Protein AF-A0A8H6NKM4-F1 (afdb_monomer_lite)

Structure (mmCIF, N/CA/C/O backbone):
data_AF-A0A8H6NKM4-F1
#
_entry.id   AF-A0A8H6NKM4-F1
#
loop_
_atom_site.group_PDB
_atom_site.id
_atom_site.type_symbol
_atom_site.label_atom_id
_atom_site.label_alt_id
_atom_site.label_comp_id
_atom_site.label_asym_id
_atom_site.label_entity_id
_atom_site.label_seq_id
_atom_site.pdbx_PDB_ins_code
_atom_site.Cartn_x
_atom_site.Cartn_y
_atom_site.Cartn_z
_atom_site.occupancy
_atom_site.B_iso_or_equiv
_atom_site.auth_seq_id
_atom_site.auth_comp_id
_atom_site.auth_asym_id
_atom_site.auth_atom_id
_atom_site.pdbx_PDB_model_num
ATOM 1 N N . MET A 1 1 ? 19.411 -7.171 18.072 1.00 84.25 1 MET A N 1
ATOM 2 C CA . MET A 1 1 ? 19.934 -8.378 18.753 1.00 84.25 1 MET A CA 1
ATOM 3 C C . MET A 1 1 ? 19.865 -9.616 17.871 1.00 84.25 1 MET A C 1
ATOM 5 O O . MET A 1 1 ? 20.897 -10.251 17.711 1.00 84.25 1 MET A O 1
ATOM 9 N N . VAL A 1 2 ? 18.726 -9.906 17.225 1.00 84.94 2 VAL A N 1
ATOM 10 C CA . VAL A 1 2 ? 18.586 -11.030 16.272 1.00 84.94 2 VAL A CA 1
ATOM 11 C C . VAL A 1 2 ? 19.648 -11.015 15.159 1.00 84.94 2 VAL A C 1
ATOM 13 O O . VAL A 1 2 ? 20.372 -11.993 14.992 1.00 84.94 2 VAL A O 1
ATOM 16 N N . GLU A 1 3 ? 19.823 -9.884 14.462 1.00 85.38 3 GLU A N 1
ATOM 17 C CA . GLU A 1 3 ? 20.868 -9.724 13.430 1.00 85.38 3 GLU A CA 1
ATOM 18 C C . GLU A 1 3 ? 22.280 -9.938 14.003 1.00 85.38 3 GLU A C 1
ATOM 20 O O . GLU A 1 3 ? 23.093 -10.656 13.425 1.00 85.38 3 GLU A O 1
ATOM 25 N N . SER A 1 4 ? 22.570 -9.366 15.176 1.00 88.81 4 SER A N 1
ATOM 26 C CA . SER A 1 4 ? 23.864 -9.509 15.854 1.00 88.81 4 SER A CA 1
ATOM 27 C C . SER A 1 4 ? 24.181 -10.974 16.178 1.00 88.81 4 SER A C 1
ATOM 29 O O . SER A 1 4 ? 25.308 -11.417 15.963 1.00 88.81 4 SER A O 1
ATOM 31 N N . THR A 1 5 ? 23.188 -11.737 16.650 1.00 89.38 5 THR A N 1
ATOM 32 C CA . THR A 1 5 ? 23.313 -13.180 16.902 1.00 89.38 5 THR A CA 1
ATOM 33 C C . THR A 1 5 ? 23.603 -13.939 15.613 1.00 89.38 5 THR A C 1
ATOM 35 O O . THR A 1 5 ? 24.528 -14.750 15.592 1.00 89.38 5 THR A O 1
ATOM 38 N N . ALA A 1 6 ? 22.877 -13.650 14.530 1.00 88.69 6 ALA A N 1
ATOM 39 C CA . ALA A 1 6 ? 23.090 -14.301 13.241 1.00 88.69 6 ALA A CA 1
ATOM 40 C C . ALA A 1 6 ? 24.501 -14.037 12.689 1.00 88.69 6 ALA A C 1
ATOM 42 O O . ALA A 1 6 ? 25.198 -14.976 12.314 1.00 88.69 6 ALA A O 1
ATOM 43 N N . LEU A 1 7 ? 24.964 -12.783 12.711 1.00 89.75 7 LEU A N 1
ATOM 44 C CA . LEU A 1 7 ? 26.282 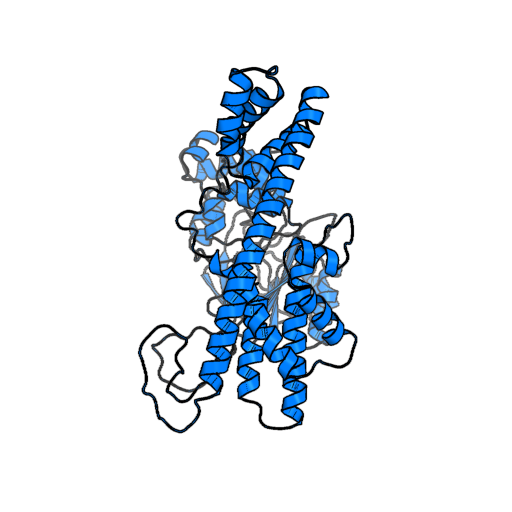-12.401 12.190 1.00 89.75 7 LEU A CA 1
ATOM 45 C C . LEU A 1 7 ? 27.440 -12.997 13.001 1.00 89.75 7 LEU A C 1
ATOM 47 O O . LEU A 1 7 ? 28.406 -13.494 12.421 1.00 89.75 7 LEU A O 1
ATOM 51 N N . LEU A 1 8 ? 27.353 -12.975 14.336 1.00 89.88 8 LEU A N 1
ATOM 52 C CA . LEU A 1 8 ? 28.370 -13.582 15.202 1.00 89.88 8 LEU A CA 1
ATOM 53 C C . LEU A 1 8 ? 28.409 -15.105 15.037 1.00 89.88 8 LEU A C 1
ATOM 55 O O . LEU A 1 8 ? 29.491 -15.690 15.010 1.00 89.88 8 LEU A O 1
ATOM 59 N N . THR A 1 9 ? 27.246 -15.739 14.878 1.00 87.88 9 THR A N 1
ATOM 60 C CA . THR A 1 9 ? 27.144 -17.185 14.640 1.00 87.88 9 THR A CA 1
ATOM 61 C C . THR A 1 9 ? 27.707 -17.554 13.270 1.00 87.88 9 THR A C 1
ATOM 63 O O . THR A 1 9 ? 28.505 -18.481 13.173 1.00 87.88 9 THR A O 1
ATOM 66 N N . ALA A 1 10 ? 27.385 -16.788 12.226 1.00 85.94 10 ALA A N 1
ATOM 67 C CA . ALA A 1 10 ? 27.934 -16.984 10.888 1.00 85.94 10 ALA A CA 1
ATOM 68 C C . ALA A 1 10 ? 29.467 -16.872 10.881 1.00 85.94 10 ALA A C 1
ATOM 70 O O . ALA A 1 10 ? 30.138 -17.727 10.310 1.00 85.94 10 ALA A O 1
ATOM 71 N N . ALA A 1 11 ? 30.036 -15.884 11.581 1.00 87.25 11 ALA A N 1
ATOM 72 C CA . ALA A 1 11 ? 31.487 -15.755 11.708 1.00 87.25 11 ALA A CA 1
ATOM 73 C C . ALA A 1 11 ? 32.133 -16.978 12.390 1.00 87.25 11 ALA A C 1
ATOM 75 O O . ALA A 1 11 ? 33.212 -17.396 11.979 1.00 87.25 11 ALA A O 1
ATOM 76 N N . ILE A 1 12 ? 31.467 -17.580 13.386 1.00 85.94 12 ILE A N 1
ATOM 77 C CA . ILE A 1 12 ? 31.930 -18.810 14.054 1.00 85.94 12 ILE A CA 1
ATOM 78 C C . ILE A 1 12 ? 31.852 -20.032 13.141 1.00 85.94 12 ILE A C 1
ATOM 80 O O . ILE A 1 12 ? 32.760 -20.859 13.167 1.00 85.94 12 ILE A O 1
ATOM 84 N N . LEU A 1 13 ? 30.801 -20.149 12.333 1.00 83.00 13 LEU A N 1
ATOM 85 C CA . LEU A 1 13 ? 30.645 -21.274 11.414 1.00 83.00 13 LEU A CA 1
ATOM 86 C C . LEU A 1 13 ? 31.680 -21.215 10.277 1.00 83.00 13 LEU A C 1
ATOM 88 O O . LEU A 1 13 ? 32.342 -22.213 10.006 1.00 83.00 13 LEU A O 1
ATOM 92 N N . CYS A 1 14 ? 31.912 -20.033 9.696 1.00 79.81 14 CYS A N 1
ATOM 93 C CA . CYS A 1 14 ? 32.888 -19.845 8.614 1.00 79.81 14 CYS A CA 1
ATOM 94 C C . CYS A 1 14 ? 34.356 -20.024 9.056 1.00 79.81 14 CYS A C 1
ATOM 96 O O . CYS A 1 14 ? 35.229 -20.322 8.237 1.00 79.81 14 CYS A O 1
ATOM 98 N N . ASP A 1 15 ? 34.646 -19.838 10.346 1.00 81.69 15 ASP A N 1
ATOM 99 C CA . ASP A 1 15 ? 35.977 -20.029 10.935 1.00 81.69 15 ASP A CA 1
ATOM 100 C C . ASP A 1 15 ? 36.453 -21.492 10.858 1.00 81.69 15 ASP A C 1
ATOM 102 O O . ASP A 1 15 ? 37.644 -21.749 10.694 1.00 81.69 15 ASP A O 1
ATOM 106 N N . GLY A 1 16 ? 35.527 -22.457 10.920 1.00 65.38 16 GLY A N 1
ATOM 107 C CA . GLY A 1 16 ? 35.835 -23.890 10.841 1.00 65.38 16 GLY A CA 1
ATOM 108 C C . GLY A 1 16 ? 36.128 -24.411 9.428 1.00 65.38 16 GLY A C 1
ATOM 109 O O . GLY A 1 16 ? 36.760 -25.455 9.287 1.00 65.38 16 GLY A O 1
ATOM 110 N N . GLU A 1 17 ? 35.701 -23.692 8.386 1.00 60.75 17 GLU A N 1
ATOM 111 C CA . GLU A 1 17 ? 35.773 -24.136 6.981 1.00 60.75 17 GLU A CA 1
ATOM 112 C C . GLU A 1 17 ? 37.002 -23.587 6.230 1.00 60.75 17 GLU A C 1
ATOM 114 O O . GLU A 1 17 ? 37.335 -24.034 5.132 1.00 60.75 17 GLU A O 1
ATOM 119 N N . SER A 1 18 ? 37.716 -22.628 6.824 1.00 58.75 18 SER A N 1
ATOM 120 C CA . SER A 1 18 ? 38.769 -21.863 6.149 1.00 58.75 18 SER A CA 1
ATOM 121 C C . SER A 1 18 ? 40.173 -22.407 6.449 1.00 58.75 18 SER A C 1
ATOM 123 O O . SER A 1 18 ? 40.767 -22.087 7.476 1.00 58.75 18 SER A O 1
ATOM 125 N N . SER A 1 19 ? 40.756 -23.181 5.525 1.00 52.06 19 SER A N 1
ATOM 126 C CA . SER A 1 19 ? 42.163 -23.625 5.601 1.00 52.06 19 SER A CA 1
ATOM 127 C C . SER A 1 19 ? 43.080 -22.761 4.717 1.00 52.06 19 SER A C 1
ATOM 129 O O . SER A 1 19 ? 43.000 -22.826 3.494 1.00 52.06 19 SER A O 1
ATOM 131 N N . GLY A 1 20 ? 43.971 -21.955 5.317 1.00 58.03 20 GLY A N 1
ATOM 132 C CA . GLY A 1 20 ? 45.020 -21.190 4.610 1.00 58.03 20 GLY A CA 1
ATOM 133 C C . GLY A 1 20 ? 45.279 -19.776 5.161 1.00 58.03 20 GLY A C 1
ATOM 134 O O . GLY A 1 20 ? 44.440 -19.209 5.856 1.00 58.03 20 GLY A O 1
ATOM 135 N N . SER A 1 21 ? 46.434 -19.168 4.840 1.00 54.78 21 SER A N 1
ATOM 136 C CA . SER A 1 21 ? 46.831 -17.850 5.392 1.00 54.78 21 SER A CA 1
ATOM 137 C C . SER A 1 21 ? 45.945 -16.685 4.922 1.00 54.78 21 SER A C 1
ATOM 139 O O . SER A 1 21 ? 45.682 -15.765 5.698 1.00 54.78 21 SER A O 1
ATOM 141 N N . ALA A 1 22 ? 45.427 -16.750 3.688 1.00 55.22 22 ALA A N 1
ATOM 142 C CA . ALA A 1 22 ? 44.431 -15.813 3.165 1.00 55.22 22 ALA A CA 1
ATOM 143 C C . ALA A 1 22 ? 43.069 -15.966 3.874 1.00 55.22 22 ALA A C 1
ATOM 145 O O . ALA A 1 22 ? 42.387 -14.972 4.129 1.00 55.22 22 ALA A O 1
ATOM 146 N N . GLY A 1 23 ? 42.728 -17.195 4.281 1.00 62.97 23 GLY A N 1
ATOM 147 C CA . GLY A 1 23 ? 41.558 -17.494 5.108 1.00 62.97 23 GLY A CA 1
ATOM 148 C C . GLY A 1 23 ? 41.648 -16.830 6.481 1.00 62.97 23 GLY A C 1
ATOM 149 O O . GLY A 1 23 ? 40.682 -16.233 6.939 1.00 62.97 23 GLY A O 1
ATOM 150 N N . THR A 1 24 ? 42.832 -16.802 7.100 1.00 72.19 24 THR A N 1
ATOM 151 C CA . THR A 1 24 ? 43.022 -16.192 8.426 1.00 72.19 24 THR A CA 1
ATOM 152 C C . THR A 1 24 ? 42.683 -14.698 8.461 1.00 72.19 24 THR A C 1
ATOM 154 O O . THR A 1 24 ? 42.114 -14.228 9.446 1.00 72.19 24 THR A O 1
ATOM 157 N N . TYR A 1 25 ? 43.013 -13.924 7.418 1.00 80.75 25 TYR A N 1
ATOM 158 C CA . TYR A 1 25 ? 42.632 -12.505 7.357 1.00 80.75 25 TYR A CA 1
ATOM 159 C C . TYR A 1 25 ? 41.130 -12.335 7.116 1.00 80.75 25 TYR A C 1
ATOM 161 O O . TYR A 1 25 ? 40.491 -11.570 7.835 1.00 80.75 25 TYR A O 1
ATOM 169 N N . ALA A 1 26 ? 40.563 -13.076 6.159 1.00 81.06 26 ALA A N 1
ATOM 170 C CA . ALA A 1 26 ? 39.137 -13.018 5.840 1.00 81.06 26 ALA A CA 1
ATOM 171 C C . ALA A 1 26 ? 38.265 -13.383 7.051 1.00 81.06 26 ALA A C 1
ATOM 173 O O . ALA A 1 26 ? 37.316 -12.671 7.374 1.00 81.06 26 ALA A O 1
ATOM 174 N N . VAL A 1 27 ? 38.651 -14.424 7.789 1.00 85.19 27 VAL A N 1
ATOM 175 C CA . VAL A 1 27 ? 37.986 -14.842 9.026 1.00 85.19 27 VAL A CA 1
ATOM 176 C C . VAL A 1 27 ? 38.107 -13.758 10.102 1.00 85.19 27 VAL A C 1
ATOM 178 O O . VAL A 1 27 ? 37.111 -13.386 10.720 1.00 85.19 27 VAL A O 1
ATOM 181 N N . ARG A 1 28 ? 39.297 -13.172 10.302 1.00 89.00 28 ARG A N 1
ATOM 182 C CA . ARG A 1 28 ? 39.477 -12.054 11.251 1.00 89.00 28 ARG A CA 1
ATOM 183 C C . ARG A 1 28 ? 38.632 -10.836 10.877 1.00 89.00 28 ARG A C 1
ATOM 185 O O . ARG A 1 28 ? 38.063 -10.213 11.768 1.00 89.00 28 ARG A O 1
ATOM 192 N N . ALA A 1 29 ? 38.526 -10.514 9.590 1.00 86.81 29 ALA A N 1
ATOM 193 C CA . ALA A 1 29 ? 37.696 -9.421 9.095 1.00 86.81 29 ALA A CA 1
ATOM 194 C C . ALA A 1 29 ? 36.199 -9.706 9.296 1.00 86.81 29 ALA A C 1
ATOM 196 O O . ALA A 1 29 ? 35.472 -8.823 9.744 1.00 86.81 29 ALA A O 1
ATOM 197 N N . ALA A 1 30 ? 35.748 -10.940 9.052 1.00 88.75 30 ALA A N 1
ATOM 198 C CA . ALA A 1 30 ? 34.366 -11.357 9.282 1.00 88.75 30 ALA A CA 1
ATOM 199 C C . ALA A 1 30 ? 33.977 -11.253 10.765 1.00 88.75 30 ALA A C 1
ATOM 201 O O . ALA A 1 30 ? 32.963 -10.638 11.097 1.00 88.75 30 ALA A O 1
ATOM 202 N N . TYR A 1 31 ? 34.820 -11.766 11.668 1.00 92.31 31 TYR A N 1
ATOM 203 C CA . TYR A 1 31 ? 34.616 -11.606 13.108 1.00 92.31 31 TYR A CA 1
ATOM 204 C C . TYR A 1 31 ? 34.607 -10.141 13.540 1.00 92.31 31 TYR A C 1
ATOM 206 O O . TYR A 1 31 ? 33.740 -9.736 14.309 1.00 92.31 31 TYR A O 1
ATOM 214 N N . ALA A 1 32 ? 35.564 -9.345 13.059 1.00 91.81 32 ALA A N 1
ATOM 215 C CA . ALA A 1 32 ? 35.654 -7.928 13.382 1.00 91.81 32 ALA A CA 1
ATOM 216 C C . ALA A 1 32 ? 34.412 -7.159 12.907 1.00 91.81 32 ALA A C 1
ATOM 218 O O . ALA A 1 32 ? 33.846 -6.388 13.675 1.00 91.81 32 ALA A O 1
ATOM 219 N N . ALA A 1 33 ? 33.937 -7.413 11.685 1.00 90.69 33 ALA A N 1
ATOM 220 C CA . ALA A 1 33 ? 32.739 -6.784 11.139 1.00 90.69 33 ALA A CA 1
ATOM 221 C C . ALA A 1 33 ? 31.472 -7.186 11.910 1.00 90.69 33 ALA A C 1
ATOM 223 O O . ALA A 1 33 ? 30.684 -6.317 12.288 1.00 90.69 33 ALA A O 1
ATOM 224 N N . ALA A 1 34 ? 31.295 -8.481 12.197 1.00 91.94 34 ALA A N 1
ATOM 225 C CA . ALA A 1 34 ? 30.166 -8.978 12.983 1.00 91.94 34 ALA A CA 1
ATOM 226 C C . ALA A 1 34 ? 30.153 -8.374 14.396 1.00 91.94 34 ALA A C 1
ATOM 228 O O . ALA A 1 34 ? 29.121 -7.892 14.867 1.00 91.94 34 ALA A O 1
ATOM 229 N N . PHE A 1 35 ? 31.315 -8.335 15.051 1.00 91.88 35 PHE A N 1
ATOM 230 C CA . PHE A 1 35 ? 31.459 -7.792 16.397 1.00 91.88 35 PHE A CA 1
ATOM 231 C C . PHE A 1 35 ? 31.263 -6.269 16.441 1.00 91.88 35 PHE A C 1
ATOM 233 O O . PHE A 1 35 ? 30.568 -5.762 17.321 1.00 91.88 35 PHE A O 1
ATOM 240 N N . SER A 1 36 ? 31.799 -5.528 15.467 1.00 92.56 36 SER A N 1
ATOM 241 C CA . SER A 1 36 ? 31.588 -4.080 15.365 1.00 92.56 36 SER A CA 1
ATOM 242 C C . SER A 1 36 ? 30.122 -3.730 15.109 1.00 92.56 36 SER A C 1
ATOM 244 O O . SER A 1 36 ? 29.615 -2.798 15.731 1.00 92.56 36 SER A O 1
ATOM 246 N N . ARG A 1 37 ? 29.411 -4.495 14.265 1.00 91.12 37 ARG A N 1
ATOM 247 C CA . ARG A 1 37 ? 27.962 -4.318 14.050 1.00 91.12 37 ARG A CA 1
ATOM 248 C C . ARG A 1 37 ? 27.154 -4.628 15.306 1.00 91.12 37 ARG A C 1
ATOM 250 O O . ARG A 1 37 ? 26.219 -3.893 15.602 1.00 91.12 37 ARG A O 1
ATOM 257 N N . PHE A 1 38 ? 27.532 -5.656 16.067 1.00 93.69 38 PHE A N 1
ATOM 258 C CA . PHE A 1 38 ? 26.925 -5.944 17.368 1.00 93.69 38 PHE A CA 1
ATOM 259 C C . PHE A 1 38 ? 27.064 -4.760 18.336 1.00 93.69 38 PHE A C 1
ATOM 261 O O . PHE A 1 38 ? 26.056 -4.250 18.817 1.00 93.69 38 PHE A O 1
ATOM 268 N N . VAL A 1 39 ? 28.290 -4.291 18.587 1.00 90.12 39 VAL A N 1
ATOM 269 C CA . VAL A 1 39 ? 28.541 -3.231 19.575 1.00 90.12 39 VAL A CA 1
ATOM 270 C C . VAL A 1 39 ? 27.948 -1.892 19.131 1.00 90.12 39 VAL A C 1
ATOM 272 O O . VAL A 1 39 ? 27.302 -1.222 19.930 1.00 90.12 39 VAL A O 1
ATOM 275 N N . THR A 1 40 ? 28.124 -1.493 17.867 1.00 88.12 40 THR A N 1
ATOM 276 C CA . THR A 1 40 ? 27.574 -0.223 17.366 1.00 88.12 40 THR A CA 1
ATOM 277 C C . THR A 1 40 ? 26.050 -0.264 17.279 1.00 88.12 40 THR A C 1
ATOM 279 O O . THR A 1 40 ? 25.409 0.636 17.805 1.00 88.12 40 THR A O 1
ATOM 282 N N . GLY A 1 41 ? 25.459 -1.326 16.721 1.00 86.00 41 GLY A N 1
ATOM 283 C CA . GLY A 1 41 ? 24.001 -1.438 16.625 1.00 86.00 41 GLY A CA 1
ATOM 284 C C . GLY A 1 41 ? 23.308 -1.456 17.991 1.00 86.00 41 GLY A C 1
ATOM 285 O O . GLY A 1 41 ? 22.238 -0.876 18.145 1.00 86.00 41 GLY A O 1
ATOM 286 N N . LEU A 1 42 ? 23.933 -2.072 19.000 1.00 86.94 42 LEU A N 1
ATOM 287 C CA . LEU A 1 42 ? 23.408 -2.083 20.365 1.00 86.94 42 LEU A CA 1
ATOM 288 C C . LEU A 1 42 ? 23.522 -0.712 21.046 1.00 86.94 42 LEU A C 1
ATOM 290 O O . LEU A 1 42 ? 22.564 -0.260 21.669 1.00 86.94 42 LEU A O 1
ATOM 294 N N . LEU A 1 43 ? 24.685 -0.061 20.954 1.00 85.56 43 LEU A N 1
ATOM 295 C CA . LEU A 1 43 ? 24.928 1.200 21.656 1.00 85.56 43 LEU A CA 1
ATOM 296 C C . LEU A 1 43 ? 24.221 2.386 20.999 1.00 85.56 43 LEU A C 1
ATOM 298 O O . LEU A 1 43 ? 23.731 3.248 21.721 1.00 85.56 43 LEU A O 1
ATOM 302 N N . ASP A 1 44 ? 24.107 2.416 19.670 1.00 82.75 44 ASP A N 1
ATOM 303 C CA . ASP A 1 44 ? 23.379 3.475 18.961 1.00 82.75 44 ASP A CA 1
ATOM 304 C C . ASP A 1 44 ? 21.883 3.453 19.297 1.00 82.75 44 ASP A C 1
ATOM 306 O O . ASP A 1 44 ? 21.271 4.510 19.436 1.00 82.75 44 ASP A O 1
ATOM 310 N N . GLY A 1 45 ? 21.307 2.265 19.522 1.00 77.62 45 GLY A N 1
ATOM 311 C CA . GLY A 1 45 ? 19.923 2.122 19.983 1.00 77.62 45 GLY A CA 1
ATOM 312 C C . GLY A 1 45 ? 19.659 2.708 21.376 1.00 77.62 45 GLY A C 1
ATOM 313 O O . GLY A 1 45 ? 18.511 2.984 21.706 1.00 77.62 45 GLY A O 1
ATOM 314 N N . HIS A 1 46 ? 20.709 2.931 22.173 1.00 73.81 46 HIS A N 1
ATOM 315 C CA . HIS A 1 46 ? 20.636 3.469 23.535 1.00 73.81 46 HIS A CA 1
ATOM 316 C C . HIS A 1 46 ? 21.195 4.901 23.656 1.00 73.81 46 HIS A C 1
ATOM 318 O O . HIS A 1 46 ? 21.349 5.413 24.765 1.00 73.81 46 HIS A O 1
ATOM 324 N N . GLN A 1 47 ? 21.531 5.559 22.541 1.00 75.25 47 GLN A N 1
ATOM 325 C CA . GLN A 1 47 ? 21.957 6.961 22.540 1.00 75.25 47 GLN A CA 1
ATOM 326 C C . GLN A 1 47 ? 20.749 7.900 22.650 1.00 75.25 47 GLN A C 1
ATOM 328 O O . GLN A 1 47 ? 19.776 7.774 21.907 1.00 75.25 47 GLN A O 1
ATOM 333 N N . ASP A 1 48 ? 20.840 8.894 23.534 1.00 66.56 48 ASP A N 1
ATOM 334 C CA . ASP A 1 48 ? 19.843 9.960 23.643 1.00 66.56 48 ASP A CA 1
ATOM 335 C C . ASP A 1 48 ? 20.015 10.981 22.499 1.00 66.56 48 ASP A C 1
ATOM 337 O O . ASP A 1 48 ? 21.125 11.424 22.181 1.00 66.56 48 ASP A O 1
ATOM 341 N N . LYS A 1 49 ? 18.898 11.386 21.883 1.00 62.22 49 LYS A N 1
ATOM 342 C CA . LYS A 1 49 ? 18.852 12.390 20.812 1.00 62.22 49 LYS A CA 1
ATOM 343 C C . LYS A 1 49 ? 19.221 13.795 21.300 1.00 62.22 49 LYS A C 1
ATOM 345 O O . LYS A 1 49 ? 19.656 14.603 20.481 1.00 62.22 49 LYS A O 1
ATOM 350 N N . GLN A 1 50 ? 19.070 14.098 22.592 1.00 47.16 50 GLN A N 1
ATOM 351 C CA . GLN A 1 50 ? 19.381 15.422 23.142 1.00 47.16 50 GLN A CA 1
ATOM 352 C C . GLN A 1 50 ? 20.824 15.563 23.647 1.00 47.16 50 GLN A C 1
ATOM 354 O O . GLN A 1 50 ? 21.376 16.665 23.610 1.00 47.16 50 GLN A O 1
ATOM 359 N N . ARG A 1 51 ? 21.481 14.472 24.070 1.00 58.47 51 ARG A N 1
ATOM 360 C CA . ARG A 1 51 ? 22.866 14.513 24.567 1.00 58.47 51 ARG A CA 1
ATOM 361 C C . ARG A 1 51 ? 23.651 13.274 24.139 1.00 58.47 51 ARG A C 1
ATOM 363 O O . ARG A 1 51 ? 23.427 12.180 24.642 1.00 58.47 51 ARG A O 1
ATOM 370 N N . LYS A 1 52 ? 24.635 13.464 23.253 1.00 65.94 52 LYS A N 1
ATOM 371 C CA . LYS A 1 52 ? 25.526 12.380 22.814 1.00 65.94 52 LYS A CA 1
ATOM 372 C C . LYS A 1 52 ? 26.445 11.959 23.957 1.00 65.94 52 LYS A C 1
ATOM 374 O O . LYS A 1 52 ? 27.320 12.723 24.368 1.00 65.94 52 LYS A O 1
ATOM 379 N N . LEU A 1 53 ? 26.249 10.746 24.461 1.00 74.50 53 LEU A N 1
ATOM 380 C CA . LEU A 1 53 ? 27.112 10.136 25.466 1.00 74.50 53 LEU A CA 1
ATOM 381 C C . LEU A 1 53 ? 28.218 9.333 24.779 1.00 74.50 53 LEU A C 1
ATOM 383 O O . LEU A 1 53 ? 28.065 8.856 23.654 1.00 74.50 53 LEU A O 1
ATOM 387 N N . SER A 1 54 ? 29.356 9.160 25.452 1.00 81.75 54 SER A N 1
ATOM 388 C CA . SER A 1 54 ? 30.412 8.299 24.912 1.00 81.75 54 SER A CA 1
ATOM 389 C C . SER A 1 54 ? 29.922 6.846 24.817 1.00 81.75 54 SER A C 1
ATOM 391 O O . SER A 1 54 ? 29.112 6.411 25.638 1.00 81.75 54 SER A O 1
ATOM 393 N N . MET A 1 55 ? 30.441 6.067 23.860 1.00 75.50 55 MET A N 1
ATOM 394 C CA . MET A 1 55 ? 30.114 4.634 23.743 1.00 75.50 55 MET A CA 1
ATOM 395 C C . MET A 1 55 ? 30.391 3.874 25.049 1.00 75.50 55 MET A C 1
ATOM 397 O O . MET A 1 55 ? 29.635 2.982 25.412 1.00 75.50 55 MET A O 1
ATOM 401 N N . TYR A 1 56 ? 31.427 4.277 25.788 1.00 79.88 56 TYR A N 1
ATOM 402 C CA . TYR A 1 56 ? 31.748 3.746 27.113 1.00 79.88 56 TYR A CA 1
ATOM 403 C C . TYR A 1 56 ? 30.681 4.065 28.160 1.00 79.88 56 TYR A C 1
ATOM 405 O O . TYR A 1 56 ? 30.313 3.201 28.954 1.00 79.88 56 TYR A O 1
ATOM 413 N N . SER A 1 57 ? 30.169 5.295 28.155 1.00 75.25 57 SER A N 1
ATOM 414 C CA . SER A 1 57 ? 29.110 5.725 29.068 1.00 75.25 57 SER A CA 1
ATOM 415 C C . SER A 1 57 ? 27.820 4.950 28.811 1.00 75.25 57 SER A C 1
ATOM 417 O O . SER A 1 57 ? 27.226 4.450 29.757 1.00 75.25 57 SER A O 1
ATOM 419 N N . VAL A 1 58 ? 27.435 4.786 27.541 1.00 79.56 58 VAL A N 1
ATOM 420 C CA . VAL A 1 58 ? 26.237 4.017 27.167 1.00 79.56 58 VAL A CA 1
ATOM 421 C C . VAL A 1 58 ? 26.411 2.531 27.475 1.00 79.56 58 VAL A C 1
ATOM 423 O O . VAL A 1 58 ? 25.513 1.919 28.044 1.00 79.56 58 VAL A O 1
ATOM 426 N N . ALA A 1 59 ? 27.586 1.961 27.190 1.00 80.19 59 ALA A N 1
ATOM 427 C CA . ALA A 1 59 ? 27.900 0.571 27.516 1.00 80.19 59 ALA A CA 1
ATOM 428 C C . ALA A 1 59 ? 27.779 0.290 29.018 1.00 80.19 59 ALA A C 1
ATOM 430 O O . ALA A 1 59 ? 27.207 -0.726 29.405 1.00 80.19 59 ALA A O 1
ATOM 431 N N . LYS A 1 60 ? 28.251 1.218 29.862 1.00 79.44 60 LYS A N 1
ATOM 432 C CA . LYS A 1 60 ? 28.116 1.114 31.318 1.00 79.44 60 LYS A CA 1
ATOM 433 C C . LYS A 1 60 ? 26.650 1.085 31.753 1.00 79.44 60 LYS A C 1
ATOM 435 O O . LYS A 1 60 ? 26.307 0.279 32.610 1.00 79.44 60 LYS A O 1
ATOM 440 N N . THR A 1 61 ? 25.799 1.918 31.155 1.00 78.94 61 THR A N 1
ATOM 441 C CA . THR A 1 61 ? 24.364 1.977 31.475 1.00 78.94 61 THR A CA 1
ATOM 442 C C . THR A 1 61 ? 23.650 0.656 31.196 1.00 78.94 61 THR A C 1
ATOM 444 O O . THR A 1 61 ? 22.802 0.247 31.979 1.00 78.94 61 THR A O 1
ATOM 447 N N . ILE A 1 62 ? 24.008 -0.032 30.110 1.00 81.25 62 ILE A N 1
ATOM 448 C CA . ILE A 1 62 ? 23.348 -1.282 29.697 1.00 81.25 62 ILE A CA 1
ATOM 449 C C . ILE A 1 62 ? 24.061 -2.551 30.188 1.00 81.25 62 ILE A C 1
ATOM 451 O O . ILE A 1 62 ? 23.694 -3.653 29.788 1.00 81.25 62 ILE A O 1
ATOM 455 N N . GLY A 1 63 ? 25.112 -2.417 31.004 1.00 83.56 63 GLY A N 1
ATOM 456 C CA . GLY A 1 63 ? 25.895 -3.556 31.491 1.00 83.56 63 GLY A CA 1
ATOM 457 C C . GLY A 1 63 ? 26.718 -4.271 30.408 1.00 83.56 63 GLY A C 1
ATOM 458 O O . GLY A 1 63 ? 27.048 -5.450 30.554 1.00 83.56 63 GLY A O 1
ATOM 459 N N . LEU A 1 64 ? 27.056 -3.587 29.310 1.00 85.00 64 LEU A N 1
ATOM 460 C CA . LEU A 1 64 ? 27.943 -4.123 28.280 1.00 85.00 64 LEU A CA 1
ATOM 461 C C . LEU A 1 64 ? 29.406 -4.000 28.750 1.00 85.00 64 LEU A C 1
ATOM 463 O O . LEU A 1 64 ? 29.835 -2.900 29.113 1.00 85.00 64 LEU A O 1
ATOM 467 N N . PRO A 1 65 ? 30.212 -5.079 28.715 1.00 86.38 65 PRO A N 1
ATOM 468 C CA . PRO A 1 65 ? 31.607 -5.015 29.132 1.00 86.38 65 PRO A CA 1
ATOM 469 C C . PRO A 1 65 ? 32.391 -3.937 28.374 1.00 86.38 65 PRO A C 1
ATOM 471 O O . PRO A 1 65 ? 32.405 -3.914 27.143 1.00 86.38 65 PRO A O 1
ATOM 474 N N . ALA A 1 66 ? 33.124 -3.084 29.097 1.00 79.25 66 ALA A N 1
ATOM 475 C CA . ALA A 1 66 ? 33.963 -2.039 28.495 1.00 79.25 66 ALA A CA 1
ATOM 476 C C . ALA A 1 66 ? 34.995 -2.611 27.501 1.00 79.25 66 ALA A C 1
ATOM 478 O O . ALA A 1 66 ? 35.338 -1.978 26.505 1.00 79.25 66 ALA A O 1
ATOM 479 N N . THR A 1 67 ? 35.425 -3.856 27.719 1.00 84.25 67 THR A N 1
ATOM 480 C CA . THR A 1 67 ? 36.319 -4.596 26.819 1.00 84.25 67 THR A CA 1
ATOM 481 C C . THR A 1 67 ? 35.719 -4.850 25.433 1.00 84.25 67 THR A C 1
ATOM 483 O O . THR A 1 67 ? 36.474 -5.027 24.478 1.00 84.25 67 THR A O 1
ATOM 486 N N . PHE A 1 68 ? 34.391 -4.847 25.282 1.00 89.94 68 PHE A N 1
ATOM 487 C CA . PHE A 1 68 ? 33.730 -4.965 23.978 1.00 89.94 68 PHE A CA 1
ATOM 488 C C . PHE A 1 68 ? 33.765 -3.641 23.212 1.00 89.94 68 PHE A C 1
ATOM 490 O O . PHE A 1 68 ? 33.999 -3.638 22.005 1.00 89.94 68 PHE A O 1
ATOM 497 N N . VAL A 1 69 ? 33.609 -2.513 23.907 1.00 88.25 69 VAL A N 1
ATOM 498 C CA . VAL A 1 69 ? 33.765 -1.180 23.305 1.00 88.25 69 VAL A CA 1
ATOM 499 C C . VAL A 1 69 ? 35.198 -0.987 22.812 1.00 88.25 69 VAL A C 1
ATOM 501 O O . VAL A 1 69 ? 35.402 -0.570 21.672 1.00 88.25 69 VAL A O 1
ATOM 504 N N . GLU A 1 70 ? 36.176 -1.395 23.621 1.00 85.88 70 GLU A N 1
ATOM 505 C CA . GLU A 1 70 ? 37.596 -1.346 23.267 1.00 85.88 70 GLU A CA 1
ATOM 506 C C . GLU A 1 70 ? 37.920 -2.245 22.069 1.00 85.88 70 GLU A C 1
ATOM 508 O O . GLU A 1 70 ? 38.570 -1.824 21.114 1.00 85.88 70 GLU A O 1
ATOM 513 N N . LEU A 1 71 ? 37.405 -3.480 22.056 1.00 87.12 71 LEU A N 1
ATOM 514 C CA . LEU A 1 71 ? 37.634 -4.392 20.937 1.00 87.12 71 LEU A CA 1
ATOM 515 C C . LEU A 1 71 ? 37.007 -3.881 19.635 1.00 87.12 71 LEU A C 1
ATOM 517 O O . LEU A 1 71 ? 37.611 -4.032 18.575 1.00 87.12 71 LEU A O 1
ATOM 521 N N . ARG A 1 72 ? 35.829 -3.248 19.701 1.00 92.06 72 ARG A N 1
ATOM 522 C CA . ARG A 1 72 ? 35.212 -2.578 18.547 1.00 92.06 72 ARG A CA 1
ATOM 523 C C . ARG A 1 72 ? 36.053 -1.394 18.077 1.00 92.06 72 ARG A C 1
ATOM 525 O O . ARG A 1 72 ? 36.191 -1.198 16.869 1.00 92.06 72 ARG A O 1
ATOM 532 N N . HIS A 1 73 ? 36.590 -0.593 18.999 1.00 86.25 73 HIS A N 1
ATOM 533 C CA . HIS A 1 73 ? 37.475 0.523 18.660 1.00 86.25 73 HIS A CA 1
ATOM 534 C C . HIS A 1 73 ? 38.706 0.016 17.901 1.00 86.25 73 HIS A C 1
ATOM 536 O O . HIS A 1 73 ? 38.932 0.432 16.765 1.00 86.25 73 HIS A O 1
ATOM 542 N N . GLN A 1 74 ? 39.388 -0.985 18.460 1.00 84.31 74 GLN A N 1
ATOM 543 C CA . GLN A 1 74 ? 40.533 -1.649 17.842 1.00 84.31 74 GLN A CA 1
ATOM 544 C C . GLN A 1 74 ? 40.197 -2.254 16.468 1.00 84.31 74 GLN A C 1
ATOM 546 O O . GLN A 1 74 ? 40.934 -2.072 15.506 1.00 84.31 74 GLN A O 1
ATOM 551 N N . ALA A 1 75 ? 39.056 -2.934 16.338 1.00 86.88 75 ALA A N 1
ATOM 552 C CA . ALA A 1 75 ? 38.619 -3.550 15.084 1.00 86.88 75 ALA A CA 1
ATOM 553 C C . ALA A 1 75 ? 38.299 -2.548 13.960 1.00 86.88 75 ALA A C 1
ATOM 555 O O . ALA A 1 75 ? 38.302 -2.935 12.793 1.00 86.88 75 ALA A O 1
ATOM 556 N N . THR A 1 76 ? 37.996 -1.291 14.299 1.00 84.12 76 THR A N 1
ATOM 557 C CA . THR A 1 76 ? 37.551 -0.269 13.335 1.00 84.12 76 THR A CA 1
ATOM 558 C C . THR A 1 76 ? 38.643 0.749 13.014 1.00 84.12 76 THR A C 1
ATOM 560 O O . THR A 1 76 ? 38.709 1.242 11.891 1.00 84.12 76 THR A O 1
ATOM 563 N N . HIS A 1 77 ? 39.476 1.090 13.998 1.00 80.50 77 HIS A N 1
ATOM 564 C CA . HIS A 1 77 ? 40.424 2.203 13.905 1.00 80.50 77 HIS A CA 1
ATOM 565 C C . HIS A 1 77 ? 41.891 1.780 14.031 1.00 80.50 77 HIS A C 1
ATOM 567 O O . HIS A 1 77 ? 42.771 2.584 13.734 1.00 80.50 77 HIS A O 1
ATOM 573 N N . GLU A 1 78 ? 42.166 0.535 14.421 1.00 84.75 78 GLU A N 1
ATOM 574 C CA . GLU A 1 78 ? 43.522 0.003 14.545 1.00 84.75 78 GLU A CA 1
ATOM 575 C C . GLU A 1 78 ? 43.723 -1.235 13.658 1.00 84.75 78 GLU A C 1
ATOM 577 O O . GLU A 1 78 ? 42.933 -1.555 12.767 1.00 84.75 78 GLU A O 1
ATOM 582 N N . GLN A 1 79 ? 44.819 -1.957 13.895 1.00 82.25 79 GLN A N 1
ATOM 583 C CA . GLN A 1 79 ? 45.036 -3.254 13.283 1.00 82.25 79 GLN A CA 1
ATOM 584 C C . GLN A 1 79 ? 44.034 -4.278 13.830 1.00 82.25 79 GLN A C 1
ATOM 586 O O . GLN A 1 79 ? 43.802 -4.366 15.037 1.00 82.25 79 GLN A O 1
ATOM 591 N N . LEU A 1 80 ? 43.496 -5.110 12.930 1.00 85.62 80 LEU A N 1
ATOM 592 C CA . LEU A 1 80 ? 42.553 -6.164 13.294 1.00 85.62 80 LEU A CA 1
ATOM 593 C C . LEU A 1 80 ? 43.083 -7.004 14.470 1.00 85.62 80 LEU A C 1
ATOM 595 O O . LEU A 1 80 ? 44.228 -7.468 14.413 1.00 85.62 80 LEU A O 1
ATOM 599 N N . PRO A 1 81 ? 42.265 -7.284 15.497 1.00 87.81 81 PRO A N 1
ATOM 600 C CA . PRO A 1 81 ? 42.697 -8.099 16.622 1.00 87.81 81 PRO A CA 1
ATOM 601 C C . PRO A 1 81 ? 43.101 -9.523 16.207 1.00 87.81 81 PRO A C 1
ATOM 603 O O . PRO A 1 81 ? 42.801 -9.998 15.103 1.00 87.81 81 PRO A O 1
ATOM 606 N N . SER A 1 82 ? 43.806 -10.227 17.097 1.00 88.19 82 SER A N 1
ATOM 607 C CA . SER A 1 82 ? 44.165 -11.626 16.857 1.00 88.19 82 SER A CA 1
ATOM 608 C C . SER A 1 82 ? 42.912 -12.497 16.769 1.00 88.19 82 SER A C 1
ATOM 610 O O . SER A 1 82 ? 41.906 -12.250 17.440 1.00 88.19 82 SER A O 1
ATOM 612 N N . LEU A 1 83 ? 42.981 -13.554 15.959 1.00 85.38 83 LEU A N 1
ATOM 613 C CA . LEU A 1 83 ? 41.854 -14.464 15.771 1.00 85.38 83 LEU A CA 1
ATOM 614 C C . LEU A 1 83 ? 41.409 -15.110 17.095 1.00 85.38 83 LEU A C 1
ATOM 616 O O . LEU A 1 83 ? 40.218 -15.226 17.353 1.00 85.38 83 LEU A O 1
ATOM 620 N N . ALA A 1 84 ? 42.350 -15.438 17.987 1.00 83.06 84 ALA A N 1
ATOM 621 C CA . ALA A 1 84 ? 42.042 -15.945 19.325 1.00 83.06 84 ALA A CA 1
ATOM 622 C C . ALA A 1 84 ? 41.227 -14.943 20.170 1.00 83.06 84 ALA A C 1
ATOM 624 O O . ALA A 1 84 ? 40.253 -15.333 20.819 1.00 83.06 84 ALA A O 1
ATOM 625 N N . LYS A 1 85 ? 41.578 -13.647 20.122 1.00 86.00 85 LYS A N 1
ATOM 626 C CA . LYS A 1 85 ? 40.848 -12.580 20.828 1.00 86.00 85 LYS A CA 1
ATOM 627 C C . LYS A 1 85 ? 39.436 -12.413 20.259 1.00 86.00 85 LYS A C 1
ATOM 629 O O . LYS A 1 85 ? 38.485 -12.315 21.028 1.00 86.00 85 LYS A O 1
ATOM 634 N N . LEU A 1 86 ? 39.294 -12.456 18.932 1.00 89.88 86 LEU A N 1
ATOM 635 C CA . LEU A 1 86 ? 38.010 -12.348 18.231 1.00 89.88 86 LEU A CA 1
ATOM 636 C C . LEU A 1 86 ? 37.084 -13.545 18.492 1.00 89.88 86 LEU A C 1
ATOM 638 O O . LEU A 1 86 ? 35.921 -13.343 18.828 1.00 89.88 86 LEU A O 1
ATOM 642 N N . ARG A 1 87 ? 37.603 -14.779 18.434 1.00 89.19 87 ARG A N 1
ATOM 643 C CA . ARG A 1 87 ? 36.859 -16.005 18.781 1.00 89.19 87 ARG A CA 1
ATOM 644 C C . ARG A 1 87 ? 36.334 -15.957 20.212 1.00 89.19 87 ARG A C 1
ATOM 646 O O . ARG A 1 87 ? 35.161 -16.231 20.458 1.00 89.19 87 ARG A O 1
ATOM 653 N N . SER A 1 88 ? 37.203 -15.590 21.158 1.00 86.25 88 SER A N 1
ATOM 654 C CA . SER A 1 88 ? 36.827 -15.468 22.569 1.00 86.25 88 SER A CA 1
ATOM 655 C C . SER A 1 88 ? 35.754 -14.396 22.768 1.00 86.25 88 SER A C 1
ATOM 657 O O . SER A 1 88 ? 34.762 -14.639 23.452 1.00 86.25 88 SER A O 1
ATOM 659 N N . ALA A 1 89 ? 35.914 -13.235 22.131 1.00 88.94 89 ALA A N 1
ATOM 660 C CA . ALA A 1 89 ? 34.961 -12.140 22.236 1.00 88.94 89 ALA A CA 1
ATOM 661 C C . ALA A 1 89 ? 33.605 -12.467 21.601 1.00 88.94 89 ALA A C 1
ATOM 663 O O . ALA A 1 89 ? 32.583 -12.150 22.196 1.00 88.94 89 ALA A O 1
ATOM 664 N N . ALA A 1 90 ? 33.574 -13.146 20.450 1.00 89.62 90 ALA A N 1
ATOM 665 C CA . ALA A 1 90 ? 32.331 -13.552 19.797 1.00 89.62 90 ALA A CA 1
ATOM 666 C C . ALA A 1 90 ? 31.515 -14.528 20.659 1.00 89.62 90 ALA A C 1
ATOM 668 O O . ALA A 1 90 ? 30.308 -14.354 20.800 1.00 89.62 90 ALA A O 1
ATOM 669 N N . ARG A 1 91 ? 32.173 -15.504 21.303 1.00 88.62 91 ARG A N 1
ATOM 670 C CA . ARG A 1 91 ? 31.510 -16.428 22.242 1.00 88.62 91 ARG A CA 1
ATOM 671 C C . ARG A 1 91 ? 30.940 -15.691 23.453 1.00 88.62 91 ARG A C 1
ATOM 673 O O . ARG A 1 91 ? 29.766 -15.855 23.762 1.00 88.62 91 ARG A O 1
ATOM 680 N N . LYS A 1 92 ? 31.741 -14.820 24.078 1.00 85.81 92 LYS A N 1
ATOM 681 C CA . LYS A 1 92 ? 31.291 -13.992 25.209 1.00 85.81 92 LYS A CA 1
ATOM 682 C C . LYS A 1 92 ? 30.163 -13.036 24.815 1.00 85.81 92 LYS A C 1
ATOM 684 O O . LYS A 1 92 ? 29.276 -12.782 25.616 1.00 85.81 92 LYS A O 1
ATOM 689 N N . ALA A 1 93 ? 30.183 -12.506 23.593 1.00 90.06 93 ALA A N 1
ATOM 690 C CA . ALA A 1 93 ? 29.114 -11.659 23.079 1.00 90.06 93 ALA A CA 1
ATOM 691 C C . ALA A 1 93 ? 27.816 -12.444 22.882 1.00 90.06 93 ALA A C 1
ATOM 693 O O . ALA A 1 93 ? 26.768 -11.946 23.265 1.00 90.06 93 ALA A O 1
ATOM 694 N N . LEU A 1 94 ? 27.869 -13.669 22.349 1.00 87.88 94 LEU A N 1
ATOM 695 C CA . LEU A 1 94 ? 26.687 -14.529 22.226 1.00 87.88 94 LEU A CA 1
ATOM 696 C C . LEU A 1 94 ? 26.106 -14.921 23.589 1.00 87.88 94 LEU A C 1
ATOM 698 O O . LEU A 1 94 ? 24.894 -14.873 23.758 1.00 87.88 94 LEU A O 1
ATOM 702 N N . GLU A 1 95 ? 26.952 -15.241 24.566 1.00 81.81 95 GLU A N 1
ATOM 703 C CA . GLU A 1 95 ? 26.532 -15.518 25.946 1.00 81.81 95 GLU A CA 1
ATOM 704 C C . GLU A 1 95 ? 25.900 -14.285 26.612 1.00 81.81 95 GLU A C 1
ATOM 706 O O . GLU A 1 95 ? 24.851 -14.374 27.257 1.00 81.81 95 GLU A O 1
ATOM 711 N N . TRP A 1 96 ? 26.493 -13.109 26.391 1.00 89.44 96 TRP A N 1
ATOM 712 C CA . TRP A 1 96 ? 25.930 -11.843 26.848 1.00 89.44 96 TRP A CA 1
ATOM 713 C C . TRP A 1 96 ? 24.587 -11.552 26.168 1.00 89.44 96 TRP A C 1
ATOM 715 O O . TRP A 1 96 ? 23.621 -11.247 26.855 1.00 89.44 96 TRP A O 1
ATOM 725 N N . ILE A 1 97 ? 24.482 -11.717 24.843 1.00 86.44 97 ILE A N 1
ATOM 726 C CA . ILE A 1 97 ? 23.232 -11.555 24.081 1.00 86.44 97 ILE A CA 1
ATOM 727 C C . ILE A 1 97 ? 22.168 -12.542 24.575 1.00 86.44 97 ILE A C 1
ATOM 729 O O . ILE A 1 97 ? 21.005 -12.170 24.702 1.00 86.44 97 ILE A O 1
ATOM 733 N N . TRP A 1 98 ? 22.541 -13.786 24.870 1.00 81.81 98 TRP A N 1
ATOM 734 C CA . TRP A 1 98 ? 21.624 -14.767 25.439 1.00 81.81 98 TRP A CA 1
ATOM 735 C C . TRP A 1 98 ? 21.069 -14.289 26.777 1.00 81.81 98 TRP A C 1
ATOM 737 O O . TRP A 1 98 ? 19.858 -14.218 26.951 1.00 81.81 98 TRP A O 1
ATOM 747 N N . THR A 1 99 ? 21.953 -13.892 27.688 1.00 79.94 99 THR A N 1
ATOM 748 C CA . THR A 1 99 ? 21.573 -13.442 29.031 1.00 79.94 99 THR A CA 1
ATOM 749 C C . THR A 1 99 ? 20.766 -12.148 28.996 1.00 79.94 99 THR A C 1
ATOM 751 O O . THR A 1 99 ? 19.826 -12.005 29.763 1.00 79.94 99 THR A O 1
ATOM 754 N N . TYR A 1 100 ? 21.111 -11.221 28.105 1.00 83.50 100 TYR A N 1
ATOM 755 C CA . TYR A 1 100 ? 20.485 -9.907 28.001 1.00 83.50 100 TYR A CA 1
ATOM 756 C C . TYR A 1 100 ? 19.155 -9.938 27.232 1.00 83.50 100 TYR A C 1
ATOM 758 O O . TYR A 1 100 ? 18.209 -9.256 27.608 1.00 83.50 100 TYR A O 1
ATOM 766 N N . TYR A 1 101 ? 19.058 -10.729 26.160 1.00 84.62 101 TYR A N 1
ATOM 767 C CA . TYR A 1 101 ? 17.934 -10.689 25.220 1.00 84.62 101 TYR A CA 1
ATOM 768 C C . TYR A 1 101 ? 17.181 -12.022 25.132 1.00 84.62 101 TYR A C 1
ATOM 770 O O . TYR A 1 101 ? 16.000 -12.074 25.455 1.00 84.62 101 TYR A O 1
ATOM 778 N N . TRP A 1 102 ? 17.842 -13.111 24.725 1.00 79.50 102 TRP A N 1
ATOM 779 C CA . TRP A 1 102 ? 17.135 -14.360 24.388 1.00 79.50 102 TRP A CA 1
ATOM 780 C C . TRP A 1 102 ? 16.544 -15.102 25.582 1.00 79.50 102 TRP A C 1
ATOM 782 O O . TRP A 1 102 ? 15.471 -15.674 25.453 1.00 79.50 102 TRP A O 1
ATOM 792 N N . ARG A 1 103 ? 17.194 -15.077 26.749 1.00 79.25 103 ARG A N 1
ATOM 793 C CA . ARG A 1 103 ? 16.695 -15.743 27.962 1.00 79.25 103 ARG A CA 1
ATOM 794 C C . ARG A 1 103 ? 15.346 -15.184 28.427 1.00 79.25 103 ARG A C 1
ATOM 796 O O . ARG A 1 103 ? 14.609 -15.883 29.111 1.00 79.25 103 ARG A O 1
ATOM 803 N N . HIS A 1 104 ? 15.039 -13.946 28.055 1.00 73.31 104 HIS A N 1
ATOM 804 C CA . HIS A 1 104 ? 13.779 -13.284 28.379 1.00 73.31 104 HIS A CA 1
ATOM 805 C C . HIS A 1 104 ? 12.695 -13.537 27.316 1.00 73.31 104 HIS A C 1
ATOM 807 O O . HIS A 1 104 ? 11.526 -13.302 27.577 1.00 73.31 104 HIS A O 1
ATOM 813 N N . LEU A 1 105 ? 13.051 -14.072 26.140 1.00 61.09 105 LEU A N 1
ATOM 814 C CA . LEU A 1 105 ? 12.100 -14.442 25.088 1.00 61.09 105 LEU A CA 1
ATOM 815 C C . LEU A 1 105 ? 11.500 -15.819 25.402 1.00 61.09 105 LEU A C 1
ATOM 817 O O . LEU A 1 105 ? 12.020 -16.847 24.974 1.00 61.09 105 LEU A O 1
ATOM 821 N N . GLY A 1 106 ? 10.431 -15.834 26.198 1.00 49.28 106 GLY A N 1
ATOM 822 C CA . GLY A 1 106 ? 9.750 -17.063 26.631 1.00 49.28 106 GLY A CA 1
ATOM 823 C C . GLY A 1 106 ? 9.360 -17.094 28.110 1.00 49.28 106 GLY A C 1
ATOM 824 O O . GLY A 1 106 ? 8.733 -18.053 28.547 1.00 49.28 106 GLY A O 1
ATOM 825 N N . ALA A 1 107 ? 9.674 -16.045 28.873 1.00 43.28 107 ALA A N 1
ATOM 826 C CA . ALA A 1 107 ? 8.962 -15.758 30.120 1.00 43.28 107 ALA A CA 1
ATOM 827 C C . ALA A 1 107 ? 7.550 -15.167 29.855 1.00 43.28 107 ALA A C 1
ATOM 829 O O . ALA A 1 107 ? 6.760 -14.988 30.781 1.00 43.28 107 ALA A O 1
ATOM 830 N N . ASP A 1 108 ? 7.188 -14.991 28.578 1.00 41.47 108 ASP A N 1
ATOM 831 C CA . ASP A 1 108 ? 5.978 -14.313 28.094 1.00 41.47 108 ASP A CA 1
ATOM 832 C C . ASP A 1 108 ? 4.821 -15.275 27.757 1.00 41.47 108 ASP A C 1
ATOM 834 O O . ASP A 1 108 ? 4.040 -15.019 26.849 1.00 41.47 108 ASP A O 1
ATOM 838 N N . GLU A 1 109 ? 4.657 -16.362 28.517 1.00 39.31 109 GLU A N 1
ATOM 839 C CA . GLU A 1 109 ? 3.299 -16.847 28.848 1.00 39.31 109 GLU A CA 1
ATOM 840 C C . GLU A 1 109 ? 2.863 -16.394 30.260 1.00 39.31 109 GLU A C 1
ATOM 842 O O . GLU A 1 109 ? 1.758 -16.697 30.707 1.00 39.31 109 GLU A O 1
ATOM 847 N N . GLN A 1 110 ? 3.691 -15.590 30.945 1.00 37.38 110 GLN A N 1
ATOM 848 C CA . GLN A 1 110 ? 3.323 -14.809 32.137 1.00 37.38 110 GLN A CA 1
ATOM 849 C C . GLN A 1 110 ? 3.887 -13.378 32.118 1.00 37.38 110 GLN A C 1
ATOM 851 O O . GLN A 1 110 ? 4.004 -12.738 33.159 1.00 37.38 110 GLN A O 1
ATOM 856 N N . GLN A 1 111 ? 4.206 -12.842 30.941 1.00 32.59 111 GLN A N 1
ATOM 857 C CA . GLN A 1 111 ? 4.677 -11.462 30.793 1.00 32.59 111 GLN A CA 1
ATOM 858 C C . GLN A 1 111 ? 3.680 -10.633 29.979 1.00 32.59 111 GLN A C 1
ATOM 860 O O . GLN A 1 111 ? 4.023 -9.895 29.067 1.00 32.59 111 GLN A O 1
ATOM 865 N N . ASP A 1 112 ? 2.420 -10.731 30.398 1.00 30.06 112 ASP A N 1
ATOM 866 C CA . ASP A 1 112 ? 1.335 -9.816 30.041 1.00 30.06 112 ASP A CA 1
ATOM 867 C C . ASP A 1 112 ? 0.990 -8.913 31.247 1.00 30.06 112 ASP A C 1
ATOM 869 O O . ASP A 1 112 ? -0.168 -8.659 31.565 1.00 30.06 112 ASP A O 1
ATOM 873 N N . ASP A 1 113 ? 2.023 -8.443 31.963 1.00 29.23 113 ASP A N 1
ATOM 874 C CA . ASP A 1 113 ? 1.894 -7.488 33.082 1.00 29.23 113 ASP A CA 1
ATOM 875 C C . ASP A 1 113 ? 2.748 -6.211 32.905 1.00 29.23 113 ASP A C 1
ATOM 877 O O . ASP A 1 113 ? 2.642 -5.274 33.695 1.00 29.23 113 ASP A O 1
ATOM 881 N N . PHE A 1 114 ? 3.525 -6.078 31.820 1.00 31.77 114 PHE A N 1
ATOM 882 C CA . PHE A 1 114 ? 4.290 -4.845 31.541 1.00 31.77 114 PHE A CA 1
ATOM 883 C C . PHE A 1 114 ? 3.444 -3.690 30.962 1.00 31.77 114 PHE A C 1
ATOM 885 O O . PHE A 1 114 ? 3.949 -2.579 30.804 1.00 31.77 114 PHE A O 1
ATOM 892 N N . ALA A 1 115 ? 2.149 -3.921 30.713 1.00 30.72 115 ALA A N 1
ATOM 893 C CA . ALA A 1 115 ? 1.155 -2.905 30.343 1.00 30.72 115 ALA A CA 1
ATOM 894 C C . ALA A 1 115 ? 0.081 -2.679 31.433 1.00 30.72 115 ALA A C 1
ATOM 896 O O . ALA A 1 115 ? -0.996 -2.159 31.151 1.00 30.72 115 ALA A O 1
ATOM 897 N N . ARG A 1 116 ? 0.373 -3.039 32.694 1.00 31.19 116 ARG A N 1
ATOM 898 C CA . ARG A 1 116 ? -0.448 -2.715 33.883 1.00 31.19 116 ARG A CA 1
ATOM 899 C C . ARG A 1 116 ? 0.222 -1.741 34.864 1.00 31.19 116 ARG A C 1
ATOM 901 O O . ARG A 1 116 ? -0.208 -1.608 36.009 1.00 31.19 116 ARG A O 1
ATOM 908 N N . GLY A 1 117 ? 1.225 -0.996 34.399 1.00 31.83 117 GLY A N 1
ATOM 909 C CA . GLY A 1 117 ? 1.928 0.016 35.196 1.00 31.83 117 GLY A CA 1
ATOM 910 C C . GLY A 1 117 ? 1.061 1.196 35.653 1.00 31.83 117 GLY A C 1
ATOM 911 O O . GLY A 1 117 ? 1.297 1.715 36.735 1.00 31.83 117 GLY A O 1
ATOM 912 N N . ASP A 1 118 ? 0.001 1.563 34.927 1.00 31.59 118 ASP A N 1
ATOM 913 C CA . ASP A 1 118 ? -0.879 2.671 35.349 1.00 31.59 118 ASP A CA 1
ATOM 914 C C . ASP A 1 118 ? -1.913 2.274 36.419 1.00 31.59 118 ASP A C 1
ATOM 916 O O . ASP A 1 118 ? -2.572 3.136 36.998 1.00 31.59 118 ASP A O 1
ATOM 920 N N . ALA A 1 119 ? -2.041 0.980 36.743 1.00 35.50 119 ALA A N 1
ATOM 921 C CA . ALA A 1 119 ? -2.951 0.506 37.790 1.00 35.50 119 ALA A CA 1
ATOM 922 C C . ALA A 1 119 ? -2.240 0.173 39.118 1.00 35.50 119 ALA A C 1
ATOM 924 O O . ALA A 1 119 ? -2.862 0.260 40.177 1.00 35.50 119 ALA A O 1
ATOM 925 N N . ALA A 1 120 ? -0.945 -0.176 39.096 1.00 38.94 120 ALA A N 1
ATOM 926 C CA . ALA A 1 120 ? -0.178 -0.517 40.304 1.00 38.94 120 ALA A CA 1
ATOM 927 C C . ALA A 1 120 ? 0.479 0.698 40.986 1.00 38.94 120 ALA A C 1
ATOM 929 O O . ALA A 1 120 ? 0.651 0.694 42.210 1.00 38.94 120 ALA A O 1
ATOM 930 N N . VAL A 1 121 ? 0.772 1.769 40.234 1.00 42.12 121 VAL A N 1
ATOM 931 C CA . VAL A 1 121 ? 1.296 3.028 40.798 1.00 42.12 121 VAL A CA 1
ATOM 932 C C . VAL A 1 121 ? 0.326 3.603 41.835 1.00 42.12 121 VAL A C 1
ATOM 934 O O . VAL A 1 121 ? 0.774 4.121 42.850 1.00 42.12 121 VAL A O 1
ATOM 937 N N . GLY A 1 122 ? -0.988 3.396 41.691 1.00 45.53 122 GLY A N 1
ATOM 938 C CA . GLY A 1 122 ? -1.982 3.851 42.671 1.00 45.53 122 GLY A CA 1
ATOM 939 C C . GLY A 1 122 ? -1.821 3.259 44.082 1.00 45.53 122 GLY A C 1
ATOM 940 O O . GLY A 1 122 ? -2.026 3.971 45.062 1.00 45.53 122 GLY A O 1
ATOM 941 N N . GLY A 1 123 ? -1.407 1.991 44.211 1.00 56.34 123 GLY A N 1
ATOM 942 C CA . GLY A 1 123 ? -1.304 1.312 45.512 1.00 56.34 123 GLY A CA 1
ATOM 943 C C . GLY A 1 123 ? -0.016 1.632 46.276 1.00 56.34 123 GLY A C 1
ATOM 944 O O . GLY A 1 123 ? -0.037 1.857 47.490 1.00 56.34 123 GLY A O 1
ATOM 945 N N . TYR A 1 124 ? 1.118 1.690 45.571 1.00 67.25 124 TYR A N 1
ATOM 946 C CA . TYR A 1 124 ? 2.409 2.016 46.185 1.00 67.25 124 TYR A CA 1
ATOM 947 C C . TYR A 1 124 ? 2.584 3.513 46.403 1.00 67.25 124 TYR A C 1
ATOM 949 O O . TYR A 1 124 ? 3.161 3.906 47.418 1.00 67.25 124 TYR A O 1
ATOM 957 N N . HIS A 1 125 ? 2.030 4.349 45.520 1.00 74.62 125 HIS A N 1
ATOM 958 C CA . HIS A 1 125 ? 2.029 5.797 45.695 1.00 74.62 125 HIS A CA 1
ATOM 959 C C . HIS A 1 125 ? 1.370 6.186 47.021 1.00 74.62 125 HIS A C 1
ATOM 961 O O . HIS A 1 125 ? 1.964 6.925 47.797 1.00 74.62 125 HIS A O 1
ATOM 967 N N . GLU A 1 126 ? 0.205 5.621 47.357 1.00 75.25 126 GLU A N 1
ATOM 968 C CA . GLU A 1 126 ? -0.489 5.922 48.616 1.00 75.25 126 GLU A CA 1
ATOM 969 C C . GLU A 1 126 ? 0.291 5.439 49.856 1.00 75.25 126 GLU A C 1
ATOM 971 O O . GLU A 1 126 ? 0.349 6.126 50.882 1.00 75.25 126 GLU A O 1
ATOM 976 N N . LEU A 1 127 ? 0.968 4.290 49.761 1.00 78.00 127 LEU A N 1
ATOM 977 C CA . LEU A 1 127 ? 1.800 3.753 50.841 1.00 78.00 127 LEU A CA 1
ATOM 978 C C . LEU A 1 127 ? 3.069 4.590 51.074 1.00 78.00 127 LEU A C 1
ATOM 980 O O . LEU A 1 127 ? 3.393 4.897 52.227 1.00 78.00 127 LEU A O 1
ATOM 984 N N . VAL A 1 128 ? 3.765 4.975 49.998 1.00 81.00 128 VAL A N 1
ATOM 985 C CA . VAL A 1 128 ? 4.979 5.806 50.037 1.00 81.00 128 VAL A CA 1
ATOM 986 C C . VAL A 1 128 ? 4.630 7.221 50.493 1.00 81.00 128 VAL A C 1
ATOM 988 O O . VAL A 1 128 ? 5.256 7.731 51.419 1.00 81.00 128 VAL A O 1
ATOM 991 N N . MET A 1 129 ? 3.575 7.824 49.947 1.00 76.81 129 MET A N 1
ATOM 992 C CA . MET A 1 129 ? 3.074 9.134 50.371 1.00 76.81 129 MET A CA 1
ATOM 993 C C . MET A 1 129 ? 2.624 9.135 51.833 1.00 76.81 129 MET A C 1
ATOM 995 O O . MET A 1 129 ? 2.950 10.057 52.582 1.00 76.81 129 MET A O 1
ATOM 999 N N . GLY A 1 130 ? 1.956 8.067 52.276 1.00 78.06 130 GLY A N 1
ATOM 1000 C CA . GLY A 1 130 ? 1.589 7.871 53.675 1.00 78.06 130 GLY A CA 1
ATOM 1001 C C . GLY A 1 130 ? 2.795 7.724 54.605 1.00 78.06 130 GLY A C 1
ATOM 1002 O O . GLY A 1 130 ? 2.717 8.128 55.756 1.00 78.06 130 GLY A O 1
ATOM 1003 N N . TYR A 1 131 ? 3.924 7.181 54.141 1.00 84.88 131 TYR A N 1
ATOM 1004 C CA . TYR A 1 131 ? 5.167 7.143 54.921 1.00 84.88 131 TYR A CA 1
ATOM 1005 C C . TYR A 1 131 ? 5.888 8.500 54.943 1.00 84.88 131 TYR A C 1
ATOM 1007 O O . TYR A 1 131 ? 6.389 8.913 55.991 1.00 84.88 131 TYR A O 1
ATOM 1015 N N . LEU A 1 132 ? 5.935 9.196 53.803 1.00 81.44 132 LEU A N 1
ATOM 1016 C CA . LEU A 1 132 ? 6.595 10.496 53.665 1.00 81.44 132 LEU A CA 1
ATOM 1017 C C . LEU A 1 132 ? 5.861 11.609 54.430 1.00 81.44 132 LEU A C 1
ATOM 1019 O O . LEU A 1 132 ? 6.512 12.522 54.936 1.00 81.44 132 LEU A O 1
ATOM 1023 N N . GLY A 1 133 ? 4.533 11.515 54.546 1.00 75.38 133 GLY A N 1
ATOM 1024 C CA . GLY A 1 133 ? 3.690 12.470 55.271 1.00 75.38 133 GLY A CA 1
ATOM 1025 C C . GLY A 1 133 ? 3.466 12.170 56.760 1.00 75.38 133 GLY A C 1
ATOM 1026 O O . GLY A 1 133 ? 2.923 13.023 57.461 1.00 75.38 133 GLY A O 1
ATOM 1027 N N . GLU A 1 134 ? 3.856 10.995 57.271 1.00 78.12 134 GLU A N 1
ATOM 1028 C CA . GLU A 1 134 ? 3.615 10.616 58.674 1.00 78.12 134 GLU A CA 1
ATOM 1029 C C . GLU A 1 134 ? 4.729 11.151 59.607 1.00 78.12 134 GLU A C 1
ATOM 1031 O O . GLU A 1 134 ? 5.926 10.991 59.320 1.00 78.12 134 GLU A O 1
ATOM 1036 N N . PRO A 1 135 ? 4.375 11.766 60.753 1.00 75.44 135 PRO A N 1
ATOM 1037 C CA . PRO A 1 135 ? 5.347 12.172 61.766 1.00 75.44 135 PRO A CA 1
ATOM 1038 C C . PRO A 1 135 ? 6.058 10.965 62.405 1.00 75.44 135 PRO A C 1
ATOM 1040 O O . PRO A 1 135 ? 5.546 9.845 62.416 1.00 75.44 135 PRO A O 1
ATOM 1043 N N . GLU A 1 136 ? 7.258 11.191 62.950 1.00 73.44 136 GLU A N 1
ATOM 1044 C CA . GLU A 1 136 ? 8.048 10.145 63.618 1.00 73.44 136 GLU A CA 1
ATOM 1045 C C . GLU A 1 136 ? 7.256 9.482 64.756 1.00 73.44 136 GLU A C 1
ATOM 1047 O O . GLU A 1 136 ? 6.772 10.148 65.672 1.00 73.44 136 GLU A O 1
ATOM 1052 N N . GLY A 1 137 ? 7.110 8.157 64.695 1.00 75.69 137 GLY A N 1
ATOM 1053 C CA . GLY A 1 137 ? 6.300 7.402 65.647 1.00 75.69 137 GLY A CA 1
ATOM 1054 C C . GLY A 1 137 ? 6.023 5.964 65.209 1.00 75.69 137 GLY A C 1
ATOM 1055 O O . GLY A 1 137 ? 6.467 5.509 64.155 1.00 75.69 137 GLY A O 1
ATOM 1056 N N . ALA A 1 138 ? 5.256 5.233 66.023 1.00 63.38 138 ALA A N 1
ATOM 1057 C CA . ALA A 1 138 ? 4.982 3.806 65.814 1.00 63.38 138 ALA A CA 1
ATOM 1058 C C . ALA A 1 138 ? 4.364 3.497 64.435 1.00 63.38 138 ALA A C 1
ATOM 1060 O O . ALA A 1 138 ? 4.780 2.546 63.777 1.00 63.38 138 ALA A O 1
ATOM 1061 N N . ARG A 1 139 ? 3.452 4.355 63.955 1.00 65.38 139 ARG A N 1
ATOM 1062 C CA . ARG A 1 139 ? 2.798 4.212 62.642 1.00 65.38 139 ARG A CA 1
ATOM 1063 C C . ARG A 1 139 ? 3.764 4.366 61.466 1.00 65.38 139 ARG A C 1
ATOM 1065 O O . ARG A 1 139 ? 3.665 3.629 60.488 1.00 65.38 139 ARG A O 1
ATOM 1072 N N . LYS A 1 140 ? 4.745 5.267 61.574 1.00 76.69 140 LYS A N 1
ATOM 1073 C CA . LYS A 1 140 ? 5.781 5.443 60.548 1.00 76.69 140 LYS A CA 1
ATOM 1074 C C . LYS A 1 140 ? 6.703 4.224 60.469 1.00 76.69 140 LYS A C 1
ATOM 1076 O O . LYS A 1 140 ? 7.037 3.777 59.374 1.00 76.69 140 LYS A O 1
ATOM 1081 N N . ASN A 1 141 ? 7.034 3.632 61.617 1.00 73.94 141 ASN A N 1
ATOM 1082 C CA . ASN A 1 141 ? 7.827 2.402 61.692 1.00 73.94 141 ASN A CA 1
ATOM 1083 C C . ASN A 1 141 ? 7.083 1.183 61.124 1.00 73.94 141 ASN A C 1
ATOM 1085 O O . ASN A 1 141 ? 7.698 0.340 60.475 1.00 73.94 141 ASN A O 1
ATOM 1089 N N . GLU A 1 142 ? 5.768 1.084 61.327 1.00 73.06 142 GLU A N 1
ATOM 1090 C CA . GLU A 1 142 ? 4.945 0.047 60.692 1.00 73.06 142 GLU A CA 1
ATOM 1091 C C . GLU A 1 142 ? 4.912 0.200 59.170 1.00 73.06 142 GLU A C 1
ATOM 1093 O O . GLU A 1 142 ? 5.155 -0.771 58.453 1.00 73.06 142 GLU A O 1
ATOM 1098 N N . ARG A 1 143 ? 4.717 1.426 58.666 1.00 75.88 143 ARG A N 1
ATOM 1099 C CA . ARG A 1 143 ? 4.789 1.708 57.225 1.00 75.88 143 ARG A CA 1
ATOM 1100 C C . ARG A 1 143 ? 6.180 1.431 56.653 1.00 75.88 143 ARG A C 1
ATOM 1102 O O . ARG A 1 143 ? 6.272 0.872 55.567 1.00 75.88 143 ARG A O 1
ATOM 1109 N N . ARG A 1 144 ? 7.259 1.719 57.393 1.00 79.69 144 ARG A N 1
ATOM 1110 C CA . ARG A 1 144 ? 8.630 1.385 56.966 1.00 79.69 144 ARG A CA 1
ATOM 1111 C C . ARG A 1 144 ? 8.827 -0.119 56.778 1.00 79.69 144 ARG A C 1
ATOM 1113 O O . ARG A 1 144 ? 9.364 -0.525 55.757 1.00 79.69 144 ARG A O 1
ATOM 1120 N N . LYS A 1 145 ? 8.321 -0.943 57.700 1.00 77.50 145 LYS A N 1
ATOM 1121 C CA . LYS A 1 145 ? 8.378 -2.412 57.577 1.00 77.50 145 LYS A CA 1
ATOM 1122 C C . LYS A 1 145 ? 7.609 -2.942 56.367 1.00 77.50 145 LYS A C 1
ATOM 1124 O O . LYS A 1 145 ? 7.966 -3.993 55.846 1.00 77.50 145 LYS A O 1
ATOM 1129 N N . LEU A 1 146 ? 6.539 -2.259 55.960 1.00 74.94 146 LEU A N 1
ATOM 1130 C CA . LEU A 1 146 ? 5.802 -2.593 54.741 1.00 74.94 146 LEU A CA 1
ATOM 1131 C C . LEU A 1 146 ? 6.586 -2.179 53.492 1.00 74.94 146 LEU A C 1
ATOM 1133 O O . LEU A 1 146 ? 6.655 -2.963 52.552 1.00 74.94 146 LEU A O 1
ATOM 1137 N N . LEU A 1 147 ? 7.220 -1.002 53.510 1.00 77.62 147 LEU A N 1
ATOM 1138 C CA . LEU A 1 147 ? 8.082 -0.535 52.421 1.00 77.62 147 LEU A CA 1
ATOM 1139 C C . LEU A 1 147 ? 9.287 -1.452 52.205 1.00 77.62 147 LEU A C 1
ATOM 1141 O O . LEU A 1 147 ? 9.592 -1.779 51.070 1.00 77.62 147 LEU A O 1
ATOM 1145 N N . ASP A 1 148 ? 9.930 -1.930 53.270 1.00 76.19 148 ASP A N 1
ATOM 1146 C CA . ASP A 1 148 ? 11.101 -2.813 53.166 1.00 76.19 148 ASP A CA 1
ATOM 1147 C C . ASP A 1 148 ? 10.782 -4.198 52.549 1.00 76.19 148 ASP A C 1
ATOM 1149 O O . ASP A 1 148 ? 11.694 -4.981 52.305 1.00 76.19 148 ASP A O 1
ATOM 1153 N N . ARG A 1 149 ? 9.502 -4.518 52.298 1.00 73.81 149 ARG A N 1
ATOM 1154 C CA . ARG A 1 149 ? 9.058 -5.738 51.594 1.00 73.81 149 ARG A CA 1
ATOM 1155 C C . ARG A 1 149 ? 8.773 -5.515 50.108 1.00 73.81 149 ARG A C 1
ATOM 1157 O O . ARG A 1 149 ? 8.404 -6.469 49.428 1.00 73.81 149 ARG A O 1
ATOM 1164 N N . LEU A 1 150 ? 8.853 -4.274 49.634 1.00 71.31 150 LEU A N 1
ATOM 1165 C CA . LEU A 1 150 ? 8.578 -3.931 48.244 1.00 71.31 150 LEU A CA 1
ATOM 1166 C C . LEU A 1 150 ? 9.804 -4.160 47.370 1.00 71.31 150 LEU A C 1
ATOM 1168 O O . LEU A 1 150 ? 10.939 -4.029 47.825 1.00 71.31 150 LEU A O 1
ATOM 1172 N N . ASP A 1 151 ? 9.542 -4.452 46.100 1.00 78.69 151 ASP A N 1
ATOM 1173 C CA . ASP A 1 151 ? 10.571 -4.532 45.075 1.00 78.69 151 ASP A CA 1
ATOM 1174 C C . ASP A 1 151 ? 11.299 -3.181 44.917 1.00 78.69 151 ASP A C 1
ATOM 1176 O O . ASP A 1 151 ? 10.672 -2.117 44.855 1.00 78.69 151 ASP A O 1
ATOM 1180 N N . GLU A 1 152 ? 12.635 -3.217 44.878 1.00 73.88 152 GLU A N 1
ATOM 1181 C CA . GLU A 1 152 ? 13.473 -2.011 44.853 1.00 73.88 152 GLU A CA 1
ATOM 1182 C C . GLU A 1 152 ? 13.240 -1.173 43.592 1.00 73.88 152 GLU A C 1
ATOM 1184 O O . GLU A 1 152 ? 13.244 0.060 43.657 1.00 73.88 152 GLU A O 1
ATOM 1189 N N . ARG A 1 153 ? 13.002 -1.822 42.446 1.00 69.19 153 ARG A N 1
ATOM 1190 C CA . ARG A 1 153 ? 12.771 -1.140 41.171 1.00 69.19 153 ARG A CA 1
ATOM 1191 C C . ARG A 1 153 ? 11.429 -0.418 41.192 1.00 69.19 153 ARG A C 1
ATOM 1193 O O . ARG A 1 153 ? 11.382 0.761 40.844 1.00 69.19 153 ARG A O 1
ATOM 1200 N N . GLU A 1 154 ? 10.372 -1.074 41.656 1.00 71.31 154 GLU A N 1
ATOM 1201 C CA . GLU A 1 154 ? 9.043 -0.457 41.786 1.00 71.31 154 GLU A CA 1
ATOM 1202 C C . GLU A 1 154 ? 9.030 0.690 42.814 1.00 71.31 154 GLU A C 1
ATOM 1204 O O . GLU A 1 154 ? 8.395 1.731 42.604 1.00 71.31 154 GLU A O 1
ATOM 1209 N N . MET A 1 155 ? 9.805 0.565 43.897 1.00 76.88 155 MET A N 1
ATOM 1210 C CA . MET A 1 155 ? 9.970 1.635 44.884 1.00 76.88 155 MET A CA 1
ATOM 1211 C C . MET A 1 155 ? 10.685 2.857 44.294 1.00 76.88 155 MET A C 1
ATOM 1213 O O . MET A 1 155 ? 10.259 3.989 44.527 1.00 76.88 155 MET A O 1
ATOM 1217 N N . LEU A 1 156 ? 11.745 2.649 43.507 1.00 76.81 156 LEU A N 1
ATOM 1218 C CA . LEU A 1 156 ? 12.478 3.735 42.853 1.00 76.81 156 LEU A CA 1
ATOM 1219 C C . LEU A 1 156 ? 11.643 4.431 41.772 1.00 76.81 156 LEU A C 1
ATOM 1221 O O . LEU A 1 156 ? 11.687 5.657 41.687 1.00 76.81 156 LEU A O 1
ATOM 1225 N N . LEU A 1 157 ? 10.847 3.684 41.000 1.00 68.94 157 LEU A N 1
ATOM 1226 C CA . LEU A 1 157 ? 9.914 4.252 40.019 1.00 68.94 157 LEU A CA 1
ATOM 1227 C C . LEU A 1 157 ? 8.840 5.114 40.698 1.00 68.94 157 LEU A C 1
ATOM 1229 O O . LEU A 1 157 ? 8.595 6.244 40.275 1.00 68.94 157 LEU A O 1
ATOM 1233 N N . THR A 1 158 ? 8.266 4.631 41.802 1.00 76.06 158 THR A N 1
ATOM 1234 C CA . THR A 1 158 ? 7.270 5.387 42.581 1.00 76.06 158 THR A CA 1
ATOM 1235 C C . THR A 1 158 ? 7.874 6.660 43.186 1.00 76.06 158 THR A C 1
ATOM 1237 O O . THR A 1 158 ? 7.256 7.723 43.154 1.00 76.06 158 THR A O 1
ATOM 1240 N N . LEU A 1 159 ? 9.098 6.584 43.718 1.00 77.94 159 LEU A N 1
ATOM 1241 C CA . LEU A 1 159 ? 9.796 7.739 44.293 1.00 77.94 159 LEU A CA 1
ATOM 1242 C C . LEU A 1 159 ? 10.199 8.776 43.239 1.00 77.94 159 LEU A C 1
ATOM 1244 O O . LEU A 1 159 ? 10.154 9.968 43.537 1.00 77.94 159 LEU A O 1
ATOM 1248 N N . ALA A 1 160 ? 10.565 8.342 42.030 1.00 71.12 160 ALA A N 1
ATOM 1249 C CA . ALA A 1 160 ? 10.827 9.237 40.907 1.00 71.12 160 ALA A CA 1
ATOM 1250 C C . ALA A 1 160 ? 9.556 9.996 40.501 1.00 71.12 160 ALA A C 1
ATOM 1252 O O . ALA A 1 160 ? 9.591 11.215 40.381 1.00 71.12 160 ALA A O 1
ATOM 1253 N N . HIS A 1 161 ? 8.419 9.299 40.418 1.00 71.62 161 HIS A N 1
ATOM 1254 C CA . HIS A 1 161 ? 7.134 9.923 40.103 1.00 71.62 161 HIS A CA 1
ATOM 1255 C C . HIS A 1 161 ? 6.708 10.974 41.148 1.00 71.62 161 HIS A C 1
ATOM 1257 O O . HIS A 1 161 ? 6.301 12.075 40.791 1.00 71.62 161 HIS A O 1
ATOM 1263 N N . ILE A 1 162 ? 6.885 10.688 42.446 1.00 74.06 162 ILE A N 1
ATOM 1264 C CA . ILE A 1 162 ? 6.612 11.654 43.532 1.00 74.06 162 ILE A CA 1
ATOM 1265 C C . ILE A 1 162 ? 7.566 12.860 43.479 1.00 74.06 162 ILE A C 1
ATOM 1267 O O . ILE A 1 162 ? 7.204 13.957 43.903 1.00 74.06 162 ILE A O 1
ATOM 1271 N N . ALA A 1 163 ? 8.798 12.670 43.000 1.00 68.81 163 ALA A N 1
ATOM 1272 C CA . ALA A 1 163 ? 9.781 13.743 42.887 1.00 68.81 163 ALA A CA 1
ATOM 1273 C C . ALA A 1 163 ? 9.533 14.671 41.684 1.00 68.81 163 ALA A C 1
ATOM 1275 O O . ALA A 1 163 ? 9.926 15.836 41.758 1.00 68.81 163 ALA A O 1
ATOM 1276 N N . ASP A 1 164 ? 8.882 14.180 40.624 1.00 64.38 164 ASP A N 1
ATOM 1277 C CA . ASP A 1 164 ? 8.508 14.977 39.448 1.00 64.38 164 ASP A CA 1
ATOM 1278 C C . ASP A 1 164 ? 7.365 15.962 39.760 1.00 64.38 164 ASP A C 1
ATOM 1280 O O . ASP A 1 164 ? 7.401 17.108 39.309 1.00 64.38 164 ASP A O 1
ATOM 1284 N N . GLU A 1 165 ? 6.395 15.561 40.594 1.00 69.12 165 GLU A N 1
ATOM 1285 C CA . GLU A 1 165 ? 5.281 16.414 41.045 1.00 69.12 165 GLU A CA 1
ATOM 1286 C C . GLU A 1 165 ? 5.088 16.365 42.579 1.00 69.12 165 GLU A C 1
ATOM 1288 O O . GLU A 1 165 ? 4.114 15.798 43.087 1.00 69.12 165 GLU A O 1
ATOM 1293 N N . PRO A 1 166 ? 6.001 16.961 43.372 1.00 72.06 166 PRO A N 1
ATOM 1294 C CA . PRO A 1 166 ? 5.941 16.857 44.821 1.00 72.06 166 PRO A CA 1
ATOM 1295 C C . PRO A 1 166 ? 4.831 17.750 45.406 1.00 72.06 166 PRO A C 1
ATOM 1297 O O . PRO A 1 166 ? 4.763 18.941 45.098 1.00 72.06 166 PRO A O 1
ATOM 1300 N N . PRO A 1 167 ? 4.015 17.247 46.350 1.00 70.75 167 PRO A N 1
ATOM 1301 C CA . PRO A 1 167 ? 2.985 18.056 47.008 1.00 70.75 167 PRO A CA 1
ATOM 1302 C C . PRO A 1 167 ? 3.550 19.187 47.877 1.00 70.75 167 PRO A C 1
ATOM 1304 O O . PRO A 1 167 ? 2.860 20.170 48.138 1.00 70.75 167 PRO A O 1
ATOM 1307 N N . ASN A 1 168 ? 4.769 19.015 48.404 1.00 75.44 168 ASN A N 1
ATOM 1308 C CA . ASN A 1 168 ? 5.522 20.021 49.153 1.00 75.44 168 ASN A CA 1
ATOM 1309 C C . ASN A 1 168 ? 7.008 19.627 49.288 1.00 75.44 168 ASN A C 1
ATOM 1311 O O . ASN A 1 168 ? 7.389 18.469 49.091 1.00 75.44 168 ASN A O 1
ATOM 1315 N N . ASP A 1 169 ? 7.836 20.584 49.712 1.00 65.94 169 ASP A N 1
ATOM 1316 C CA . ASP A 1 169 ? 9.292 20.423 49.847 1.00 65.94 169 ASP A CA 1
ATOM 1317 C C . ASP A 1 169 ? 9.713 19.359 50.878 1.00 65.94 169 ASP A C 1
ATOM 1319 O O . ASP A 1 169 ? 10.786 18.755 50.766 1.00 65.94 169 ASP A O 1
ATOM 1323 N N . VAL A 1 170 ? 8.869 19.097 51.883 1.00 73.06 170 VAL A N 1
ATOM 1324 C CA . VAL A 1 170 ? 9.122 18.074 52.910 1.00 73.06 170 VAL A CA 1
ATOM 1325 C C . VAL A 1 170 ? 9.002 16.677 52.300 1.00 73.06 170 VAL A C 1
ATOM 1327 O O . VAL A 1 170 ? 9.860 15.825 52.545 1.00 73.06 170 VAL A O 1
ATOM 1330 N N . VAL A 1 171 ? 7.991 16.461 51.455 1.00 73.62 171 VAL A N 1
ATOM 1331 C CA . VAL A 1 171 ? 7.777 15.205 50.726 1.00 73.62 171 VAL A CA 1
ATOM 1332 C C . VAL A 1 171 ? 8.878 14.988 49.689 1.00 73.62 171 VAL A C 1
ATOM 1334 O O . VAL A 1 171 ? 9.436 13.894 49.647 1.00 73.62 171 VAL A O 1
ATOM 1337 N N . LEU A 1 172 ? 9.280 16.024 48.945 1.00 68.06 172 LEU A N 1
ATOM 1338 C CA . LEU A 1 172 ? 10.398 15.939 47.995 1.00 68.06 172 LEU A CA 1
ATOM 1339 C C . LEU A 1 172 ? 11.707 15.528 48.688 1.00 68.06 172 LEU A C 1
ATOM 1341 O O . LEU A 1 172 ? 12.387 14.588 48.276 1.00 68.06 172 LEU A O 1
ATOM 1345 N N . THR A 1 173 ? 12.046 16.199 49.790 1.00 67.56 173 THR A N 1
ATOM 1346 C CA . THR A 1 173 ? 13.272 15.910 50.549 1.00 67.56 173 THR A CA 1
ATOM 1347 C C . THR A 1 173 ? 13.240 14.504 51.157 1.00 67.56 173 THR A C 1
ATOM 1349 O O . THR A 1 173 ? 14.260 13.809 51.194 1.00 67.56 173 THR A O 1
ATOM 1352 N N . GLY A 1 174 ? 12.068 14.064 51.623 1.00 72.62 174 GLY A N 1
ATOM 1353 C CA . GLY A 1 174 ? 11.853 12.712 52.129 1.00 72.62 174 GLY A CA 1
ATOM 1354 C C . GLY A 1 174 ? 11.984 11.643 51.040 1.00 72.62 174 GLY A C 1
ATOM 1355 O O . GLY A 1 174 ? 12.657 10.636 51.269 1.00 72.62 174 GLY A O 1
ATOM 1356 N N . ALA A 1 175 ? 11.411 11.882 49.857 1.00 76.81 175 ALA A N 1
ATOM 1357 C CA . ALA A 1 175 ? 11.477 10.976 48.712 1.00 76.81 175 ALA A CA 1
ATOM 1358 C C . ALA A 1 175 ? 12.923 10.784 48.232 1.00 76.81 175 ALA A C 1
ATOM 1360 O O . ALA A 1 175 ? 13.386 9.653 48.089 1.00 76.81 175 ALA A O 1
ATOM 1361 N N . LEU A 1 176 ? 13.681 11.878 48.097 1.00 67.38 176 LEU A N 1
ATOM 1362 C CA . LEU A 1 176 ? 15.092 11.836 47.700 1.00 67.38 176 LEU A CA 1
ATOM 1363 C C . LEU A 1 176 ? 15.974 11.110 48.727 1.00 67.38 176 LEU A C 1
ATOM 1365 O O . LEU A 1 176 ? 16.884 10.366 48.355 1.00 67.38 176 LEU A O 1
ATOM 1369 N N . ARG A 1 177 ? 15.711 11.292 50.029 1.00 77.94 177 ARG A N 1
ATOM 1370 C CA . ARG A 1 177 ? 16.442 10.581 51.091 1.00 77.94 177 ARG A CA 1
ATOM 1371 C C . ARG A 1 177 ? 16.145 9.082 51.064 1.00 77.94 177 ARG A C 1
ATOM 1373 O O . ARG A 1 177 ? 17.073 8.287 51.161 1.00 77.94 177 ARG A O 1
ATOM 1380 N N . LEU A 1 178 ? 14.878 8.705 50.891 1.00 78.25 178 LEU A N 1
ATOM 1381 C CA . LEU A 1 178 ? 14.480 7.302 50.818 1.00 78.25 178 LEU A CA 1
ATOM 1382 C C . LEU A 1 178 ? 15.042 6.620 49.562 1.00 78.25 178 LEU A C 1
ATOM 1384 O O . LEU A 1 178 ? 15.575 5.521 49.669 1.00 78.25 178 LEU A O 1
ATOM 1388 N N . ALA A 1 179 ? 15.023 7.294 48.408 1.00 78.75 179 ALA A N 1
ATOM 1389 C CA . ALA A 1 179 ? 15.628 6.790 47.174 1.00 78.75 179 ALA A CA 1
ATOM 1390 C C . ALA A 1 179 ? 17.133 6.532 47.347 1.00 78.75 179 ALA A C 1
ATOM 1392 O O . ALA A 1 179 ? 17.647 5.496 46.931 1.00 78.75 179 ALA A O 1
ATOM 1393 N N . LYS A 1 180 ? 17.839 7.434 48.039 1.00 73.50 180 LYS A N 1
ATOM 1394 C CA . LYS A 1 180 ? 19.259 7.258 48.367 1.00 73.50 180 LYS A CA 1
ATOM 1395 C C . LYS A 1 180 ? 19.509 6.052 49.281 1.00 73.50 180 LYS A C 1
ATOM 1397 O O . LYS A 1 180 ? 20.477 5.327 49.064 1.00 73.50 180 LYS A O 1
ATOM 1402 N N . ASP A 1 181 ? 18.649 5.820 50.272 1.00 77.62 181 ASP A N 1
ATOM 1403 C CA . ASP A 1 181 ? 18.754 4.667 51.178 1.00 77.62 181 ASP A CA 1
ATOM 1404 C C . ASP A 1 181 ? 18.480 3.329 50.469 1.00 77.62 181 ASP A C 1
ATOM 1406 O O . ASP A 1 181 ? 19.068 2.313 50.837 1.00 77.62 181 ASP A O 1
ATOM 1410 N N . VAL A 1 182 ? 17.581 3.311 49.480 1.00 78.75 182 VAL A N 1
ATOM 1411 C CA . VAL A 1 182 ? 17.299 2.127 48.645 1.00 78.75 182 VAL A CA 1
ATOM 1412 C C . VAL A 1 182 ? 18.495 1.823 47.747 1.00 78.75 182 VAL A C 1
ATOM 1414 O O . VAL A 1 182 ? 19.007 0.711 47.759 1.00 78.75 182 VAL A O 1
ATOM 1417 N N . LEU A 1 183 ? 19.028 2.840 47.063 1.00 72.81 183 LEU A N 1
ATOM 1418 C CA . LEU A 1 183 ? 20.204 2.686 46.202 1.00 72.81 183 LEU A CA 1
ATOM 1419 C C . LEU A 1 183 ? 21.453 2.236 46.974 1.00 72.81 183 LEU A C 1
ATOM 1421 O O . LEU A 1 183 ? 22.242 1.454 46.450 1.00 72.81 183 LEU A O 1
ATOM 1425 N N . ARG A 1 184 ? 21.636 2.697 48.220 1.00 74.31 184 ARG A N 1
ATOM 1426 C CA . ARG A 1 184 ? 22.760 2.265 49.065 1.00 74.31 184 ARG A CA 1
ATOM 1427 C C . ARG A 1 184 ? 22.628 0.803 49.503 1.00 74.31 184 ARG A C 1
ATOM 1429 O O . ARG A 1 184 ? 23.621 0.089 49.478 1.00 74.31 184 ARG A O 1
ATOM 1436 N N . ARG A 1 185 ? 21.419 0.351 49.858 1.00 69.62 185 ARG A N 1
ATOM 1437 C CA . ARG A 1 185 ? 21.163 -1.061 50.201 1.00 69.62 185 ARG A CA 1
ATOM 1438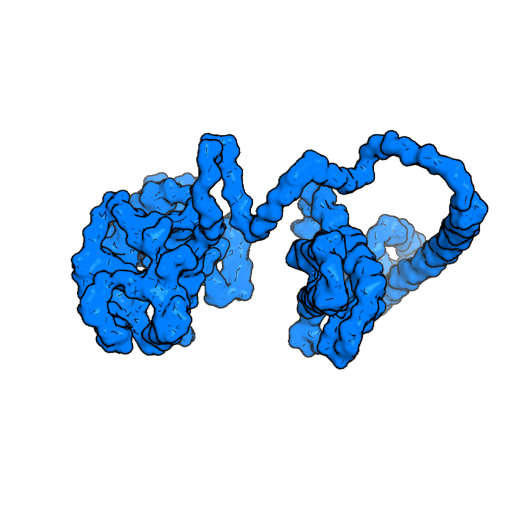 C C . ARG A 1 185 ? 21.441 -1.994 49.022 1.00 69.62 185 ARG A C 1
ATOM 1440 O O . ARG A 1 185 ? 22.093 -3.016 49.209 1.00 69.62 185 ARG A O 1
ATOM 1447 N N . GLY A 1 186 ? 21.058 -1.585 47.812 1.00 58.88 186 GLY A N 1
ATOM 1448 C CA . GLY A 1 186 ? 21.406 -2.308 46.588 1.00 58.88 186 GLY A CA 1
ATOM 1449 C C . GLY A 1 186 ? 22.920 -2.414 46.353 1.00 58.88 186 GLY A C 1
ATOM 1450 O O . GLY A 1 186 ? 23.385 -3.441 45.872 1.00 58.88 186 GLY A O 1
ATOM 1451 N N . GLN A 1 187 ? 23.709 -1.400 46.736 1.00 55.78 187 GLN A N 1
ATOM 1452 C CA . GLN A 1 187 ? 25.177 -1.438 46.637 1.00 55.78 187 GLN A CA 1
ATOM 1453 C C . GLN A 1 187 ? 25.831 -2.352 47.687 1.00 55.78 187 GLN A C 1
ATOM 1455 O O . GLN A 1 187 ? 26.735 -3.104 47.338 1.00 55.78 187 GLN A O 1
ATOM 1460 N N . GLU A 1 188 ? 25.360 -2.332 48.938 1.00 54.22 188 GLU A N 1
ATOM 1461 C CA . GLU A 1 188 ? 25.875 -3.187 50.026 1.00 54.22 188 GLU A CA 1
ATOM 1462 C C . GLU A 1 188 ? 25.622 -4.686 49.743 1.00 54.22 188 GLU A C 1
ATOM 1464 O O . GLU A 1 188 ? 26.518 -5.511 49.908 1.00 54.22 188 GLU A O 1
ATOM 1469 N N . LEU A 1 189 ? 24.445 -5.037 49.205 1.00 52.19 189 LEU A N 1
ATOM 1470 C CA . LEU A 1 189 ? 24.116 -6.410 48.781 1.00 52.19 189 LEU A CA 1
ATOM 1471 C C . LEU A 1 189 ? 24.946 -6.881 47.574 1.00 52.19 189 LEU A C 1
ATOM 1473 O O . LEU A 1 189 ? 25.201 -8.075 47.404 1.00 52.19 189 LEU A O 1
ATOM 1477 N N . GLN A 1 190 ? 25.370 -5.946 46.723 1.00 46.88 190 GLN A N 1
ATOM 1478 C CA . GLN A 1 190 ? 26.196 -6.233 45.554 1.00 46.88 190 GLN A CA 1
ATOM 1479 C C . GLN A 1 190 ? 27.669 -6.451 45.936 1.00 46.88 190 GLN A C 1
ATOM 1481 O O . GLN A 1 190 ? 28.334 -7.257 45.287 1.00 46.88 190 GLN A O 1
ATOM 1486 N N . GLU A 1 191 ? 28.150 -5.808 47.009 1.00 46.38 191 GLU A N 1
ATOM 1487 C CA . GLU A 1 191 ? 29.474 -6.049 47.601 1.00 46.38 191 GLU A CA 1
ATOM 1488 C C . GLU A 1 191 ? 29.550 -7.416 48.319 1.00 46.38 191 GLU A C 1
ATOM 1490 O O . GLU A 1 191 ? 30.484 -8.180 48.060 1.00 46.38 191 GLU A O 1
ATOM 1495 N N . GLU A 1 192 ? 28.532 -7.803 49.103 1.00 40.66 192 GLU A N 1
ATOM 1496 C CA . GLU A 1 192 ? 28.443 -9.152 49.709 1.00 40.66 192 GLU A CA 1
ATOM 1497 C C . GLU A 1 192 ? 28.384 -10.267 48.646 1.00 40.66 192 GLU A C 1
ATOM 1499 O O . GLU A 1 192 ? 29.065 -11.290 48.758 1.00 40.66 192 GLU A O 1
ATOM 1504 N N . ALA A 1 193 ? 27.626 -10.062 47.563 1.00 40.53 193 ALA A N 1
ATOM 1505 C CA . ALA A 1 193 ? 27.540 -11.025 46.466 1.00 40.53 193 ALA A CA 1
ATOM 1506 C C . ALA A 1 193 ? 28.867 -11.179 45.698 1.00 40.53 193 ALA A C 1
ATOM 1508 O O . ALA A 1 193 ? 29.144 -12.258 45.167 1.00 40.53 193 ALA A O 1
ATOM 1509 N N . THR A 1 194 ? 29.700 -10.131 45.634 1.00 42.62 194 THR A N 1
ATOM 1510 C CA . THR A 1 194 ? 31.033 -10.205 45.011 1.00 42.62 194 THR A CA 1
ATOM 1511 C C . THR A 1 194 ? 32.055 -10.966 45.853 1.00 42.62 194 THR A C 1
ATOM 1513 O O . THR A 1 194 ? 32.853 -11.704 45.275 1.00 42.62 194 THR A O 1
ATOM 1516 N N . GLU A 1 195 ? 31.999 -10.881 47.186 1.00 46.97 195 GLU A N 1
ATOM 1517 C CA . GLU A 1 195 ? 32.871 -11.680 48.064 1.00 46.97 195 GLU A CA 1
ATOM 1518 C C . GLU A 1 195 ? 32.563 -13.185 47.964 1.00 46.97 195 GLU A C 1
ATOM 1520 O O . GLU A 1 195 ? 33.480 -14.012 47.897 1.00 46.97 195 GLU A O 1
ATOM 1525 N N . ASP A 1 196 ? 31.283 -13.556 47.863 1.00 42.41 196 ASP A N 1
ATOM 1526 C CA . ASP A 1 196 ? 30.862 -14.954 47.693 1.00 42.41 196 ASP A CA 1
ATOM 1527 C C . ASP A 1 196 ? 31.232 -15.496 46.293 1.00 42.41 196 ASP A C 1
ATOM 1529 O O . ASP A 1 196 ? 31.645 -16.652 46.146 1.00 42.41 196 ASP A O 1
ATOM 1533 N N . LEU A 1 197 ? 31.180 -14.646 45.259 1.00 38.97 197 LEU A N 1
ATOM 1534 C CA . LEU A 1 197 ? 31.618 -14.971 43.895 1.00 38.97 197 LEU A CA 1
ATOM 1535 C C . LEU A 1 197 ? 33.132 -15.187 43.795 1.00 38.97 197 LEU A C 1
ATOM 1537 O O . LEU A 1 197 ? 33.563 -16.112 43.103 1.00 38.97 197 LEU A O 1
ATOM 1541 N N . ASP A 1 198 ? 33.942 -14.387 44.489 1.00 44.72 198 ASP A N 1
ATOM 1542 C CA . ASP A 1 198 ? 35.397 -14.562 44.510 1.00 44.72 198 ASP A CA 1
ATOM 1543 C C . ASP A 1 198 ? 35.817 -15.812 45.301 1.00 44.72 198 ASP A C 1
ATOM 1545 O O . ASP A 1 198 ? 36.750 -16.509 44.884 1.00 44.72 198 ASP A O 1
ATOM 1549 N N . ARG A 1 199 ? 35.069 -16.193 46.351 1.00 49.00 199 ARG A N 1
ATOM 1550 C CA . ARG A 1 199 ? 35.251 -17.484 47.043 1.00 49.00 199 ARG A CA 1
ATOM 1551 C C . ARG A 1 199 ? 34.971 -18.668 46.112 1.00 49.00 199 ARG A C 1
ATOM 1553 O O . ARG A 1 199 ? 35.819 -19.548 45.959 1.00 49.00 199 ARG A O 1
ATOM 1560 N N . VAL A 1 200 ? 33.826 -18.657 45.423 1.00 42.75 200 VAL A N 1
ATOM 1561 C CA . VAL A 1 200 ? 33.425 -19.716 44.474 1.00 42.75 200 VAL A CA 1
ATOM 1562 C C . VAL A 1 200 ? 34.392 -19.806 43.287 1.00 42.75 200 VAL A C 1
ATOM 1564 O O . VAL A 1 200 ? 34.727 -20.894 42.814 1.00 42.75 200 VAL A O 1
ATOM 1567 N N . LYS A 1 201 ? 34.907 -18.667 42.818 1.00 41.22 201 LYS A N 1
ATOM 1568 C CA . LYS A 1 201 ? 35.902 -18.600 41.742 1.00 41.22 201 LYS A CA 1
ATOM 1569 C C . LYS A 1 201 ? 37.266 -19.146 42.176 1.00 41.22 201 LYS A C 1
ATOM 1571 O O . LYS A 1 201 ? 37.925 -19.805 41.371 1.00 41.22 201 LYS A O 1
ATOM 1576 N N . GLY A 1 202 ? 37.666 -18.938 43.432 1.00 45.75 202 GLY A N 1
ATOM 1577 C CA . GLY A 1 202 ? 38.860 -19.549 44.025 1.00 45.75 202 GLY A CA 1
ATOM 1578 C C . GLY A 1 202 ? 38.776 -21.079 44.091 1.00 45.75 202 GLY A C 1
ATOM 1579 O O . GLY A 1 202 ? 39.708 -21.768 43.673 1.00 45.75 202 GLY A O 1
ATOM 1580 N N . GLU A 1 203 ? 37.630 -21.615 44.517 1.00 44.31 203 GLU A N 1
ATOM 1581 C CA . GLU A 1 203 ? 37.376 -23.065 44.564 1.00 44.31 203 GLU A CA 1
ATOM 1582 C C . GLU A 1 203 ? 37.348 -23.701 43.160 1.00 44.31 203 GLU A C 1
ATOM 1584 O O . GLU A 1 203 ? 37.879 -24.795 42.946 1.00 44.31 203 GLU A O 1
ATOM 1589 N N . LEU A 1 204 ? 36.783 -22.998 42.171 1.00 39.56 204 LEU A N 1
ATOM 1590 C CA . LEU A 1 204 ? 36.755 -23.436 40.771 1.00 39.56 204 LEU A CA 1
ATOM 1591 C C . LEU A 1 204 ? 38.144 -23.446 40.121 1.00 39.56 204 LEU A C 1
ATOM 1593 O O . LEU A 1 204 ? 38.440 -24.346 39.333 1.00 39.56 204 LEU A O 1
ATOM 1597 N N . LEU A 1 205 ? 39.008 -22.483 40.453 1.00 45.91 205 LEU A N 1
ATOM 1598 C CA . LEU A 1 205 ? 40.380 -22.429 39.942 1.00 45.91 205 LEU A CA 1
ATOM 1599 C C . LEU A 1 205 ? 41.243 -23.564 40.511 1.00 45.91 205 LEU A C 1
ATOM 1601 O O . LEU A 1 205 ? 41.966 -24.199 39.747 1.00 45.91 205 LEU A O 1
ATOM 1605 N N . GLN A 1 206 ? 41.094 -23.903 41.796 1.00 46.28 206 GLN A N 1
ATOM 1606 C CA . GLN A 1 206 ? 41.761 -25.076 42.381 1.00 46.28 206 GLN A CA 1
ATOM 1607 C C . GLN A 1 206 ? 41.288 -26.394 41.757 1.00 46.28 206 GLN A C 1
ATOM 1609 O O . GLN A 1 206 ? 42.105 -27.268 41.468 1.00 46.28 206 GLN A O 1
ATOM 1614 N N . ARG A 1 207 ? 39.981 -26.539 41.493 1.00 43.03 207 ARG A N 1
ATOM 1615 C CA . ARG A 1 207 ? 39.435 -27.717 40.795 1.00 43.03 207 ARG A CA 1
ATOM 1616 C C . ARG A 1 207 ? 39.931 -27.831 39.358 1.00 43.03 207 ARG A C 1
ATOM 1618 O O . ARG A 1 207 ? 40.231 -28.934 38.912 1.00 43.03 207 ARG A O 1
ATOM 1625 N N . ARG A 1 208 ? 40.038 -26.708 38.645 1.00 38.69 208 ARG A N 1
ATOM 1626 C CA . ARG A 1 208 ? 40.589 -26.654 37.285 1.00 38.69 208 ARG A CA 1
ATOM 1627 C C . ARG A 1 208 ? 42.055 -27.083 37.261 1.00 38.69 208 ARG A C 1
ATOM 1629 O O . ARG A 1 208 ? 42.436 -27.860 36.394 1.00 38.69 208 ARG A O 1
ATOM 1636 N N . ASP A 1 209 ? 42.860 -26.611 38.206 1.00 41.66 209 ASP A N 1
ATOM 1637 C CA . ASP A 1 209 ? 44.291 -26.922 38.230 1.00 41.66 209 ASP A CA 1
ATOM 1638 C C . ASP A 1 209 ? 44.550 -28.390 38.642 1.00 41.66 209 ASP A C 1
ATOM 1640 O O . ASP A 1 209 ? 45.481 -29.004 38.130 1.00 41.66 209 ASP A O 1
ATOM 1644 N N . ALA A 1 210 ? 43.670 -28.995 39.455 1.00 41.28 210 ALA A N 1
ATOM 1645 C CA . ALA A 1 210 ? 43.674 -30.437 39.747 1.00 41.28 210 ALA A CA 1
ATOM 1646 C C . ALA A 1 210 ? 43.192 -31.317 38.571 1.00 41.28 210 ALA A C 1
ATOM 1648 O O . ALA A 1 210 ? 43.571 -32.482 38.470 1.00 41.28 210 ALA A O 1
ATOM 1649 N N . LEU A 1 211 ? 42.352 -30.776 37.682 1.00 40.81 211 LEU A N 1
ATOM 1650 C CA . LEU A 1 211 ? 41.890 -31.453 36.462 1.00 40.81 211 LEU A CA 1
ATOM 1651 C C . LEU A 1 211 ? 42.949 -31.434 35.352 1.00 40.81 211 LEU A C 1
ATOM 1653 O O . LEU A 1 211 ? 43.062 -32.397 34.606 1.00 40.81 211 LEU A O 1
ATOM 1657 N N . LEU A 1 212 ? 43.749 -30.369 35.270 1.00 38.28 212 LEU A N 1
ATOM 1658 C CA . LEU A 1 212 ? 44.806 -30.219 34.264 1.00 38.28 212 LEU A CA 1
ATOM 1659 C C . LEU A 1 212 ? 46.090 -31.004 34.590 1.00 38.28 212 LEU A C 1
ATOM 1661 O O . LEU A 1 212 ? 46.981 -31.075 33.748 1.00 38.28 212 LEU A O 1
ATOM 1665 N N . SER A 1 213 ? 46.209 -31.588 35.788 1.00 40.94 213 SER A N 1
ATOM 1666 C CA . SER A 1 213 ? 47.364 -32.412 36.173 1.00 40.94 213 SER A CA 1
ATOM 1667 C C . SER A 1 213 ? 47.205 -33.907 35.869 1.00 40.94 213 SER A C 1
ATOM 1669 O O . SER A 1 213 ? 48.161 -34.649 36.067 1.00 40.94 213 SER A O 1
ATOM 1671 N N . ASN A 1 214 ? 46.030 -34.351 35.406 1.00 38.84 214 ASN A N 1
ATOM 1672 C CA . ASN A 1 214 ? 45.692 -35.770 35.225 1.00 38.84 214 ASN A CA 1
ATOM 1673 C C . ASN A 1 214 ? 45.466 -36.194 33.759 1.00 38.84 214 ASN A C 1
ATOM 1675 O O . ASN A 1 214 ? 44.787 -37.188 33.507 1.00 38.84 214 ASN A O 1
ATOM 1679 N N . ASP A 1 215 ? 46.069 -35.499 32.793 1.00 35.50 215 ASP A N 1
ATOM 1680 C CA . ASP A 1 215 ? 46.104 -35.960 31.398 1.00 35.50 215 ASP A CA 1
ATOM 1681 C C . ASP A 1 215 ? 47.217 -37.008 31.189 1.00 35.50 215 ASP A C 1
ATOM 1683 O O . ASP A 1 215 ? 48.238 -36.754 30.552 1.00 35.50 215 ASP A O 1
ATOM 1687 N N . GLU A 1 216 ? 46.995 -38.225 31.691 1.00 34.84 216 GLU A N 1
ATOM 1688 C CA . GLU A 1 216 ? 47.485 -39.431 31.020 1.00 34.84 216 GLU A CA 1
ATOM 1689 C C . GLU A 1 216 ? 46.299 -40.339 30.679 1.00 34.84 216 GLU A C 1
ATOM 1691 O O . GLU A 1 216 ? 45.623 -40.871 31.552 1.00 34.84 216 GLU A O 1
ATOM 1696 N N . ALA A 1 217 ? 46.091 -40.483 29.366 1.00 42.06 217 ALA A N 1
ATOM 1697 C CA . ALA A 1 217 ? 45.433 -41.580 28.663 1.00 42.06 217 ALA A CA 1
ATOM 1698 C C . ALA A 1 217 ? 44.143 -42.161 29.277 1.00 42.06 217 ALA A C 1
ATOM 1700 O O . ALA A 1 217 ? 44.166 -43.032 30.143 1.00 42.06 217 ALA A O 1
ATOM 1701 N N . GLY A 1 218 ? 43.003 -41.817 28.678 1.00 29.05 218 GLY A N 1
ATOM 1702 C CA . GLY A 1 218 ? 41.776 -42.583 28.869 1.00 29.05 218 GLY A CA 1
ATOM 1703 C C . GLY A 1 218 ? 40.638 -42.076 28.000 1.00 29.05 218 GLY A C 1
ATOM 1704 O O . GLY A 1 218 ? 40.055 -41.036 28.284 1.00 29.05 218 GLY A O 1
ATOM 1705 N N . GLU A 1 219 ? 40.340 -42.818 26.936 1.00 41.69 219 GLU A N 1
ATOM 1706 C CA . GLU A 1 219 ? 39.132 -42.676 26.122 1.00 41.69 219 GLU A CA 1
ATOM 1707 C C . GLU A 1 219 ? 37.879 -42.626 27.013 1.00 41.69 219 GLU A C 1
ATOM 1709 O O . GLU A 1 219 ? 37.692 -43.486 27.874 1.00 41.69 219 GLU A O 1
ATOM 1714 N N . ALA A 1 220 ? 37.001 -41.643 26.790 1.00 29.23 220 ALA A N 1
ATOM 1715 C CA . ALA A 1 220 ? 35.713 -41.564 27.468 1.00 29.23 220 ALA A CA 1
ATOM 1716 C C . ALA A 1 220 ? 34.569 -41.346 26.471 1.00 29.23 220 ALA A C 1
ATOM 1718 O O . ALA A 1 220 ? 34.573 -40.428 25.652 1.00 29.23 220 ALA A O 1
ATOM 1719 N N . GLN A 1 221 ? 33.621 -42.270 26.590 1.00 31.09 221 GLN A N 1
ATOM 1720 C CA . GLN A 1 221 ? 32.381 -42.486 25.860 1.00 31.09 221 GLN A CA 1
ATOM 1721 C C . GLN A 1 221 ? 31.434 -41.280 25.787 1.00 31.09 221 GLN A C 1
ATOM 1723 O O . GLN A 1 221 ? 31.360 -40.454 26.696 1.00 31.09 221 GLN A O 1
ATOM 1728 N N . GLU A 1 222 ? 30.622 -41.286 24.727 1.00 38.00 222 GLU A N 1
ATOM 1729 C CA . GLU A 1 222 ? 29.397 -40.500 24.580 1.00 38.00 222 GLU A CA 1
ATOM 1730 C C . GLU A 1 222 ? 28.453 -40.675 25.780 1.00 38.00 222 GLU A C 1
ATOM 1732 O O . GLU A 1 222 ? 27.952 -41.765 26.061 1.00 38.00 222 GLU A O 1
ATOM 1737 N N . GLY A 1 223 ? 28.176 -39.556 26.451 1.00 32.19 223 GLY A N 1
ATOM 1738 C CA . GLY A 1 223 ? 27.087 -39.389 27.406 1.00 32.19 223 GLY A CA 1
ATOM 1739 C C . GLY A 1 223 ? 26.025 -38.458 26.824 1.00 32.19 223 GLY A C 1
ATOM 1740 O O . GLY A 1 223 ? 26.312 -37.340 26.402 1.00 32.19 223 GLY A O 1
ATOM 1741 N N . SER A 1 224 ? 24.796 -38.954 26.788 1.00 37.44 224 SER A N 1
ATOM 1742 C CA . SER A 1 224 ? 23.599 -38.356 26.205 1.00 37.44 224 SER A CA 1
ATOM 1743 C C . SER A 1 224 ? 23.172 -37.010 26.812 1.00 37.44 224 SER A C 1
ATOM 1745 O O . SER A 1 224 ? 22.990 -36.914 28.022 1.00 37.44 224 SER A O 1
ATOM 1747 N N . GLY A 1 225 ? 22.831 -36.054 25.938 1.00 43.09 225 GLY A N 1
ATOM 1748 C CA . GLY A 1 225 ? 21.684 -35.151 26.113 1.00 43.09 225 GLY A CA 1
ATOM 1749 C C . GLY A 1 225 ? 21.869 -33.882 26.956 1.00 43.09 225 GLY A C 1
ATOM 1750 O O . GLY A 1 225 ? 21.637 -33.893 28.156 1.00 43.09 225 GLY A O 1
ATOM 1751 N N . ILE A 1 226 ? 22.194 -32.778 26.273 1.00 39.62 226 ILE A N 1
ATOM 1752 C CA . ILE A 1 226 ? 21.569 -31.427 26.251 1.00 39.62 226 ILE A CA 1
ATOM 1753 C C . ILE A 1 226 ? 22.669 -30.492 25.725 1.00 39.62 226 ILE A C 1
ATOM 1755 O O . ILE A 1 226 ? 23.453 -29.904 26.464 1.00 39.62 226 ILE A O 1
ATOM 1759 N N . GLY A 1 227 ? 22.789 -30.429 24.405 1.00 41.03 227 GLY A N 1
ATOM 1760 C CA . GLY A 1 227 ? 23.817 -29.661 23.717 1.00 41.03 227 GLY A CA 1
ATOM 1761 C C . GLY A 1 227 ? 23.671 -29.834 22.214 1.00 41.03 227 GLY A C 1
ATOM 1762 O O . GLY A 1 227 ? 23.176 -30.862 21.753 1.00 41.03 227 GLY A O 1
ATOM 1763 N N . TRP A 1 228 ? 24.054 -28.804 21.463 1.00 42.94 228 TRP A N 1
ATOM 1764 C CA . TRP A 1 228 ? 24.047 -28.803 20.003 1.00 42.94 228 TRP A CA 1
ATOM 1765 C C . TRP A 1 228 ? 24.747 -30.054 19.462 1.00 42.94 228 TRP A C 1
ATOM 1767 O O . TRP A 1 228 ? 25.939 -30.249 19.695 1.00 42.94 228 TRP A O 1
ATOM 1777 N N . ALA A 1 229 ? 24.003 -30.900 18.752 1.00 45.34 229 ALA A N 1
ATOM 1778 C CA . ALA A 1 229 ? 24.546 -32.099 18.131 1.00 45.34 229 ALA A CA 1
ATOM 1779 C C . ALA A 1 229 ? 25.093 -31.777 16.736 1.00 45.34 229 ALA A C 1
ATOM 1781 O O . ALA A 1 229 ? 24.528 -30.973 15.989 1.00 45.34 229 ALA A O 1
ATOM 1782 N N . LYS A 1 230 ? 26.202 -32.427 16.378 1.00 45.50 230 LYS A N 1
ATOM 1783 C CA . LYS A 1 230 ? 26.771 -32.365 15.033 1.00 45.50 230 LYS A CA 1
ATOM 1784 C C . LYS A 1 230 ? 25.838 -33.107 14.072 1.00 45.50 230 LYS A C 1
ATOM 1786 O O . LYS A 1 230 ? 25.461 -34.243 14.330 1.00 45.50 230 LYS A O 1
ATOM 1791 N N . TYR A 1 231 ? 25.458 -32.460 12.974 1.00 49.75 231 TYR A N 1
ATOM 1792 C CA . TYR A 1 231 ? 24.643 -33.087 11.936 1.00 49.75 231 TYR A CA 1
ATOM 1793 C C . TYR A 1 231 ? 25.471 -34.143 11.190 1.00 49.75 231 TYR A C 1
ATOM 1795 O O . TYR A 1 231 ? 26.462 -33.810 10.538 1.00 49.75 231 TYR A O 1
ATOM 1803 N N . GLU A 1 232 ? 25.075 -35.409 11.299 1.00 45.16 232 GLU A N 1
ATOM 1804 C CA . GLU A 1 232 ? 25.684 -36.533 10.583 1.00 45.16 232 GLU A CA 1
ATOM 1805 C C . GLU A 1 232 ? 25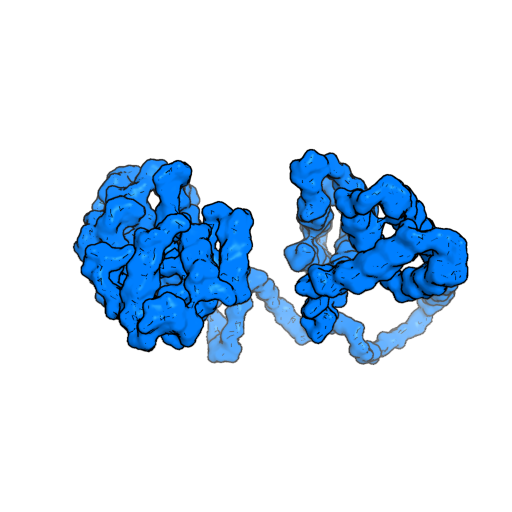.016 -36.675 9.205 1.00 45.16 232 GLU A C 1
ATOM 1807 O O . GLU A 1 232 ? 23.894 -37.160 9.072 1.00 45.16 232 GLU A O 1
ATOM 1812 N N . GLY A 1 233 ? 25.697 -36.186 8.167 1.00 60.94 233 GLY A N 1
ATOM 1813 C CA . GLY A 1 233 ? 25.258 -36.233 6.771 1.00 60.94 233 GLY A CA 1
ATOM 1814 C C . GLY A 1 233 ? 26.118 -35.327 5.890 1.00 60.94 233 GLY A C 1
ATOM 1815 O O . GLY A 1 233 ? 26.855 -34.478 6.392 1.00 60.94 233 GLY A O 1
ATOM 1816 N N . THR A 1 234 ? 26.054 -35.479 4.563 1.00 37.09 234 THR A N 1
ATOM 1817 C CA . THR A 1 234 ? 26.727 -34.537 3.655 1.00 37.09 234 THR A CA 1
ATOM 1818 C C . THR A 1 234 ? 26.066 -33.168 3.804 1.00 37.09 234 THR A C 1
ATOM 1820 O O . THR A 1 234 ? 24.921 -32.975 3.391 1.00 37.09 234 THR A O 1
ATOM 1823 N N . TRP A 1 235 ? 26.769 -32.231 4.439 1.00 36.91 235 TRP A N 1
ATOM 1824 C CA . TRP A 1 235 ? 26.275 -30.881 4.679 1.00 36.91 235 TRP A CA 1
ATOM 1825 C C . TRP A 1 235 ? 25.990 -30.187 3.342 1.00 36.91 235 TRP A C 1
ATOM 1827 O O . TRP A 1 235 ? 26.885 -30.017 2.513 1.00 36.91 235 TRP A O 1
ATOM 1837 N N . LYS A 1 236 ? 24.723 -29.827 3.111 1.00 41.69 236 LYS A N 1
ATOM 1838 C CA . LYS A 1 236 ? 24.297 -29.035 1.953 1.00 41.69 236 LYS A CA 1
ATOM 1839 C C . LYS A 1 236 ? 24.114 -27.586 2.422 1.00 41.69 236 LYS A C 1
ATOM 1841 O O . LYS A 1 236 ? 23.229 -27.364 3.254 1.00 41.69 236 LYS A O 1
ATOM 1846 N N . PRO A 1 237 ? 24.913 -26.615 1.941 1.00 36.81 237 PRO A N 1
ATOM 1847 C CA . PRO A 1 237 ? 24.761 -25.219 2.338 1.00 36.81 237 PRO A CA 1
ATOM 1848 C C . PRO A 1 237 ? 23.344 -24.735 2.021 1.00 36.81 237 PRO A C 1
ATOM 1850 O O . PRO A 1 237 ? 22.864 -24.905 0.900 1.00 36.81 237 PRO A O 1
ATOM 1853 N N . ARG A 1 238 ? 22.677 -24.122 3.005 1.00 33.06 238 ARG A N 1
ATOM 1854 C CA . ARG A 1 238 ? 21.417 -23.401 2.788 1.00 33.06 238 ARG A CA 1
ATOM 1855 C C . ARG A 1 238 ? 21.723 -21.906 2.683 1.00 33.06 238 ARG A C 1
ATOM 1857 O O . ARG A 1 238 ? 22.291 -21.358 3.628 1.00 33.06 238 ARG A O 1
ATOM 1864 N N . PRO A 1 239 ? 21.348 -21.226 1.591 1.00 34.47 239 PRO A N 1
ATOM 1865 C CA . PRO A 1 239 ? 21.287 -19.773 1.589 1.00 34.47 239 PRO A CA 1
ATOM 1866 C C . PRO A 1 239 ? 20.236 -19.316 2.606 1.00 34.47 239 PRO A C 1
ATOM 1868 O O . PRO A 1 239 ? 19.168 -19.920 2.725 1.00 34.47 239 PRO A O 1
ATOM 1871 N N . ILE A 1 240 ? 20.532 -18.246 3.338 1.00 33.38 240 ILE A N 1
ATOM 1872 C CA . ILE A 1 240 ? 19.539 -17.548 4.158 1.00 33.38 240 ILE A CA 1
ATOM 1873 C C . ILE A 1 240 ? 18.416 -17.073 3.217 1.00 33.38 240 ILE A C 1
ATOM 1875 O O . ILE A 1 240 ? 18.694 -16.298 2.306 1.00 33.38 240 ILE A O 1
ATOM 1879 N N . GLY A 1 241 ? 17.177 -17.542 3.430 1.00 34.47 241 GLY A N 1
ATOM 1880 C CA . GLY A 1 241 ? 15.974 -16.996 2.779 1.00 34.47 241 GLY A CA 1
ATOM 1881 C C . GLY A 1 241 ? 15.083 -17.930 1.943 1.00 34.47 241 GLY A C 1
ATOM 1882 O O . GLY A 1 241 ? 14.141 -17.417 1.355 1.00 34.47 241 GLY A O 1
ATOM 1883 N N . VAL A 1 242 ? 15.303 -19.252 1.867 1.00 30.12 242 VAL A N 1
ATOM 1884 C CA . VAL A 1 242 ? 14.481 -20.150 1.008 1.00 30.12 242 VAL A CA 1
ATOM 1885 C C . VAL A 1 242 ? 13.641 -21.146 1.820 1.00 30.12 242 VAL A C 1
ATOM 1887 O O . VAL A 1 242 ? 14.199 -21.918 2.602 1.00 30.12 242 VAL A O 1
ATOM 1890 N N . ALA A 1 243 ? 12.323 -21.179 1.599 1.00 31.28 243 ALA A N 1
ATOM 1891 C CA . ALA A 1 243 ? 11.444 -22.276 2.019 1.00 31.28 243 ALA A CA 1
ATOM 1892 C C . ALA A 1 243 ? 11.426 -23.377 0.942 1.00 31.28 243 ALA A C 1
ATOM 1894 O O . ALA A 1 243 ? 11.469 -23.073 -0.249 1.00 31.28 243 ALA A O 1
ATOM 1895 N N . TYR A 1 244 ? 11.365 -24.652 1.340 1.00 31.86 244 TYR A N 1
ATOM 1896 C CA . TYR A 1 244 ? 11.193 -25.774 0.408 1.00 31.86 244 TYR A CA 1
ATOM 1897 C C . TYR A 1 244 ? 9.928 -26.561 0.759 1.00 31.86 244 TYR A C 1
ATOM 1899 O O . TYR A 1 244 ? 9.664 -26.816 1.932 1.00 31.86 244 TYR A O 1
ATOM 1907 N N . CYS A 1 245 ? 9.162 -26.929 -0.270 1.00 32.06 245 CYS A N 1
ATOM 1908 C CA . CYS A 1 245 ? 8.011 -27.825 -0.198 1.00 32.06 245 CYS A CA 1
ATOM 1909 C C . CYS A 1 245 ? 8.490 -29.270 -0.407 1.00 32.06 245 CYS A C 1
ATOM 1911 O O . CYS A 1 245 ? 9.124 -29.573 -1.417 1.00 32.06 245 CYS A O 1
ATOM 1913 N N . ASP A 1 246 ? 8.164 -30.165 0.525 1.00 32.44 246 ASP A N 1
ATOM 1914 C CA . ASP A 1 246 ? 8.684 -31.542 0.611 1.00 32.44 246 ASP A CA 1
ATOM 1915 C C . ASP A 1 246 ? 8.154 -32.528 -0.459 1.00 32.44 246 ASP A C 1
ATOM 1917 O O . ASP A 1 246 ? 8.283 -33.739 -0.295 1.00 32.44 246 ASP A O 1
ATOM 1921 N N . SER A 1 247 ? 7.559 -32.069 -1.570 1.00 32.44 247 SER A N 1
ATOM 1922 C CA . SER A 1 247 ? 6.856 -32.965 -2.516 1.00 32.44 247 SER A CA 1
ATOM 1923 C C . SER A 1 247 ? 7.377 -33.033 -3.957 1.00 32.44 247 SER A C 1
ATOM 1925 O O . SER A 1 247 ? 6.825 -33.799 -4.744 1.00 32.44 247 SER A O 1
ATOM 1927 N N . CYS A 1 248 ? 8.466 -32.350 -4.322 1.00 28.75 248 CYS A N 1
ATOM 1928 C CA . CYS A 1 248 ? 9.016 -32.437 -5.683 1.00 28.75 248 CYS A CA 1
ATOM 1929 C C . CYS A 1 248 ? 10.442 -32.997 -5.692 1.00 28.75 248 CYS A C 1
ATOM 1931 O O . CYS A 1 248 ? 11.417 -32.289 -5.449 1.00 28.75 248 CYS A O 1
ATOM 1933 N N . SER A 1 249 ? 10.571 -34.284 -6.008 1.00 32.56 249 SER A N 1
ATOM 1934 C CA . SER A 1 249 ? 11.842 -34.925 -6.333 1.00 32.56 249 SER A CA 1
ATOM 1935 C C . SER A 1 249 ? 12.186 -34.691 -7.806 1.00 32.56 249 SER A C 1
ATOM 1937 O O . SER A 1 249 ? 11.991 -35.582 -8.628 1.00 32.56 249 SER A O 1
ATOM 1939 N N . ASP A 1 250 ? 12.694 -33.508 -8.149 1.00 29.17 250 ASP A N 1
ATOM 1940 C CA . ASP A 1 250 ? 13.529 -33.391 -9.345 1.00 29.17 250 ASP A CA 1
ATOM 1941 C C . ASP A 1 250 ? 14.575 -32.282 -9.194 1.00 29.17 250 ASP A C 1
ATOM 1943 O O . ASP A 1 250 ? 14.277 -31.120 -8.914 1.00 29.17 250 ASP A O 1
ATOM 1947 N N . ALA A 1 251 ? 15.838 -32.674 -9.328 1.00 34.19 251 ALA A N 1
ATOM 1948 C CA . ALA A 1 251 ? 16.995 -31.817 -9.140 1.00 34.19 251 ALA A CA 1
ATOM 1949 C C . ALA A 1 251 ? 17.284 -31.056 -10.437 1.00 34.19 251 ALA A C 1
ATOM 1951 O O . ALA A 1 251 ? 18.206 -31.390 -11.178 1.00 34.19 251 ALA A O 1
ATOM 1952 N N . SER A 1 252 ? 16.519 -29.999 -10.704 1.00 30.55 252 SER A N 1
ATOM 1953 C CA . SER A 1 252 ? 16.922 -28.988 -11.679 1.00 30.55 252 SER A CA 1
ATOM 1954 C C . SER A 1 252 ? 16.381 -27.613 -11.293 1.00 30.55 252 SER A C 1
ATOM 1956 O O . SER A 1 252 ? 15.185 -27.450 -11.095 1.00 30.55 252 SER A O 1
ATOM 1958 N N . GLN A 1 253 ? 17.297 -26.639 -11.247 1.00 28.00 253 GLN A N 1
ATOM 1959 C CA . GLN A 1 253 ? 17.125 -25.205 -10.968 1.00 28.00 253 GLN A CA 1
ATOM 1960 C C . GLN A 1 253 ? 17.261 -24.778 -9.495 1.00 28.00 253 GLN A C 1
ATOM 1962 O O . GLN A 1 253 ? 16.366 -24.916 -8.669 1.00 28.00 253 GLN A O 1
ATOM 1967 N N . LEU A 1 254 ? 18.414 -24.163 -9.200 1.00 30.75 254 LEU A N 1
ATOM 1968 C CA . LEU A 1 254 ? 18.560 -23.158 -8.149 1.00 30.75 254 LEU A CA 1
ATOM 1969 C C . LEU A 1 254 ? 17.531 -22.049 -8.413 1.00 30.75 254 LEU A C 1
ATOM 1971 O O . LEU A 1 254 ? 17.763 -21.168 -9.240 1.00 30.75 254 LEU A O 1
ATOM 1975 N N . THR A 1 255 ? 16.383 -22.088 -7.746 1.00 31.97 255 THR A N 1
ATOM 1976 C CA . THR A 1 255 ? 15.477 -20.942 -7.714 1.00 31.97 255 THR A CA 1
ATOM 1977 C C . THR A 1 255 ? 16.079 -19.919 -6.760 1.00 31.97 255 THR A C 1
ATOM 1979 O O . THR A 1 255 ? 16.037 -20.101 -5.543 1.00 31.97 255 THR A O 1
ATOM 1982 N N . PHE A 1 256 ? 16.678 -18.857 -7.310 1.00 36.84 256 PHE A N 1
ATOM 1983 C CA . PHE A 1 256 ? 16.858 -17.596 -6.587 1.00 36.84 256 PHE A CA 1
ATOM 1984 C C . PHE A 1 256 ? 15.568 -17.316 -5.825 1.00 36.84 256 PHE A C 1
ATOM 1986 O O . PHE A 1 256 ? 14.505 -17.422 -6.432 1.00 36.84 256 PHE A O 1
ATOM 1993 N N . THR A 1 257 ? 15.642 -17.014 -4.528 1.00 44.16 257 THR A N 1
ATOM 1994 C CA . THR A 1 257 ? 14.472 -16.566 -3.768 1.00 44.16 257 THR A CA 1
ATOM 1995 C C . THR A 1 257 ? 13.883 -15.392 -4.507 1.00 44.16 257 THR A C 1
ATOM 1997 O O . THR A 1 257 ? 14.490 -14.322 -4.573 1.00 44.16 257 THR A O 1
ATOM 2000 N N . ASN A 1 258 ? 12.756 -15.652 -5.150 1.00 52.50 258 ASN A N 1
ATOM 2001 C CA . ASN A 1 258 ? 12.042 -14.663 -5.903 1.00 52.50 258 ASN A CA 1
ATOM 2002 C C . ASN A 1 258 ? 11.635 -13.572 -4.916 1.00 52.50 258 ASN A C 1
ATOM 2004 O O . ASN A 1 258 ? 10.964 -13.848 -3.917 1.00 52.50 258 ASN A O 1
ATOM 2008 N N . ALA A 1 259 ? 12.114 -12.362 -5.147 1.00 72.00 259 ALA A N 1
ATOM 2009 C CA . ALA A 1 259 ? 11.618 -11.223 -4.421 1.00 72.00 259 ALA A CA 1
ATOM 2010 C C . ALA A 1 259 ? 11.229 -10.175 -5.444 1.00 72.00 259 ALA A C 1
ATOM 2012 O O . ALA A 1 259 ? 12.078 -9.552 -6.072 1.00 72.00 259 ALA A O 1
ATOM 2013 N N . MET A 1 260 ? 9.931 -9.961 -5.583 1.00 93.69 260 MET A N 1
ATOM 2014 C CA . MET A 1 260 ? 9.407 -8.696 -6.049 1.00 93.69 260 MET A CA 1
ATOM 2015 C C . MET A 1 260 ? 9.966 -7.587 -5.149 1.00 93.69 260 MET A C 1
ATOM 2017 O O . MET A 1 260 ? 9.776 -7.595 -3.932 1.00 93.69 260 MET A O 1
ATOM 2021 N N . HIS A 1 261 ? 10.664 -6.626 -5.743 1.00 95.44 261 HIS A N 1
ATOM 2022 C CA . HIS A 1 261 ? 11.138 -5.438 -5.049 1.00 95.44 261 HIS A CA 1
ATOM 2023 C C . HIS A 1 261 ? 10.212 -4.260 -5.345 1.00 95.44 261 HIS A C 1
ATOM 2025 O O . HIS A 1 261 ? 9.889 -3.995 -6.503 1.00 95.44 261 HIS A O 1
ATOM 2031 N N . ILE A 1 262 ? 9.791 -3.542 -4.302 1.00 97.62 262 ILE A N 1
ATOM 2032 C CA . ILE A 1 262 ? 8.873 -2.405 -4.418 1.00 97.62 262 ILE A CA 1
ATOM 2033 C C . ILE A 1 262 ? 9.542 -1.170 -3.826 1.00 97.62 262 ILE A C 1
ATOM 2035 O O . ILE A 1 262 ? 9.809 -1.107 -2.625 1.00 97.62 262 ILE A O 1
ATOM 2039 N N . GLN A 1 263 ? 9.755 -0.161 -4.665 1.00 97.56 263 GLN A N 1
ATOM 2040 C CA . GLN A 1 263 ? 10.197 1.161 -4.248 1.00 97.56 263 GLN A CA 1
ATOM 2041 C C . GLN A 1 263 ? 9.020 2.136 -4.323 1.00 97.56 263 GLN A C 1
ATOM 2043 O O . GLN A 1 263 ? 8.486 2.408 -5.398 1.00 97.56 263 GLN A O 1
ATOM 2048 N N . SER A 1 264 ? 8.635 2.696 -3.174 1.00 97.00 264 SER A N 1
ATOM 2049 C CA . SER A 1 264 ? 7.702 3.827 -3.125 1.00 97.00 264 SER A CA 1
ATOM 2050 C C . SER A 1 264 ? 8.410 5.112 -3.551 1.00 97.00 264 SER A C 1
ATOM 2052 O O . SER A 1 264 ? 9.532 5.382 -3.121 1.00 97.00 264 SER A O 1
ATOM 2054 N N . ILE A 1 265 ? 7.745 5.912 -4.376 1.00 97.19 265 ILE A N 1
ATOM 2055 C CA . ILE A 1 265 ? 8.189 7.236 -4.806 1.00 97.19 265 ILE A CA 1
ATOM 2056 C C . ILE A 1 265 ? 7.103 8.225 -4.362 1.00 97.19 265 ILE A C 1
ATOM 2058 O O . ILE A 1 265 ? 6.076 8.338 -5.034 1.00 97.19 265 ILE A O 1
ATOM 2062 N N . PRO A 1 266 ? 7.284 8.901 -3.213 1.00 95.44 266 PRO A N 1
ATOM 2063 C CA . PRO A 1 266 ? 6.369 9.946 -2.771 1.00 95.44 266 PRO A CA 1
ATOM 2064 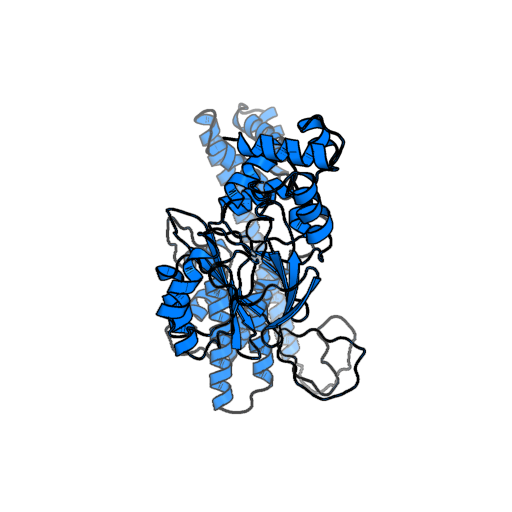C C . PRO A 1 266 ? 6.325 11.083 -3.793 1.00 95.44 266 PRO A C 1
ATOM 2066 O O . PRO A 1 266 ? 7.377 11.520 -4.265 1.00 95.44 266 PRO A O 1
ATOM 2069 N N . MET A 1 267 ? 5.124 11.566 -4.109 1.00 95.88 267 MET A N 1
ATOM 2070 C CA . MET A 1 267 ? 4.912 12.642 -5.072 1.00 95.88 267 MET A CA 1
ATOM 2071 C C . MET A 1 267 ? 4.328 13.898 -4.422 1.00 95.88 267 MET A C 1
ATOM 2073 O O . MET A 1 267 ? 3.456 13.818 -3.554 1.00 95.88 267 MET A O 1
ATOM 2077 N N . TRP A 1 268 ? 4.797 15.068 -4.869 1.00 93.00 268 TRP A N 1
ATOM 2078 C CA . TRP A 1 268 ? 4.391 16.396 -4.388 1.00 93.00 268 TRP A CA 1
ATOM 2079 C C . TRP A 1 268 ? 4.589 16.591 -2.881 1.00 93.00 268 TRP A C 1
ATOM 2081 O O . TRP A 1 268 ? 3.804 17.290 -2.233 1.00 93.00 268 TRP A O 1
ATOM 2091 N N . VAL A 1 269 ? 5.643 16.001 -2.311 1.00 81.44 269 VAL A N 1
ATOM 2092 C CA . VAL A 1 269 ? 5.910 16.020 -0.865 1.00 81.44 269 VAL A CA 1
ATOM 2093 C C . VAL A 1 269 ? 5.831 17.446 -0.307 1.00 81.44 269 VAL A C 1
ATOM 2095 O O . VAL A 1 269 ? 6.574 18.337 -0.712 1.00 81.44 269 VAL A O 1
ATOM 2098 N N . GLY A 1 270 ? 4.916 17.659 0.644 1.00 77.00 270 GLY A N 1
ATOM 2099 C CA . GLY A 1 270 ? 4.669 18.960 1.281 1.00 77.00 270 GLY A CA 1
ATOM 2100 C C . GLY A 1 270 ? 3.543 19.793 0.655 1.00 77.00 270 GLY A C 1
ATOM 2101 O O . GLY A 1 270 ? 3.143 20.789 1.251 1.00 77.00 270 GLY A O 1
ATOM 2102 N N . SER A 1 271 ? 3.001 19.382 -0.495 1.00 74.00 271 SER A N 1
ATOM 2103 C CA . SER A 1 271 ? 1.865 20.036 -1.174 1.00 74.00 271 SER A CA 1
ATOM 2104 C C . SER A 1 271 ? 0.731 19.075 -1.558 1.00 74.00 271 SER A C 1
ATOM 2106 O O . SER A 1 271 ? -0.423 19.489 -1.587 1.00 74.00 271 SER A O 1
ATOM 2108 N N . SER A 1 272 ? 1.047 17.797 -1.776 1.00 86.50 272 SER A N 1
ATOM 2109 C CA . SER A 1 272 ? 0.116 16.666 -1.836 1.00 86.50 272 SER A CA 1
ATOM 2110 C C . SER A 1 272 ? 0.760 15.456 -1.141 1.00 86.50 272 SER A C 1
ATOM 2112 O O . SER A 1 272 ? 1.717 15.605 -0.372 1.00 86.50 272 SER A O 1
ATOM 2114 N N . ASN A 1 273 ? 0.200 14.267 -1.350 1.00 91.00 273 ASN A N 1
ATOM 2115 C CA . ASN A 1 273 ? 0.549 13.060 -0.614 1.00 91.00 273 ASN A CA 1
ATOM 2116 C C . ASN A 1 273 ? 0.345 11.762 -1.415 1.00 91.00 273 ASN A C 1
ATOM 2118 O O . ASN A 1 273 ? -0.037 10.748 -0.834 1.00 91.00 273 ASN A O 1
ATOM 2122 N N . ASN A 1 274 ? 0.575 11.800 -2.726 1.00 94.12 274 ASN A N 1
ATOM 2123 C CA . ASN A 1 274 ? 0.424 10.648 -3.616 1.00 94.12 274 ASN A CA 1
ATOM 2124 C C . ASN A 1 274 ? 1.664 9.739 -3.570 1.00 94.12 274 ASN A C 1
ATOM 2126 O O . ASN A 1 274 ? 2.779 10.201 -3.311 1.00 94.12 274 ASN A O 1
ATOM 2130 N N . TYR A 1 275 ? 1.484 8.463 -3.903 1.00 97.62 275 TYR A N 1
ATOM 2131 C CA . TYR A 1 275 ? 2.569 7.513 -4.130 1.00 97.62 275 TYR A CA 1
ATOM 2132 C C . TYR A 1 275 ? 2.556 6.986 -5.561 1.00 97.62 275 TYR A C 1
ATOM 2134 O O . TYR A 1 275 ? 1.520 6.567 -6.067 1.00 97.62 275 TYR A O 1
ATOM 2142 N N . ALA A 1 276 ? 3.737 6.932 -6.174 1.00 98.44 276 ALA A N 1
ATOM 2143 C CA . ALA A 1 276 ? 4.009 6.039 -7.292 1.00 98.44 276 ALA A CA 1
ATOM 2144 C C . ALA A 1 276 ? 4.813 4.827 -6.796 1.00 98.44 276 ALA A C 1
ATOM 2146 O O . ALA A 1 276 ? 5.572 4.932 -5.827 1.00 98.44 276 ALA A O 1
ATOM 2147 N N . TYR A 1 277 ? 4.689 3.682 -7.468 1.00 98.81 277 TYR A N 1
ATOM 2148 C CA . TYR A 1 277 ? 5.372 2.447 -7.060 1.00 98.81 277 TYR A CA 1
ATOM 2149 C C . TYR A 1 277 ? 6.168 1.833 -8.199 1.00 98.81 277 TYR A C 1
ATOM 2151 O O . TYR A 1 277 ? 5.596 1.368 -9.182 1.00 98.81 277 TYR A O 1
ATOM 2159 N N . LEU A 1 278 ? 7.493 1.809 -8.064 1.00 98.75 278 LEU A N 1
ATOM 2160 C CA . LEU A 1 278 ? 8.356 1.045 -8.956 1.00 98.75 278 LEU A CA 1
ATOM 2161 C C . LEU A 1 278 ? 8.409 -0.396 -8.450 1.00 98.75 278 LEU A C 1
ATOM 2163 O O . LEU A 1 278 ? 8.956 -0.658 -7.379 1.00 98.75 278 LEU A O 1
ATOM 2167 N N . VAL A 1 279 ? 7.838 -1.312 -9.225 1.00 98.56 279 VAL A N 1
ATOM 2168 C CA . VAL A 1 279 ? 7.817 -2.746 -8.934 1.00 98.56 279 VAL A CA 1
ATOM 2169 C C . VAL A 1 279 ? 8.784 -3.436 -9.875 1.00 98.56 279 VAL A C 1
ATOM 2171 O O . VAL A 1 279 ? 8.656 -3.299 -11.089 1.00 98.56 279 VAL A O 1
ATOM 2174 N N . LYS A 1 280 ? 9.745 -4.168 -9.323 1.00 97.69 280 LYS A N 1
ATOM 2175 C CA . LYS A 1 280 ? 10.800 -4.863 -10.058 1.00 97.69 280 LYS A CA 1
ATOM 2176 C C . LYS A 1 280 ? 10.756 -6.354 -9.740 1.00 97.69 280 LYS A C 1
ATOM 2178 O O . LYS A 1 280 ? 10.763 -6.740 -8.575 1.00 97.69 280 LYS A O 1
ATOM 2183 N N . ASP A 1 281 ? 10.794 -7.182 -10.773 1.00 96.12 281 ASP A N 1
ATOM 2184 C CA . ASP A 1 281 ? 11.156 -8.590 -10.664 1.00 96.12 281 ASP A CA 1
ATOM 2185 C C . ASP A 1 281 ? 12.682 -8.725 -10.569 1.00 96.12 281 ASP A C 1
ATOM 2187 O O . ASP A 1 281 ? 13.401 -8.474 -11.539 1.00 96.12 281 ASP A O 1
ATOM 2191 N N . GLU A 1 282 ? 13.198 -9.143 -9.412 1.00 92.00 282 GLU A N 1
ATOM 2192 C CA . GLU A 1 282 ? 14.642 -9.318 -9.203 1.00 92.00 282 GLU A CA 1
ATOM 2193 C C . GLU A 1 282 ? 15.265 -10.391 -10.111 1.00 92.00 282 GLU A C 1
ATOM 2195 O O . GLU A 1 282 ? 16.462 -10.339 -10.389 1.00 92.00 282 GLU A O 1
ATOM 2200 N N . LYS A 1 283 ? 14.484 -11.353 -10.626 1.00 89.50 283 LYS A N 1
ATOM 2201 C CA . LYS A 1 283 ? 15.018 -12.416 -11.496 1.00 89.50 283 LYS A CA 1
ATOM 2202 C C . LYS A 1 283 ? 15.329 -11.932 -12.902 1.00 89.50 283 LYS A C 1
ATOM 2204 O O . LYS A 1 283 ? 16.329 -12.335 -13.492 1.00 89.50 283 LYS A O 1
ATOM 2209 N N . THR A 1 284 ? 14.433 -11.133 -13.469 1.00 93.88 284 THR A N 1
ATOM 2210 C CA . THR A 1 284 ? 14.506 -10.706 -14.874 1.00 93.88 284 THR A CA 1
ATOM 2211 C C . THR A 1 284 ? 14.934 -9.248 -15.022 1.00 93.88 284 THR A C 1
ATOM 2213 O O . THR A 1 284 ? 15.199 -8.796 -16.137 1.00 93.88 284 THR A O 1
ATOM 2216 N N . ASN A 1 285 ? 14.997 -8.515 -13.905 1.00 95.31 285 ASN A N 1
ATOM 2217 C CA . ASN A 1 285 ? 15.043 -7.059 -13.833 1.00 95.31 285 ASN A CA 1
ATOM 2218 C C . ASN A 1 285 ? 13.858 -6.372 -14.531 1.00 95.31 285 ASN A C 1
ATOM 2220 O O . ASN A 1 285 ? 13.874 -5.149 -14.653 1.00 95.31 285 ASN A O 1
ATOM 2224 N N . GLU A 1 286 ? 12.836 -7.098 -15.000 1.00 97.94 286 GLU A N 1
ATOM 2225 C CA . GLU A 1 286 ? 11.646 -6.469 -15.567 1.00 97.94 286 GLU A CA 1
ATOM 2226 C C . GLU A 1 286 ? 10.920 -5.669 -14.496 1.00 97.94 286 GLU A C 1
ATOM 2228 O O . GLU A 1 286 ? 10.792 -6.105 -13.354 1.00 97.94 286 GLU A O 1
ATOM 2233 N N . ALA A 1 287 ? 10.476 -4.473 -14.856 1.00 98.31 287 ALA A N 1
ATOM 2234 C CA . ALA A 1 287 ? 9.861 -3.567 -13.908 1.00 98.31 287 ALA A CA 1
ATOM 2235 C C . ALA A 1 287 ? 8.680 -2.824 -14.517 1.00 98.31 287 ALA A C 1
ATOM 2237 O O . ALA A 1 287 ? 8.662 -2.531 -15.712 1.00 98.31 287 ALA A O 1
ATOM 2238 N N . VAL A 1 288 ? 7.735 -2.444 -13.667 1.00 98.75 288 VAL A N 1
ATOM 2239 C CA . VAL A 1 288 ? 6.668 -1.501 -13.999 1.00 98.75 288 VAL A CA 1
ATOM 2240 C C . VAL A 1 288 ? 6.672 -0.342 -13.023 1.00 98.75 288 VAL A C 1
ATOM 2242 O O . VAL A 1 288 ? 7.095 -0.477 -11.876 1.00 98.75 288 VAL A O 1
ATOM 2245 N N . ILE A 1 289 ? 6.173 0.799 -13.479 1.00 98.81 289 ILE A N 1
ATOM 2246 C CA . ILE A 1 289 ? 5.897 1.945 -12.619 1.00 98.81 289 ILE A CA 1
ATOM 2247 C C . ILE A 1 289 ? 4.386 2.132 -12.511 1.00 98.81 289 ILE A C 1
ATOM 2249 O O . ILE A 1 289 ? 3.704 2.256 -13.528 1.00 98.81 289 ILE A O 1
ATOM 2253 N N . ILE A 1 290 ? 3.873 2.125 -11.284 1.00 98.88 290 ILE A N 1
ATOM 2254 C CA . ILE A 1 290 ? 2.451 2.294 -10.983 1.00 98.88 290 ILE A CA 1
ATOM 2255 C C . ILE A 1 290 ? 2.173 3.761 -10.648 1.00 98.88 290 ILE A C 1
ATOM 2257 O O . ILE A 1 290 ? 2.895 4.337 -9.835 1.00 98.88 290 ILE A O 1
ATOM 2261 N N . ASP A 1 291 ? 1.139 4.332 -11.271 1.00 98.69 291 ASP A N 1
ATOM 2262 C CA . ASP A 1 291 ? 0.612 5.690 -11.050 1.00 98.69 291 ASP A CA 1
ATOM 2263 C C . ASP A 1 291 ? 1.667 6.825 -11.060 1.00 98.69 291 ASP A C 1
ATOM 2265 O O . ASP A 1 291 ? 1.761 7.606 -10.112 1.00 98.69 291 ASP A O 1
ATOM 2269 N N . PRO A 1 292 ? 2.497 6.971 -12.116 1.00 98.00 292 PRO A N 1
ATOM 2270 C CA . PRO A 1 292 ? 3.595 7.940 -12.138 1.00 98.00 292 PRO A CA 1
ATOM 2271 C C . PRO A 1 292 ? 3.159 9.371 -12.489 1.00 98.00 292 PRO A C 1
ATOM 2273 O O . PRO A 1 292 ? 3.612 9.961 -13.475 1.00 98.00 292 PRO A O 1
ATOM 2276 N N . ALA A 1 293 ? 2.284 9.957 -11.685 1.00 97.00 293 ALA A N 1
ATOM 2277 C CA . ALA A 1 293 ? 1.613 11.207 -12.022 1.00 97.00 293 ALA A CA 1
ATOM 2278 C C . ALA A 1 293 ? 2.482 12.472 -11.965 1.00 97.00 293 ALA A C 1
ATOM 2280 O O . ALA A 1 293 ? 2.132 13.476 -12.589 1.00 97.00 293 ALA A O 1
ATOM 2281 N N . ASN A 1 294 ? 3.631 12.430 -11.280 1.00 97.44 294 ASN A N 1
ATOM 2282 C CA . ASN A 1 294 ? 4.566 13.552 -11.195 1.00 97.44 294 ASN A CA 1
ATOM 2283 C C . ASN A 1 294 ? 5.925 13.241 -11.860 1.00 97.44 294 ASN A C 1
ATOM 2285 O O . ASN A 1 294 ? 6.914 12.947 -11.177 1.00 97.44 294 ASN A O 1
ATOM 2289 N N . PRO A 1 295 ? 6.035 13.342 -13.201 1.00 97.00 295 PRO A N 1
ATOM 2290 C CA . PRO A 1 295 ? 7.268 13.045 -13.927 1.00 97.00 295 PRO A CA 1
ATOM 2291 C C . PRO A 1 295 ? 8.531 13.760 -13.419 1.00 97.00 295 PRO A C 1
ATOM 2293 O O . PRO A 1 295 ? 9.577 13.118 -13.447 1.00 97.00 295 PRO A O 1
ATOM 2296 N N . PRO A 1 296 ? 8.510 15.026 -12.951 1.00 96.44 296 PRO A N 1
ATOM 2297 C CA . PRO A 1 296 ? 9.689 15.660 -12.352 1.00 96.44 296 PRO A CA 1
ATOM 2298 C C . PRO A 1 296 ? 10.337 14.875 -11.198 1.00 96.44 296 PRO A C 1
ATOM 2300 O O . PRO A 1 296 ? 11.557 14.918 -11.067 1.00 96.44 296 PRO A O 1
ATOM 2303 N N . GLU A 1 297 ? 9.555 14.142 -10.401 1.00 96.06 297 GLU A N 1
ATOM 2304 C CA . GLU A 1 297 ? 10.051 13.339 -9.272 1.00 96.06 297 GLU A CA 1
ATOM 2305 C C . GLU A 1 297 ? 10.270 11.869 -9.657 1.00 96.06 297 GLU A C 1
ATOM 2307 O O . GLU A 1 297 ? 11.244 11.253 -9.225 1.00 96.06 297 GLU A O 1
ATOM 2312 N N . VAL A 1 298 ? 9.426 11.316 -10.533 1.00 97.81 298 VAL A N 1
ATOM 2313 C CA . VAL A 1 298 ? 9.503 9.904 -10.946 1.00 97.81 298 VAL A CA 1
ATOM 2314 C C . VAL A 1 298 ? 10.586 9.662 -12.006 1.00 97.81 298 VAL A C 1
ATOM 2316 O O . VAL A 1 298 ? 11.346 8.694 -11.929 1.00 97.81 298 VAL A O 1
ATOM 2319 N N . THR A 1 299 ? 10.708 10.549 -12.998 1.00 97.88 299 THR A N 1
ATOM 2320 C CA . THR A 1 299 ? 11.632 10.378 -14.135 1.00 97.88 299 THR A CA 1
ATOM 2321 C C . THR A 1 299 ? 13.090 10.217 -13.702 1.00 97.88 299 THR A C 1
ATOM 2323 O O . THR A 1 299 ? 13.749 9.321 -14.234 1.00 97.88 299 THR A O 1
ATOM 2326 N N . PRO A 1 300 ? 13.645 11.034 -12.779 1.00 98.06 300 PRO A N 1
ATOM 2327 C CA . PRO A 1 300 ? 15.039 10.884 -12.366 1.00 98.06 300 PRO A CA 1
ATOM 2328 C C . PRO A 1 300 ? 15.329 9.515 -11.740 1.00 98.06 300 PRO A C 1
ATOM 2330 O O . PRO A 1 300 ? 16.389 8.946 -12.004 1.00 98.06 300 PRO A O 1
ATOM 2333 N N . VAL A 1 301 ? 14.380 8.969 -10.969 1.00 97.88 301 VAL A N 1
ATOM 2334 C CA . VAL A 1 301 ? 14.491 7.636 -10.356 1.00 97.88 301 VAL A CA 1
ATOM 2335 C C . VAL A 1 301 ? 14.563 6.564 -11.441 1.00 97.88 301 VAL A C 1
ATOM 2337 O O . VAL A 1 301 ? 15.517 5.787 -11.474 1.00 97.88 301 VAL A O 1
ATOM 2340 N N . LEU A 1 302 ? 13.617 6.581 -12.386 1.00 98.25 302 LEU A N 1
ATOM 2341 C CA . LEU A 1 302 ? 13.582 5.608 -13.480 1.00 98.25 302 LEU A CA 1
ATOM 2342 C C . LEU A 1 302 ? 14.804 5.722 -14.394 1.00 98.25 302 LEU A C 1
ATOM 2344 O O . LEU A 1 302 ? 15.417 4.710 -14.717 1.00 98.25 302 LEU A O 1
ATOM 2348 N N . LYS A 1 303 ? 15.211 6.938 -14.781 1.00 98.00 303 LYS A N 1
ATOM 2349 C CA . LYS A 1 303 ? 16.404 7.146 -15.619 1.00 98.00 303 LYS A CA 1
ATOM 2350 C C . LYS A 1 303 ? 17.661 6.605 -14.960 1.00 98.00 303 LYS A C 1
ATOM 2352 O O . LYS A 1 303 ? 18.462 5.971 -15.640 1.00 98.00 303 LYS A O 1
ATOM 2357 N N . LYS A 1 304 ? 17.833 6.847 -13.658 1.00 97.56 304 LYS A N 1
ATOM 2358 C CA . LYS A 1 304 ? 18.974 6.332 -12.902 1.00 97.56 304 LYS A CA 1
ATOM 2359 C C . LYS A 1 304 ? 18.983 4.801 -12.905 1.00 97.56 304 LYS A C 1
ATOM 2361 O O . LYS A 1 304 ? 20.001 4.220 -13.263 1.00 97.56 304 LYS A O 1
ATOM 2366 N N . ALA A 1 305 ? 17.857 4.171 -12.572 1.00 97.19 305 ALA A N 1
ATOM 2367 C CA . ALA A 1 305 ? 17.749 2.715 -12.510 1.00 97.19 305 ALA A CA 1
ATOM 2368 C C . ALA A 1 305 ? 17.934 2.051 -13.890 1.00 97.19 305 ALA A C 1
ATOM 2370 O O . ALA A 1 305 ? 18.638 1.050 -14.009 1.00 97.19 305 ALA A O 1
ATOM 2371 N N . ILE A 1 306 ? 17.370 2.637 -14.954 1.00 97.19 306 ILE A N 1
ATOM 2372 C CA . ILE A 1 306 ? 17.547 2.160 -16.336 1.00 97.19 306 ILE A CA 1
ATOM 2373 C C . ILE A 1 306 ? 19.012 2.298 -16.769 1.00 97.19 306 ILE A C 1
ATOM 2375 O O . ILE A 1 306 ? 19.587 1.348 -17.288 1.00 97.19 306 ILE A O 1
ATOM 2379 N N . ALA A 1 307 ? 19.640 3.458 -16.543 1.00 96.62 307 ALA A N 1
ATOM 2380 C CA . ALA A 1 307 ? 21.035 3.690 -16.925 1.00 96.62 307 ALA A CA 1
ATOM 2381 C C . ALA A 1 307 ? 22.022 2.801 -16.148 1.00 96.62 307 ALA A C 1
ATOM 2383 O O . ALA A 1 307 ? 23.079 2.455 -16.673 1.00 96.62 307 ALA A O 1
ATOM 2384 N N . GLY A 1 308 ? 21.676 2.426 -14.914 1.00 95.62 308 GLY A N 1
ATOM 2385 C CA . GLY A 1 308 ? 22.428 1.475 -14.096 1.00 95.62 308 GLY A CA 1
ATOM 2386 C C . GLY A 1 308 ? 22.224 0.005 -14.476 1.00 95.62 308 GLY A C 1
ATOM 2387 O O . GLY A 1 308 ? 22.826 -0.855 -13.840 1.00 95.62 308 GLY A O 1
ATOM 2388 N N . ASN A 1 309 ? 21.392 -0.302 -15.481 1.00 93.44 309 ASN A N 1
ATOM 2389 C CA . ASN A 1 309 ? 20.920 -1.657 -15.799 1.00 93.44 309 ASN A CA 1
ATOM 2390 C C . ASN A 1 309 ? 20.270 -2.375 -14.597 1.00 93.44 309 ASN A C 1
ATOM 2392 O O . ASN A 1 309 ? 20.239 -3.604 -14.544 1.00 93.44 309 ASN A O 1
ATOM 2396 N N . GLU A 1 310 ? 19.748 -1.616 -13.632 1.00 95.25 310 GLU A N 1
ATOM 2397 C CA . GLU A 1 310 ? 19.077 -2.153 -12.446 1.00 95.25 310 GLU A CA 1
ATOM 2398 C C . GLU A 1 310 ? 17.651 -2.599 -12.778 1.00 95.25 310 GLU A C 1
ATOM 2400 O O . GLU A 1 310 ? 17.130 -3.504 -12.131 1.00 95.25 310 GLU A O 1
ATOM 2405 N N . ILE A 1 311 ? 17.030 -1.981 -13.790 1.00 97.62 311 ILE A N 1
ATOM 2406 C CA . ILE A 1 311 ? 15.690 -2.325 -14.270 1.00 97.62 311 ILE A CA 1
ATOM 2407 C C . ILE A 1 311 ? 15.606 -2.329 -15.800 1.00 97.62 311 ILE A C 1
ATOM 2409 O O . ILE A 1 311 ? 16.258 -1.547 -16.493 1.00 97.62 311 ILE A O 1
ATOM 2413 N N . LYS A 1 312 ? 14.698 -3.152 -16.315 1.00 97.56 312 LYS A N 1
ATOM 2414 C CA . LYS A 1 312 ? 14.143 -3.129 -17.665 1.00 97.56 312 LYS A CA 1
ATOM 2415 C C . LYS A 1 312 ? 12.673 -2.736 -17.535 1.00 97.56 312 LYS A C 1
ATOM 2417 O O . LYS A 1 312 ? 11.824 -3.579 -17.268 1.00 97.56 312 LYS A O 1
ATOM 2422 N N . LEU A 1 313 ? 12.373 -1.449 -17.690 1.00 98.31 313 LEU A N 1
ATOM 2423 C CA . LEU A 1 313 ? 10.996 -0.958 -17.605 1.00 98.31 313 LEU A CA 1
ATOM 2424 C C . LEU A 1 313 ? 10.165 -1.529 -18.768 1.00 98.31 313 LEU A C 1
ATOM 2426 O O . LEU A 1 313 ? 10.523 -1.332 -19.929 1.00 98.31 313 LEU A O 1
ATOM 2430 N N . THR A 1 314 ? 9.085 -2.250 -18.464 1.00 98.06 314 THR A N 1
ATOM 2431 C CA . THR A 1 314 ? 8.249 -2.958 -19.449 1.00 98.06 314 THR A CA 1
ATOM 2432 C C . THR A 1 314 ? 6.873 -2.338 -19.640 1.00 98.06 314 THR A C 1
ATOM 2434 O O . THR A 1 314 ? 6.314 -2.478 -20.724 1.00 98.06 314 THR A O 1
ATOM 2437 N N . ALA A 1 315 ? 6.340 -1.635 -18.639 1.00 98.44 315 ALA A N 1
ATOM 2438 C CA . ALA A 1 315 ? 5.078 -0.913 -18.750 1.00 98.44 315 ALA A CA 1
ATOM 2439 C C . ALA A 1 315 ? 4.953 0.211 -17.710 1.00 98.44 315 ALA A C 1
ATOM 2441 O O . ALA A 1 315 ? 5.595 0.196 -16.656 1.00 98.44 315 ALA A O 1
ATOM 2442 N N . ILE A 1 316 ? 4.069 1.161 -18.002 1.00 98.75 316 ILE A N 1
ATOM 2443 C CA . ILE A 1 316 ? 3.403 1.983 -16.990 1.00 98.75 316 ILE A CA 1
ATOM 2444 C C . ILE A 1 316 ? 2.094 1.278 -16.636 1.00 98.75 316 ILE A C 1
ATOM 2446 O O . ILE A 1 316 ? 1.386 0.794 -17.520 1.00 98.75 316 ILE A O 1
ATOM 2450 N N . VAL A 1 317 ? 1.771 1.219 -15.352 1.00 98.81 317 VAL A N 1
ATOM 2451 C CA . VAL A 1 317 ? 0.520 0.651 -14.855 1.00 98.81 317 VAL A CA 1
ATOM 2452 C C . VAL A 1 317 ? -0.263 1.755 -14.153 1.00 98.81 317 VAL A C 1
ATOM 2454 O O . VAL A 1 317 ? 0.306 2.507 -13.370 1.00 98.81 317 VAL A O 1
ATOM 2457 N N . ASN A 1 318 ? -1.559 1.875 -14.421 1.00 98.88 318 ASN A N 1
ATOM 2458 C CA . ASN A 1 318 ? -2.415 2.840 -13.738 1.00 98.88 318 ASN A CA 1
ATOM 2459 C C . ASN A 1 318 ? -3.561 2.157 -13.009 1.00 98.88 318 ASN A C 1
ATOM 2461 O O . ASN A 1 318 ? -4.159 1.211 -13.521 1.00 98.88 318 ASN A O 1
ATOM 2465 N N . THR A 1 319 ? -3.895 2.665 -11.830 1.00 98.75 319 THR A N 1
ATOM 2466 C CA . THR A 1 319 ? -5.067 2.215 -11.074 1.00 98.75 319 THR A CA 1
ATOM 2467 C C . THR A 1 319 ? -6.348 2.832 -11.620 1.00 98.75 319 THR A C 1
ATOM 2469 O O . THR A 1 319 ? -7.346 2.131 -11.751 1.00 98.75 319 THR A O 1
ATOM 2472 N N . HIS A 1 320 ? -6.331 4.121 -11.969 1.00 98.69 320 HIS A N 1
ATOM 2473 C CA . HIS A 1 320 ? -7.482 4.843 -12.511 1.00 98.69 320 HIS A CA 1
ATOM 2474 C C . HIS A 1 320 ? -7.078 6.151 -13.207 1.00 98.69 320 HIS A C 1
ATOM 2476 O O . HIS A 1 320 ? -5.906 6.533 -13.213 1.00 98.69 320 HIS A O 1
ATOM 2482 N N . HIS A 1 321 ? -8.053 6.830 -13.815 1.00 98.56 321 HIS A N 1
ATOM 2483 C CA . HIS A 1 321 ? -7.799 7.926 -14.749 1.00 98.56 321 HIS A CA 1
ATOM 2484 C C . HIS A 1 321 ? -7.514 9.299 -14.132 1.00 98.56 321 HIS A C 1
ATOM 2486 O O . HIS A 1 321 ? -7.179 10.220 -14.885 1.00 98.56 321 HIS A O 1
ATOM 2492 N N . HIS A 1 322 ? -7.671 9.490 -12.817 1.00 98.31 322 HIS A N 1
ATOM 2493 C CA . HIS A 1 322 ? -7.451 10.808 -12.227 1.00 98.31 322 HIS A CA 1
ATOM 2494 C C . HIS A 1 322 ? -6.033 11.319 -12.505 1.00 98.31 322 HIS A C 1
ATOM 2496 O O . HIS A 1 322 ? -5.068 10.563 -12.659 1.00 98.31 322 HIS A O 1
ATOM 2502 N N . TRP A 1 323 ? -5.926 12.641 -12.635 1.00 97.69 323 TRP A N 1
ATOM 2503 C CA . TRP A 1 323 ? -4.718 13.304 -13.123 1.00 97.69 323 TRP A CA 1
ATOM 2504 C C . TRP A 1 323 ? -3.508 13.057 -12.214 1.00 97.69 323 TRP A C 1
ATOM 2506 O O . TRP A 1 323 ? -2.384 12.977 -12.701 1.00 97.69 323 TRP A O 1
ATOM 2516 N N . ASP A 1 324 ? -3.733 12.892 -10.916 1.00 96.62 324 ASP A N 1
ATOM 2517 C CA . ASP A 1 324 ? -2.729 12.632 -9.891 1.00 96.62 324 ASP A CA 1
ATOM 2518 C C . ASP A 1 324 ? -2.329 11.148 -9.788 1.00 96.62 324 ASP A C 1
ATOM 2520 O O . ASP A 1 324 ? -1.501 10.790 -8.952 1.00 96.62 324 ASP A O 1
ATOM 2524 N N . HIS A 1 325 ? -2.813 10.319 -10.726 1.00 98.19 325 HIS A N 1
ATOM 2525 C CA . HIS A 1 325 ? -2.378 8.935 -10.963 1.00 98.19 325 HIS A CA 1
ATOM 2526 C C . HIS A 1 325 ? -1.892 8.719 -12.405 1.00 98.19 325 HIS A C 1
ATOM 2528 O O . HIS A 1 325 ? -0.768 8.268 -12.635 1.00 98.19 325 HIS A O 1
ATOM 2534 N N . ALA A 1 326 ? -2.714 9.078 -13.396 1.00 98.00 326 ALA A N 1
ATOM 2535 C CA . ALA A 1 326 ? -2.445 8.831 -14.816 1.00 98.00 326 ALA A CA 1
ATOM 2536 C C . ALA A 1 326 ? -1.940 10.063 -15.590 1.00 98.00 326 ALA A C 1
ATOM 2538 O O . ALA A 1 326 ? -1.453 9.927 -16.712 1.00 98.00 326 ALA A O 1
ATOM 2539 N N . GLY A 1 327 ? -2.021 11.272 -15.026 1.00 96.56 327 GLY A N 1
ATOM 2540 C CA . GLY A 1 327 ? -1.715 12.520 -15.746 1.00 96.56 327 GLY A CA 1
ATOM 2541 C C . GLY A 1 327 ? -0.237 12.726 -16.094 1.00 96.56 327 GLY A C 1
ATOM 2542 O O . GLY A 1 327 ? 0.099 13.618 -16.872 1.00 96.56 327 GLY A O 1
ATOM 2543 N N . GLY A 1 328 ? 0.658 11.903 -15.542 1.00 97.06 328 GLY A N 1
ATOM 2544 C CA . GLY A 1 328 ? 2.088 11.935 -15.845 1.00 97.06 328 GLY A CA 1
ATOM 2545 C C . GLY A 1 328 ? 2.503 11.074 -17.040 1.00 97.06 328 GLY A C 1
ATOM 2546 O O . GLY A 1 328 ? 3.633 11.209 -17.516 1.00 97.06 328 GLY A O 1
ATOM 2547 N N . ASN A 1 329 ? 1.614 10.217 -17.551 1.00 98.12 329 ASN A N 1
ATOM 2548 C CA . ASN A 1 329 ? 1.950 9.154 -18.496 1.00 98.12 329 ASN A CA 1
ATOM 2549 C C . ASN A 1 329 ? 2.635 9.670 -19.767 1.00 98.12 329 ASN A C 1
ATOM 2551 O O . ASN A 1 329 ? 3.767 9.276 -20.059 1.00 98.12 329 ASN A O 1
ATOM 2555 N N . LYS A 1 330 ? 2.002 10.582 -20.522 1.00 97.06 330 LYS A N 1
ATOM 2556 C CA . LYS A 1 330 ? 2.578 11.063 -21.795 1.00 97.06 330 LYS A CA 1
ATOM 2557 C C . LYS A 1 330 ? 3.920 11.753 -21.601 1.00 97.06 330 LYS A C 1
ATOM 2559 O O . LYS A 1 330 ? 4.852 11.532 -22.377 1.00 97.06 330 LYS A O 1
ATOM 2564 N N . LYS A 1 331 ? 4.020 12.600 -20.573 1.00 97.50 331 LYS A N 1
ATOM 2565 C CA . LYS A 1 331 ? 5.257 13.323 -20.277 1.00 97.50 331 LYS A CA 1
ATOM 2566 C C . LYS A 1 331 ? 6.364 12.350 -19.874 1.00 97.50 331 LYS A C 1
ATOM 2568 O O . LYS A 1 331 ? 7.479 12.501 -20.362 1.00 97.50 331 LYS A O 1
ATOM 2573 N N . LEU A 1 332 ? 6.057 11.335 -19.066 1.00 98.06 332 LEU A N 1
ATOM 2574 C CA . LEU A 1 332 ? 7.027 10.318 -18.673 1.00 98.06 332 LEU A CA 1
ATOM 2575 C C . LEU A 1 332 ? 7.561 9.536 -19.881 1.00 98.06 332 LEU A C 1
ATOM 2577 O O . LEU A 1 332 ? 8.773 9.381 -20.015 1.00 98.06 332 LEU A O 1
ATOM 2581 N N . LEU A 1 333 ? 6.686 9.101 -20.797 1.00 97.88 333 LEU A N 1
ATOM 2582 C CA . LEU A 1 333 ? 7.102 8.428 -22.035 1.00 97.88 333 LEU A CA 1
ATOM 2583 C C . LEU A 1 333 ? 8.060 9.295 -22.864 1.00 97.88 333 LEU A C 1
ATOM 2585 O O . LEU A 1 333 ? 9.073 8.797 -23.366 1.00 97.88 333 LEU A O 1
ATOM 2589 N N . GLY A 1 334 ? 7.750 10.590 -22.989 1.00 97.50 334 GLY A N 1
ATOM 2590 C CA . GLY A 1 334 ? 8.596 11.568 -23.672 1.00 97.50 334 GLY A CA 1
ATOM 2591 C C . GLY A 1 334 ? 9.945 11.756 -22.979 1.00 97.50 334 GLY A C 1
ATOM 2592 O O . GLY A 1 334 ? 10.986 11.666 -23.627 1.00 97.50 334 GLY A O 1
ATOM 2593 N N . ASP A 1 335 ? 9.940 11.942 -21.659 1.00 97.50 335 ASP A N 1
ATOM 2594 C CA . ASP A 1 335 ? 11.151 12.141 -20.867 1.00 97.50 335 ASP A CA 1
ATOM 2595 C C . ASP A 1 335 ? 12.082 10.918 -20.916 1.00 97.50 335 ASP A C 1
ATOM 2597 O O . ASP A 1 335 ? 13.306 11.083 -20.933 1.00 97.50 335 ASP A O 1
ATOM 2601 N N . LEU A 1 336 ? 11.522 9.703 -20.937 1.00 97.12 336 LEU A N 1
ATOM 2602 C CA . LEU A 1 336 ? 12.261 8.440 -21.036 1.00 97.12 336 LEU A CA 1
ATOM 2603 C C . LEU A 1 336 ? 12.693 8.096 -22.470 1.00 97.12 336 LEU A C 1
ATOM 2605 O O . LEU A 1 336 ? 13.507 7.191 -22.649 1.00 97.12 336 LEU A O 1
ATOM 2609 N N . GLY A 1 337 ? 12.164 8.784 -23.486 1.00 96.81 337 GLY A N 1
ATOM 2610 C CA . GLY A 1 337 ? 12.406 8.446 -24.890 1.00 96.81 337 GLY A CA 1
ATOM 2611 C C . GLY A 1 337 ? 11.799 7.099 -25.301 1.00 96.81 337 GLY A C 1
ATOM 2612 O O . GLY A 1 337 ? 12.299 6.458 -26.224 1.00 96.81 337 GLY A O 1
ATOM 2613 N N . GLN A 1 338 ? 10.732 6.657 -24.625 1.00 95.81 338 GLN A N 1
ATOM 2614 C CA . GLN A 1 338 ? 10.083 5.360 -24.845 1.00 95.81 338 GLN A CA 1
ATOM 2615 C C . GLN A 1 338 ? 8.614 5.523 -25.279 1.00 95.81 338 GLN A C 1
ATOM 2617 O O . GLN A 1 338 ? 7.713 5.066 -24.585 1.00 95.81 338 GLN A O 1
ATOM 2622 N N . PRO A 1 339 ? 8.320 6.126 -26.446 1.00 95.12 339 PRO A N 1
ATOM 2623 C CA . PRO A 1 339 ? 6.948 6.457 -26.858 1.00 95.12 339 PRO A CA 1
ATOM 2624 C C . PRO A 1 339 ? 6.039 5.243 -27.119 1.00 95.12 339 PRO A C 1
ATOM 2626 O O . PRO A 1 339 ? 4.845 5.416 -27.335 1.00 95.12 339 PRO A O 1
ATOM 2629 N N . LYS A 1 340 ? 6.601 4.028 -27.158 1.00 96.25 340 LYS A N 1
ATOM 2630 C CA . LYS A 1 340 ? 5.878 2.768 -27.395 1.00 96.25 340 LYS A CA 1
ATOM 2631 C C . LYS A 1 340 ? 5.777 1.886 -26.148 1.00 96.25 340 LYS A C 1
ATOM 2633 O O . LYS A 1 340 ? 5.325 0.751 -26.272 1.00 96.25 340 LYS A O 1
ATOM 2638 N N . LEU A 1 341 ? 6.253 2.354 -24.992 1.00 97.88 341 LEU A N 1
ATOM 2639 C CA . LEU A 1 341 ? 6.134 1.593 -23.752 1.00 97.88 341 LEU A CA 1
ATOM 2640 C C . LEU A 1 341 ? 4.637 1.393 -23.444 1.00 97.88 341 LEU A C 1
ATOM 2642 O O . LEU A 1 341 ? 3.901 2.383 -23.430 1.00 97.88 341 LEU A O 1
ATOM 2646 N N . PRO A 1 342 ? 4.174 0.148 -23.239 1.00 98.25 342 PRO A N 1
ATOM 2647 C CA . PRO A 1 342 ? 2.785 -0.127 -22.906 1.00 98.25 342 PRO A CA 1
ATOM 2648 C C . PRO A 1 342 ? 2.317 0.641 -21.670 1.00 98.25 342 PRO A C 1
ATOM 2650 O O . PRO A 1 342 ? 3.040 0.764 -20.682 1.00 98.25 342 PRO A O 1
ATOM 2653 N N . ILE A 1 343 ? 1.074 1.106 -21.727 1.00 98.62 343 ILE A N 1
ATOM 2654 C CA . ILE A 1 343 ? 0.333 1.639 -20.584 1.00 98.62 343 ILE A CA 1
ATOM 2655 C C . ILE A 1 343 ? -0.834 0.686 -20.323 1.00 98.62 343 ILE A C 1
ATOM 2657 O O . ILE A 1 343 ? -1.683 0.494 -21.199 1.00 98.62 343 ILE A O 1
ATOM 2661 N N . ILE A 1 344 ? -0.857 0.066 -19.149 1.00 98.69 344 ILE A N 1
ATOM 2662 C CA . ILE A 1 344 ? -1.879 -0.896 -18.725 1.00 98.69 344 ILE A CA 1
ATOM 2663 C C . ILE A 1 344 ? -2.707 -0.234 -17.629 1.00 98.69 344 ILE A C 1
ATOM 2665 O O . ILE A 1 344 ? -2.148 0.250 -16.652 1.00 98.69 344 ILE A O 1
ATOM 2669 N N . GLY A 1 345 ? -4.027 -0.180 -17.759 1.00 98.06 345 GLY A N 1
ATOM 2670 C CA . GLY A 1 345 ? -4.820 0.563 -16.783 1.00 98.06 345 GLY A CA 1
ATOM 2671 C C . GLY A 1 345 ? -6.310 0.580 -17.054 1.00 98.06 345 GLY A C 1
ATOM 2672 O O . GLY A 1 345 ? -6.797 -0.070 -17.983 1.00 98.06 345 GLY A O 1
ATOM 2673 N N . GLY A 1 346 ? -7.013 1.373 -16.247 1.00 94.19 346 GLY A N 1
ATOM 2674 C CA . GLY A 1 346 ? -8.390 1.773 -16.507 1.00 94.19 346 GLY A CA 1
ATOM 2675 C C . GLY A 1 346 ? -8.557 2.348 -17.916 1.00 94.19 346 GLY A C 1
ATOM 2676 O O . GLY A 1 346 ? -7.661 2.988 -18.471 1.00 94.19 346 GLY A O 1
ATOM 2677 N N . LYS A 1 347 ? -9.717 2.085 -18.522 1.00 95.12 347 LYS A N 1
ATOM 2678 C CA . LYS A 1 347 ? -10.018 2.432 -19.922 1.00 95.12 347 LYS A CA 1
ATOM 2679 C C . LYS A 1 347 ? -9.927 3.933 -20.228 1.00 95.12 347 LYS A C 1
ATOM 2681 O O . LYS A 1 347 ? -9.816 4.294 -21.397 1.00 95.12 347 LYS A O 1
ATOM 2686 N N . SER A 1 348 ? -10.014 4.791 -19.209 1.00 97.38 348 SER A N 1
ATOM 2687 C CA . SER A 1 348 ? -9.984 6.247 -19.356 1.00 97.38 348 SER A CA 1
ATOM 2688 C C . SER A 1 348 ? -8.613 6.848 -19.017 1.00 97.38 348 SER A C 1
ATOM 2690 O O . SER A 1 348 ? -8.435 8.058 -19.158 1.00 97.38 348 SER A O 1
ATOM 2692 N N . CYS A 1 349 ? -7.633 6.037 -18.598 1.00 97.50 349 CYS A N 1
ATOM 2693 C CA . CYS A 1 349 ? -6.287 6.505 -18.271 1.00 97.50 349 CYS A CA 1
ATOM 2694 C C . CYS A 1 349 ? -5.574 7.127 -19.481 1.00 97.50 349 CYS A C 1
ATOM 2696 O O . CYS A 1 349 ? -5.702 6.675 -20.624 1.00 97.50 349 CYS A O 1
ATOM 2698 N N . GLU A 1 350 ? -4.758 8.153 -19.230 1.00 96.06 350 GLU A N 1
ATOM 2699 C CA . GLU A 1 350 ? -4.055 8.858 -20.297 1.00 96.06 350 GLU A CA 1
ATOM 2700 C C . GLU A 1 350 ? -3.095 7.926 -21.053 1.00 96.06 350 GLU A C 1
ATOM 2702 O O . GLU A 1 350 ? -2.104 7.449 -20.505 1.00 96.06 350 GLU A O 1
ATOM 2707 N N . GLY A 1 351 ? -3.350 7.718 -22.347 1.00 96.31 351 GLY A N 1
ATOM 2708 C CA . GLY A 1 351 ? -2.469 6.927 -23.208 1.00 96.31 351 GLY A CA 1
ATOM 2709 C C . GLY A 1 351 ? -2.555 5.417 -22.985 1.00 96.31 351 GLY A C 1
ATOM 2710 O O . GLY A 1 351 ? -1.685 4.706 -23.480 1.00 96.31 351 GLY A O 1
ATOM 2711 N N . VAL A 1 352 ? -3.581 4.928 -22.275 1.00 97.88 352 VAL A N 1
ATOM 2712 C CA . VAL A 1 352 ? -3.793 3.493 -22.053 1.00 97.88 352 VAL A CA 1
ATOM 2713 C C . VAL A 1 352 ? -3.769 2.709 -23.367 1.00 97.88 352 VAL A C 1
ATOM 2715 O O . VAL A 1 352 ? -4.360 3.097 -24.374 1.00 97.88 352 VAL A O 1
ATOM 2718 N N . THR A 1 353 ? -3.046 1.596 -23.351 1.00 98.06 353 THR A N 1
ATOM 2719 C CA . THR A 1 353 ? -2.858 0.695 -24.498 1.00 98.06 353 THR A CA 1
ATOM 2720 C C . THR A 1 353 ? -3.532 -0.658 -24.296 1.00 98.06 353 THR A C 1
ATOM 2722 O O . THR A 1 353 ? -3.831 -1.337 -25.274 1.00 98.06 353 THR A O 1
ATOM 2725 N N . SER A 1 354 ? -3.781 -1.050 -23.043 1.00 97.56 354 SER A N 1
ATOM 2726 C CA . SER A 1 354 ? -4.476 -2.285 -22.688 1.00 97.56 354 SER A CA 1
ATOM 2727 C C . SER A 1 354 ? -5.242 -2.122 -21.375 1.00 97.56 354 SER A C 1
ATOM 2729 O O . SER A 1 354 ? -4.748 -1.500 -20.433 1.00 97.56 354 SER A O 1
ATOM 2731 N N . THR A 1 355 ? -6.426 -2.725 -21.307 1.00 98.25 355 THR A N 1
ATOM 2732 C CA . THR A 1 355 ? -7.270 -2.786 -20.109 1.00 98.25 355 THR A CA 1
ATOM 2733 C C . THR A 1 355 ? -7.695 -4.239 -19.902 1.00 98.25 355 THR A C 1
ATOM 2735 O O . THR A 1 355 ? -8.677 -4.670 -20.512 1.00 98.25 355 THR A O 1
ATOM 2738 N N . PRO A 1 356 ? -6.956 -5.011 -19.085 1.00 97.88 356 PRO A N 1
ATOM 2739 C CA . PRO A 1 356 ? -7.318 -6.384 -18.752 1.00 97.88 356 PRO A CA 1
ATOM 2740 C C . PRO A 1 356 ? -8.702 -6.453 -18.099 1.00 97.88 356 PRO A C 1
ATOM 2742 O O . PRO A 1 356 ? -9.088 -5.555 -17.341 1.00 97.88 356 PRO A O 1
ATOM 2745 N N . ALA A 1 357 ? -9.450 -7.520 -18.369 1.00 98.31 357 ALA A N 1
ATOM 2746 C CA . ALA A 1 357 ? -10.750 -7.759 -17.757 1.00 98.31 357 ALA A CA 1
ATOM 2747 C C . ALA A 1 357 ? -10.627 -8.044 -16.249 1.00 98.31 357 ALA A C 1
ATOM 2749 O O . ALA A 1 357 ? -9.569 -8.419 -15.742 1.00 98.31 357 ALA A O 1
ATOM 2750 N N . HIS A 1 358 ? -11.728 -7.899 -15.507 1.00 98.31 358 HIS A N 1
ATOM 2751 C CA . HIS A 1 358 ? -11.760 -8.290 -14.099 1.00 98.31 358 HIS A CA 1
ATOM 2752 C C . HIS A 1 358 ? -11.382 -9.771 -13.938 1.00 98.31 358 HIS A C 1
ATOM 2754 O O . HIS A 1 358 ? -11.974 -10.650 -14.561 1.00 98.31 358 HIS A O 1
ATOM 2760 N N . GLY A 1 359 ? -10.407 -10.040 -13.073 1.00 97.81 359 GLY A N 1
ATOM 2761 C CA . GLY A 1 359 ? -9.885 -11.372 -12.801 1.00 97.81 359 GLY A CA 1
ATOM 2762 C C . GLY A 1 359 ? -8.873 -11.884 -13.827 1.00 97.81 359 GLY A C 1
ATOM 2763 O O . GLY A 1 359 ? -8.310 -12.953 -13.595 1.00 97.81 359 GLY A O 1
ATOM 2764 N N . GLU A 1 360 ? -8.618 -11.144 -14.910 1.00 98.25 360 GLU A N 1
ATOM 2765 C CA . GLU A 1 360 ? -7.597 -11.489 -15.897 1.00 98.25 360 GLU A CA 1
ATOM 2766 C C . GLU A 1 360 ? -6.199 -11.398 -15.279 1.00 98.25 360 GLU A C 1
ATOM 2768 O O . GLU A 1 360 ? -5.909 -10.511 -14.466 1.00 98.25 360 GLU A O 1
ATOM 2773 N N . SER A 1 361 ? -5.334 -12.331 -15.675 1.00 96.69 361 SER A N 1
ATOM 2774 C CA . SER A 1 361 ? -3.963 -12.420 -15.192 1.00 96.69 361 SER A CA 1
ATOM 2775 C C . SER A 1 361 ? -2.951 -12.299 -16.321 1.00 96.69 361 SER A C 1
ATOM 2777 O O . SER A 1 361 ? -3.146 -12.823 -17.414 1.00 96.69 361 SER A O 1
ATOM 2779 N N . PHE A 1 362 ? -1.838 -11.645 -16.013 1.00 97.12 362 PHE A N 1
ATOM 2780 C CA . PHE A 1 362 ? -0.653 -11.537 -16.859 1.00 97.12 362 PHE A CA 1
ATOM 2781 C C . PHE A 1 362 ? 0.598 -11.551 -15.973 1.00 97.12 362 PHE A C 1
ATOM 2783 O O . PHE A 1 362 ? 0.496 -11.693 -14.754 1.00 97.12 362 PHE A O 1
ATOM 2790 N N . THR A 1 363 ? 1.783 -11.430 -16.566 1.00 96.56 363 THR A N 1
ATOM 2791 C CA . THR A 1 363 ? 3.048 -11.454 -15.822 1.00 96.56 363 THR A CA 1
ATOM 2792 C C . THR A 1 363 ? 3.911 -10.233 -16.112 1.00 96.56 363 THR A C 1
ATOM 2794 O O . THR A 1 363 ? 3.887 -9.691 -17.217 1.00 96.56 363 THR A O 1
ATOM 2797 N N . ILE A 1 364 ? 4.710 -9.835 -15.123 1.00 94.25 364 ILE A N 1
ATOM 2798 C CA . ILE A 1 364 ? 5.833 -8.901 -15.273 1.00 94.25 364 ILE A CA 1
ATOM 2799 C C . ILE A 1 364 ? 7.081 -9.684 -14.883 1.00 94.25 364 ILE A C 1
ATOM 2801 O O . ILE A 1 364 ? 7.246 -10.019 -13.710 1.00 94.25 364 ILE A O 1
ATOM 2805 N N . GLY A 1 365 ? 7.923 -10.046 -15.850 1.00 93.50 365 GLY A N 1
ATOM 2806 C CA . GLY A 1 365 ? 8.949 -11.056 -15.623 1.00 93.50 365 GLY A CA 1
ATOM 2807 C C . GLY A 1 365 ? 8.332 -12.338 -15.059 1.00 93.50 365 GLY A C 1
ATOM 2808 O O . GLY A 1 365 ? 7.510 -12.984 -15.709 1.00 93.50 365 GLY A O 1
ATOM 2809 N N . SER A 1 366 ? 8.710 -12.681 -13.830 1.00 93.19 366 SER A N 1
ATOM 2810 C CA . SER A 1 366 ? 8.190 -13.828 -13.083 1.00 93.19 366 SER A CA 1
ATOM 2811 C C . SER A 1 366 ? 7.068 -13.504 -12.081 1.00 93.19 366 SER A C 1
ATOM 2813 O O . SER A 1 366 ? 6.482 -14.430 -11.522 1.00 93.19 366 SER A O 1
ATOM 2815 N N . ILE A 1 367 ? 6.726 -12.223 -11.891 1.00 97.25 367 ILE A N 1
ATOM 2816 C CA . ILE A 1 367 ? 5.649 -11.772 -10.998 1.00 97.25 367 ILE A CA 1
ATOM 2817 C C . ILE A 1 367 ? 4.298 -12.028 -11.668 1.00 97.25 367 ILE A C 1
ATOM 2819 O O . ILE A 1 367 ? 4.041 -11.530 -12.768 1.00 97.25 367 ILE A O 1
ATOM 2823 N N . ALA A 1 368 ? 3.412 -12.760 -10.994 1.00 97.94 368 ALA A N 1
ATOM 2824 C CA . ALA A 1 368 ? 2.033 -12.945 -11.428 1.00 97.94 368 ALA A CA 1
ATOM 2825 C C . ALA A 1 368 ? 1.193 -11.727 -11.031 1.00 97.94 368 ALA A C 1
ATOM 2827 O O . ALA A 1 368 ? 1.186 -11.333 -9.868 1.00 97.94 368 ALA A O 1
ATOM 2828 N N . VAL A 1 369 ? 0.464 -11.148 -11.981 1.00 98.50 369 VAL A N 1
ATOM 2829 C CA . VAL A 1 369 ? -0.398 -9.981 -11.775 1.00 98.50 369 VAL A CA 1
ATOM 2830 C C . VAL A 1 369 ? -1.834 -10.358 -12.095 1.00 98.50 369 VAL A C 1
ATOM 2832 O O . VAL A 1 369 ? -2.101 -11.004 -13.107 1.00 98.50 369 VAL A O 1
ATOM 2835 N N . LYS A 1 370 ? -2.775 -9.932 -11.256 1.00 98.75 370 LYS A N 1
ATOM 2836 C CA . LYS A 1 370 ? -4.213 -10.088 -11.469 1.00 98.75 370 LYS A CA 1
ATOM 2837 C C . LYS A 1 370 ? -4.909 -8.734 -11.388 1.00 98.75 370 LYS A C 1
ATOM 2839 O O . LYS A 1 370 ? -4.748 -8.005 -10.408 1.00 98.75 370 LYS A O 1
ATOM 2844 N N . ALA A 1 371 ? -5.700 -8.421 -12.411 1.00 98.81 371 ALA A N 1
ATOM 2845 C CA . ALA A 1 371 ? -6.518 -7.218 -12.460 1.00 98.81 371 ALA A CA 1
ATOM 2846 C C . ALA A 1 371 ? -7.788 -7.405 -11.622 1.00 98.81 371 ALA A C 1
ATOM 2848 O O . ALA A 1 371 ? -8.589 -8.302 -11.888 1.00 98.81 371 ALA A O 1
ATOM 2849 N N . LEU A 1 372 ? -8.010 -6.553 -10.626 1.00 98.88 372 LEU A N 1
ATOM 2850 C CA . LEU A 1 372 ? -9.212 -6.569 -9.795 1.00 98.88 372 LEU A CA 1
ATOM 2851 C C . LEU A 1 372 ? -9.968 -5.265 -10.005 1.00 98.88 372 LEU A C 1
ATOM 2853 O O . LEU A 1 372 ? -9.638 -4.245 -9.413 1.00 98.88 372 LEU A O 1
ATOM 2857 N N . HIS A 1 373 ? -10.980 -5.286 -10.871 1.00 98.81 373 HIS A N 1
ATOM 2858 C CA . HIS A 1 373 ? -11.827 -4.107 -11.073 1.00 98.81 373 HIS A CA 1
ATOM 2859 C C . HIS A 1 373 ? -12.600 -3.793 -9.791 1.00 98.81 373 HIS A C 1
ATOM 2861 O O . HIS A 1 373 ? -13.246 -4.678 -9.224 1.00 98.81 373 HIS A O 1
ATOM 2867 N N . THR A 1 374 ? -12.523 -2.537 -9.363 1.00 98.81 374 THR A N 1
ATOM 2868 C CA . THR A 1 374 ? -13.109 -2.005 -8.130 1.00 98.81 374 THR A CA 1
ATOM 2869 C C . THR A 1 374 ? -13.816 -0.672 -8.409 1.00 98.81 374 THR A C 1
ATOM 2871 O O . THR A 1 374 ? -13.435 0.356 -7.843 1.00 98.81 374 THR A O 1
ATOM 2874 N N . PRO A 1 375 ? -14.826 -0.653 -9.306 1.00 98.75 375 PRO A N 1
ATOM 2875 C CA . PRO A 1 375 ? -15.525 0.579 -9.654 1.00 98.75 375 PRO A CA 1
ATOM 2876 C C . PRO A 1 375 ? -16.163 1.175 -8.400 1.00 98.75 375 PRO A C 1
ATOM 2878 O O . PRO A 1 375 ? -16.777 0.443 -7.631 1.00 98.75 375 PRO A O 1
ATOM 2881 N N . CYS A 1 376 ? -15.961 2.473 -8.177 1.00 98.69 376 CYS A N 1
ATOM 2882 C CA . CYS A 1 376 ? -16.737 3.318 -7.262 1.00 98.69 376 CYS A CA 1
ATOM 2883 C C . CYS A 1 376 ? -16.109 4.715 -7.193 1.00 98.69 376 CYS A C 1
ATOM 2885 O O . CYS A 1 376 ? -16.750 5.718 -7.502 1.00 98.69 376 CYS A O 1
ATOM 2887 N N . HIS A 1 377 ? -14.833 4.779 -6.786 1.00 98.50 377 HIS A N 1
ATOM 2888 C CA . HIS A 1 377 ? -14.092 6.038 -6.754 1.00 98.50 377 HIS A CA 1
ATOM 2889 C C . HIS A 1 377 ? -14.067 6.657 -8.149 1.00 98.50 377 HIS A C 1
ATOM 2891 O O . HIS A 1 377 ? -14.515 7.785 -8.333 1.00 98.50 377 HIS A O 1
ATOM 2897 N N . THR A 1 378 ? -13.664 5.839 -9.118 1.00 98.69 378 THR A N 1
ATOM 2898 C CA . THR A 1 378 ? -13.957 6.029 -10.535 1.00 98.69 378 THR A CA 1
ATOM 2899 C C . THR A 1 378 ? -14.515 4.732 -11.106 1.00 98.69 378 THR A C 1
ATOM 2901 O O . THR A 1 378 ? -14.330 3.659 -10.522 1.00 98.69 378 THR A O 1
ATOM 2904 N N . GLN A 1 379 ? -15.195 4.808 -12.243 1.00 98.69 379 GLN A N 1
ATOM 2905 C CA . GLN A 1 379 ? -15.772 3.637 -12.909 1.00 98.69 379 GLN A CA 1
ATOM 2906 C C . GLN A 1 379 ? -14.728 2.771 -13.626 1.00 98.69 379 GLN A C 1
ATOM 2908 O O . GLN A 1 379 ? -15.035 1.656 -14.044 1.00 98.69 379 GLN A O 1
ATOM 2913 N N . ASP A 1 380 ? -13.499 3.261 -13.788 1.00 98.25 380 ASP A N 1
ATOM 2914 C CA . ASP A 1 380 ? -12.390 2.510 -14.374 1.00 98.25 380 ASP A CA 1
ATOM 2915 C C . ASP A 1 380 ? -11.296 2.136 -13.366 1.00 98.25 380 ASP A C 1
ATOM 2917 O O . ASP A 1 380 ? -10.205 1.744 -13.775 1.00 98.25 380 ASP A O 1
ATOM 2921 N N . SER A 1 381 ? -11.597 2.206 -12.063 1.00 98.75 381 SER A N 1
ATOM 2922 C CA . SER A 1 381 ? -10.683 1.794 -10.998 1.00 98.75 381 SER A CA 1
ATOM 2923 C C . SER A 1 381 ? -10.348 0.298 -11.058 1.00 98.75 381 SER A C 1
ATOM 2925 O O . SER A 1 381 ? -11.230 -0.566 -11.051 1.00 98.75 381 SER A O 1
ATOM 2927 N N . ILE A 1 382 ? -9.049 -0.001 -11.056 1.00 98.88 382 ILE A N 1
ATOM 2928 C CA . ILE A 1 382 ? -8.475 -1.345 -10.999 1.00 98.88 382 ILE A CA 1
ATOM 2929 C C . ILE A 1 382 ? -7.438 -1.396 -9.873 1.00 98.88 382 ILE A C 1
ATOM 2931 O O . ILE A 1 382 ? -6.500 -0.600 -9.832 1.00 98.88 382 ILE A O 1
ATOM 2935 N N . CYS A 1 383 ? -7.586 -2.369 -8.979 1.00 98.94 383 CYS A N 1
ATOM 2936 C CA . CYS A 1 383 ? -6.548 -2.775 -8.040 1.00 98.94 383 CYS A CA 1
ATOM 2937 C C . CYS A 1 383 ? -5.675 -3.877 -8.659 1.00 98.94 383 CYS A C 1
ATOM 2939 O O . CYS A 1 383 ? -6.181 -4.791 -9.317 1.00 98.94 383 CYS A O 1
ATOM 2941 N N . TRP A 1 384 ? -4.367 -3.828 -8.416 1.00 98.88 384 TRP A N 1
ATOM 2942 C CA . TRP A 1 384 ? -3.406 -4.783 -8.974 1.00 98.88 384 TRP A CA 1
ATOM 2943 C C . TRP A 1 384 ? -2.898 -5.714 -7.886 1.00 98.88 384 TRP A C 1
ATOM 2945 O O . TRP A 1 384 ? -2.058 -5.321 -7.078 1.00 98.88 384 TRP A O 1
ATOM 2955 N N . PHE A 1 385 ? -3.410 -6.943 -7.860 1.00 98.88 385 PHE A N 1
ATOM 2956 C CA . PHE A 1 385 ? -2.904 -7.982 -6.969 1.00 98.88 385 PHE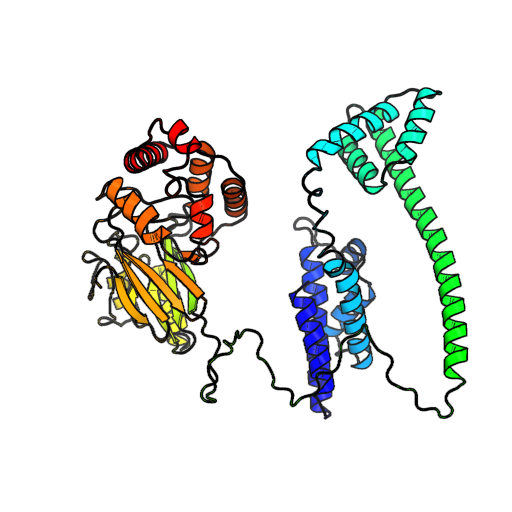 A CA 1
ATOM 2957 C C . PHE A 1 385 ? -1.701 -8.660 -7.621 1.00 98.88 385 PHE A C 1
ATOM 2959 O O . PHE A 1 385 ? -1.817 -9.173 -8.734 1.00 98.88 385 PHE A O 1
ATOM 2966 N N . MET A 1 386 ? -0.552 -8.633 -6.951 1.00 98.56 386 MET A N 1
ATOM 2967 C CA . MET A 1 386 ? 0.696 -9.191 -7.460 1.00 98.56 386 MET A CA 1
ATOM 2968 C C . MET A 1 386 ? 1.244 -10.249 -6.511 1.00 98.56 386 MET A C 1
ATOM 2970 O O . MET A 1 386 ? 1.207 -10.086 -5.288 1.00 98.56 386 MET A O 1
ATOM 2974 N N . GLN A 1 387 ? 1.755 -11.332 -7.087 1.00 97.44 387 GLN A N 1
ATOM 2975 C CA . GLN A 1 387 ? 2.305 -12.461 -6.353 1.00 97.44 387 GLN A CA 1
ATOM 2976 C C . GLN A 1 387 ? 3.666 -12.860 -6.906 1.00 97.44 387 GLN A C 1
ATOM 2978 O O . GLN A 1 387 ? 3.841 -13.001 -8.118 1.00 97.44 387 GLN A O 1
ATOM 2983 N N . ASP A 1 388 ? 4.600 -13.107 -5.995 1.00 94.62 388 ASP A N 1
ATOM 2984 C CA . ASP A 1 388 ? 5.890 -13.704 -6.307 1.00 94.62 388 ASP A CA 1
ATOM 2985 C C . ASP A 1 388 ? 6.325 -14.656 -5.186 1.00 94.62 388 ASP A C 1
ATOM 2987 O O . ASP A 1 388 ? 6.685 -14.239 -4.083 1.00 94.62 388 ASP A O 1
ATOM 2991 N N . GLY A 1 389 ? 6.227 -15.961 -5.453 1.00 89.50 389 GLY A N 1
ATOM 2992 C CA . GLY A 1 389 ? 6.355 -16.984 -4.415 1.00 89.50 389 GLY A CA 1
ATOM 2993 C C . GLY A 1 389 ? 5.329 -16.766 -3.299 1.00 89.50 389 GLY A C 1
ATOM 2994 O O . GLY A 1 389 ? 4.128 -16.686 -3.560 1.00 89.50 389 GLY A O 1
ATOM 2995 N N . ASP A 1 390 ? 5.811 -16.641 -2.063 1.00 88.94 390 ASP A N 1
ATOM 2996 C CA . ASP A 1 390 ? 4.964 -16.396 -0.891 1.00 88.94 390 ASP A CA 1
ATOM 2997 C C . ASP A 1 390 ? 4.574 -14.919 -0.720 1.00 88.94 390 ASP A C 1
ATOM 2999 O O . ASP A 1 390 ? 3.624 -14.622 0.013 1.00 88.94 390 ASP A O 1
ATOM 3003 N N . GLN A 1 391 ? 5.268 -13.995 -1.400 1.00 94.38 391 GLN A N 1
ATOM 3004 C CA . GLN A 1 391 ? 4.977 -12.565 -1.318 1.00 94.38 391 GLN A CA 1
ATOM 3005 C C . GLN A 1 391 ? 3.693 -12.234 -2.072 1.00 94.38 391 GLN A C 1
ATOM 3007 O O . GLN A 1 391 ? 3.514 -12.613 -3.231 1.00 94.38 391 GLN A O 1
ATOM 3012 N N . LYS A 1 392 ? 2.807 -11.489 -1.408 1.00 97.50 392 LYS A N 1
ATOM 3013 C CA . LYS A 1 392 ? 1.511 -11.066 -1.935 1.00 97.50 392 LYS A CA 1
ATOM 3014 C C . LYS A 1 392 ? 1.316 -9.596 -1.620 1.00 97.50 392 LYS A C 1
ATOM 3016 O O . LYS A 1 392 ? 1.415 -9.195 -0.461 1.00 97.50 392 LYS A O 1
ATOM 3021 N N . VAL A 1 393 ? 1.032 -8.797 -2.638 1.00 98.75 393 VAL A N 1
ATOM 3022 C CA . VAL A 1 393 ? 0.765 -7.366 -2.471 1.00 98.75 393 VAL A CA 1
ATOM 3023 C C . VAL A 1 393 ? -0.431 -6.952 -3.309 1.00 98.75 393 VAL A C 1
ATOM 3025 O O . VAL A 1 393 ? -0.751 -7.591 -4.310 1.00 98.75 393 VAL A O 1
ATOM 3028 N N . VAL A 1 394 ? -1.084 -5.862 -2.925 1.00 98.94 394 VAL A N 1
ATOM 3029 C CA . VAL A 1 394 ? -2.131 -5.239 -3.726 1.00 98.94 394 VAL A CA 1
ATOM 3030 C C . VAL A 1 394 ? -1.926 -3.732 -3.793 1.00 98.94 394 VAL A C 1
ATOM 3032 O O . VAL A 1 394 ? -1.836 -3.058 -2.767 1.00 98.94 394 VAL A O 1
ATOM 3035 N N . PHE A 1 395 ? -1.863 -3.207 -5.014 1.00 98.94 395 PHE A N 1
ATOM 3036 C CA . PHE A 1 395 ? -1.857 -1.770 -5.277 1.00 98.94 395 PHE A CA 1
ATOM 3037 C C . PHE A 1 395 ? -3.291 -1.309 -5.473 1.00 98.94 395 PHE A C 1
ATOM 3039 O O . PHE A 1 395 ? -3.954 -1.754 -6.412 1.00 98.94 395 PHE A O 1
ATOM 3046 N N . THR A 1 396 ? -3.789 -0.472 -4.568 1.00 98.94 396 THR A N 1
ATOM 3047 C CA . THR A 1 396 ? -5.233 -0.222 -4.441 1.00 98.94 396 THR A CA 1
ATOM 3048 C C . THR A 1 396 ? -5.694 1.114 -5.002 1.00 98.94 396 THR A C 1
ATOM 3050 O O . THR A 1 396 ? -6.904 1.364 -5.046 1.00 98.94 396 THR A O 1
ATOM 3053 N N . GLY A 1 397 ? -4.748 1.965 -5.418 1.00 98.62 397 GLY A N 1
ATOM 3054 C CA . GLY A 1 397 ? -5.024 3.344 -5.814 1.00 98.62 397 GLY A CA 1
ATOM 3055 C C . GLY A 1 397 ? -5.926 4.003 -4.777 1.00 98.62 397 GLY A C 1
ATOM 3056 O O . GLY A 1 397 ? -5.668 3.919 -3.573 1.00 98.62 397 GLY A O 1
ATOM 3057 N N . ASP A 1 398 ? -7.047 4.526 -5.254 1.00 98.75 398 ASP A N 1
ATOM 3058 C CA . ASP A 1 398 ? -7.999 5.261 -4.426 1.00 98.75 398 ASP A CA 1
ATOM 3059 C C . ASP A 1 398 ? -9.214 4.436 -4.000 1.00 98.75 398 ASP A C 1
ATOM 3061 O O . ASP A 1 398 ? -10.189 4.965 -3.476 1.00 98.75 398 ASP A O 1
ATOM 3065 N N . THR A 1 399 ? -9.177 3.115 -4.184 1.00 98.81 399 THR A N 1
ATOM 3066 C CA . THR A 1 399 ? -10.247 2.240 -3.683 1.00 98.81 399 THR A CA 1
ATOM 3067 C C . THR A 1 399 ? -10.111 2.052 -2.169 1.00 98.81 399 THR A C 1
ATOM 3069 O O . THR A 1 399 ? -11.007 2.419 -1.405 1.00 98.81 399 THR A O 1
ATOM 3072 N N . LEU A 1 400 ? -8.967 1.517 -1.731 1.00 98.88 400 LEU A N 1
ATOM 3073 C CA . LEU A 1 400 ? -8.654 1.200 -0.335 1.00 98.88 400 LEU A CA 1
ATOM 3074 C C . LEU A 1 400 ? -7.440 2.014 0.123 1.00 98.88 400 LEU A C 1
ATOM 3076 O O . LEU A 1 400 ? -6.389 1.968 -0.512 1.00 98.88 400 LEU A O 1
ATOM 3080 N N . PHE A 1 401 ? -7.584 2.695 1.260 1.00 98.75 401 PHE A N 1
ATOM 3081 C CA . PHE A 1 401 ? -6.492 3.325 2.004 1.00 98.75 401 PHE A CA 1
ATOM 3082 C C . PHE A 1 401 ? -6.350 2.642 3.362 1.00 98.75 401 PHE A C 1
ATOM 3084 O O . PHE A 1 401 ? -7.324 2.074 3.856 1.00 98.75 401 PHE A O 1
ATOM 3091 N N . HIS A 1 402 ? -5.206 2.797 4.034 1.00 98.56 402 HIS A N 1
ATOM 3092 C CA . HIS A 1 402 ? -5.101 2.346 5.421 1.00 98.56 402 HIS A CA 1
ATOM 3093 C C . HIS A 1 402 ? -6.163 3.025 6.296 1.00 98.56 402 HIS A C 1
ATOM 3095 O O . HIS A 1 402 ? -6.223 4.259 6.386 1.00 98.56 402 HIS A O 1
ATOM 3101 N N . SER A 1 403 ? -7.042 2.210 6.893 1.00 98.31 403 SER A N 1
ATOM 3102 C CA . SER A 1 403 ? -8.201 2.637 7.697 1.00 98.31 403 SER A CA 1
ATOM 3103 C C . SER A 1 403 ? -9.175 3.595 6.979 1.00 98.31 403 SER A C 1
ATOM 3105 O O . SER A 1 403 ? -9.909 4.367 7.599 1.00 98.31 403 SER A O 1
ATOM 3107 N N . GLY A 1 404 ? -9.200 3.577 5.646 1.00 98.50 404 GLY A N 1
ATOM 3108 C CA . GLY A 1 404 ? -10.087 4.418 4.849 1.00 98.50 404 GLY A CA 1
ATOM 3109 C C . GLY A 1 404 ? -10.449 3.828 3.491 1.00 98.50 404 GLY A C 1
ATOM 3110 O O . GLY A 1 404 ? -10.036 2.735 3.123 1.00 98.50 404 GLY A O 1
ATOM 3111 N N . CYS A 1 405 ? -11.226 4.587 2.725 1.00 98.75 405 CYS A N 1
ATOM 3112 C CA . CYS A 1 405 ? -11.548 4.301 1.329 1.00 98.75 405 CYS A CA 1
ATOM 3113 C C . CYS A 1 405 ? -11.652 5.601 0.522 1.00 98.75 405 CYS A C 1
ATOM 3115 O O . CYS A 1 405 ? -11.725 6.699 1.106 1.00 98.75 405 CYS A O 1
ATOM 3117 N N . GLY A 1 406 ? -11.686 5.474 -0.803 1.00 98.19 406 GLY A N 1
ATOM 3118 C CA . GLY A 1 406 ? -11.951 6.573 -1.728 1.00 98.19 406 GLY A CA 1
ATOM 3119 C C . GLY A 1 406 ? -13.263 7.295 -1.464 1.00 98.19 406 GLY A C 1
ATOM 3120 O O . GLY A 1 406 ? -14.217 6.747 -0.904 1.00 98.19 406 GLY A O 1
ATOM 3121 N N . LYS A 1 407 ? -13.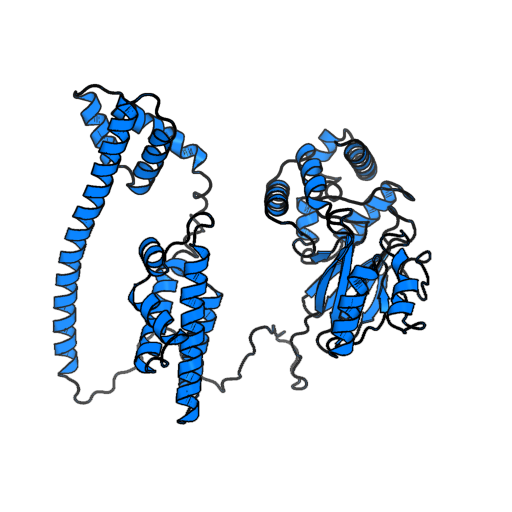334 8.558 -1.892 1.00 98.25 407 LYS A N 1
ATOM 3122 C CA . LYS A 1 407 ? -14.630 9.220 -2.091 1.00 98.25 407 LYS A CA 1
ATOM 3123 C C . LYS A 1 407 ? -15.326 8.600 -3.299 1.00 98.25 407 LYS A C 1
ATOM 3125 O O . LYS A 1 407 ? -14.654 8.234 -4.256 1.00 98.25 407 LYS A O 1
ATOM 3130 N N . PHE A 1 408 ? -16.650 8.518 -3.256 1.00 98.25 408 PHE A N 1
ATOM 3131 C CA . PHE A 1 408 ? -17.453 7.901 -4.314 1.00 98.25 408 PHE A CA 1
ATOM 3132 C C . PHE A 1 408 ? -17.783 8.972 -5.361 1.00 98.25 408 PHE A C 1
ATOM 3134 O O . PHE A 1 408 ? -18.872 9.539 -5.339 1.00 98.25 408 PHE A O 1
ATOM 3141 N N . PHE A 1 409 ? -16.809 9.360 -6.191 1.00 97.62 409 PHE A N 1
ATOM 3142 C CA . PHE A 1 409 ? -17.026 10.436 -7.164 1.00 97.62 409 PHE A CA 1
ATOM 3143 C C . PHE A 1 409 ? -17.919 9.989 -8.321 1.00 97.62 409 PHE A C 1
ATOM 3145 O O . PHE A 1 409 ? -18.790 10.747 -8.740 1.00 97.62 409 PHE A O 1
ATOM 3152 N N . GLU A 1 410 ? -17.731 8.759 -8.798 1.00 98.31 410 GLU A N 1
ATOM 3153 C CA . GLU A 1 410 ? -18.440 8.229 -9.970 1.00 98.31 410 GLU A CA 1
ATOM 3154 C C . GLU A 1 410 ? -19.291 6.998 -9.654 1.00 98.31 410 GLU A C 1
ATOM 3156 O O . GLU A 1 410 ? -19.764 6.316 -10.563 1.00 98.31 410 GLU A O 1
ATOM 3161 N N . GLY A 1 411 ? -19.466 6.688 -8.375 1.00 98.19 411 GLY A N 1
ATOM 3162 C CA . GLY A 1 411 ? -20.104 5.462 -7.934 1.00 98.19 411 GLY A CA 1
ATOM 3163 C C . GLY A 1 411 ? -20.871 5.606 -6.633 1.00 98.19 411 GLY A C 1
ATOM 3164 O O . GLY A 1 411 ? -21.171 6.708 -6.173 1.00 98.19 411 GLY A O 1
ATOM 3165 N N . ASN A 1 412 ? -21.221 4.471 -6.039 1.00 98.69 412 ASN A N 1
ATOM 3166 C CA . ASN A 1 412 ? -22.113 4.406 -4.889 1.00 98.69 412 ASN A CA 1
ATOM 3167 C C . ASN A 1 412 ? -21.622 3.439 -3.795 1.00 98.69 412 ASN A C 1
ATOM 3169 O O . ASN A 1 412 ? -20.575 2.799 -3.900 1.00 98.69 412 ASN A O 1
ATOM 3173 N N . ALA A 1 413 ? -22.383 3.363 -2.702 1.00 98.69 413 ALA A N 1
ATOM 3174 C CA . ALA A 1 413 ? -22.033 2.548 -1.545 1.00 98.69 413 ALA A CA 1
ATOM 3175 C C . ALA A 1 413 ? -22.082 1.037 -1.816 1.00 98.69 413 ALA A C 1
ATOM 3177 O O . ALA A 1 413 ? -21.288 0.308 -1.228 1.00 98.69 413 ALA A O 1
ATOM 3178 N N . GLU A 1 414 ? -22.964 0.561 -2.699 1.00 98.81 414 GLU A N 1
ATOM 3179 C CA . GLU A 1 414 ? -23.041 -0.858 -3.073 1.00 98.81 414 GLU A CA 1
ATOM 3180 C C . GLU A 1 414 ? -21.779 -1.281 -3.828 1.00 98.81 414 GLU A C 1
ATOM 3182 O O . GLU A 1 414 ? -21.186 -2.328 -3.548 1.00 98.81 414 GLU A O 1
ATOM 3187 N N . GLU A 1 415 ? -21.331 -0.420 -4.739 1.00 98.88 415 GLU A N 1
ATOM 3188 C CA . GLU A 1 415 ? -20.093 -0.583 -5.490 1.00 98.88 415 GLU A CA 1
ATOM 3189 C C . GLU A 1 415 ? -18.870 -0.579 -4.563 1.00 98.88 415 GLU A C 1
ATOM 3191 O O . GLU A 1 415 ? -18.090 -1.531 -4.596 1.00 98.88 415 GLU A O 1
ATOM 3196 N N . MET A 1 416 ? -18.727 0.408 -3.662 1.00 98.81 416 MET A N 1
ATOM 3197 C CA . MET A 1 416 ? -17.600 0.419 -2.713 1.00 98.81 416 MET A CA 1
ATOM 3198 C C . MET A 1 416 ? -17.651 -0.766 -1.745 1.00 98.81 416 MET A C 1
ATOM 3200 O O . MET A 1 416 ? -16.622 -1.368 -1.442 1.00 98.81 416 MET A O 1
ATOM 3204 N N . HIS A 1 417 ? -18.837 -1.131 -1.252 1.00 98.81 417 HIS A N 1
ATOM 3205 C CA . HIS A 1 417 ? -18.991 -2.300 -0.392 1.00 98.81 417 HIS A CA 1
ATOM 3206 C C . HIS A 1 417 ? -18.560 -3.573 -1.122 1.00 98.81 417 HIS A C 1
ATOM 3208 O O . HIS A 1 417 ? -17.805 -4.363 -0.562 1.00 98.81 417 HIS A O 1
ATOM 3214 N N . THR A 1 418 ? -18.950 -3.735 -2.386 1.00 98.81 418 THR A N 1
ATOM 3215 C CA . THR A 1 418 ? -18.500 -4.852 -3.222 1.00 98.81 418 THR A CA 1
ATOM 3216 C C . THR A 1 418 ? -16.985 -4.816 -3.435 1.00 98.81 418 THR A C 1
ATOM 3218 O O . THR A 1 418 ? -16.317 -5.824 -3.209 1.00 98.81 418 THR A O 1
ATOM 3221 N N . ALA A 1 419 ? -16.415 -3.660 -3.780 1.00 98.81 419 ALA A N 1
ATOM 3222 C CA . ALA A 1 419 ? -14.979 -3.496 -3.978 1.00 98.81 419 ALA A CA 1
ATOM 3223 C C . ALA A 1 419 ? -14.167 -3.878 -2.729 1.00 98.81 419 ALA A C 1
ATOM 3225 O O . ALA A 1 419 ? -13.250 -4.693 -2.814 1.00 98.81 419 ALA A O 1
ATOM 3226 N N . LEU A 1 420 ? -14.520 -3.341 -1.559 1.00 98.88 420 LEU A N 1
ATOM 3227 C CA . LEU A 1 420 ? -13.769 -3.582 -0.326 1.00 98.88 420 LEU A CA 1
ATOM 3228 C C . LEU A 1 420 ? -14.075 -4.948 0.289 1.00 98.88 420 LEU A C 1
ATOM 3230 O O . LEU A 1 420 ? -13.158 -5.716 0.558 1.00 98.88 420 LEU A O 1
ATOM 3234 N N . ASN A 1 421 ? -15.352 -5.263 0.506 1.00 98.62 421 ASN A N 1
ATOM 3235 C CA . ASN A 1 421 ? -15.776 -6.383 1.352 1.00 98.62 421 ASN A CA 1
ATOM 3236 C C . ASN A 1 421 ? -16.027 -7.684 0.582 1.00 98.62 421 ASN A C 1
ATOM 3238 O O . ASN A 1 421 ? -16.125 -8.738 1.205 1.00 98.62 421 ASN A O 1
ATOM 3242 N N . LYS A 1 422 ? -16.113 -7.643 -0.755 1.00 98.44 422 LYS A N 1
ATOM 3243 C CA . LYS A 1 422 ? -16.253 -8.852 -1.587 1.00 98.44 422 LYS A CA 1
ATOM 3244 C C . LYS A 1 422 ? -15.019 -9.104 -2.445 1.00 98.44 422 LYS A C 1
ATOM 3246 O O . LYS A 1 422 ? -14.550 -10.233 -2.497 1.00 98.44 422 LYS A O 1
ATOM 3251 N N . THR A 1 423 ? -14.469 -8.072 -3.084 1.00 98.75 423 THR A N 1
ATOM 3252 C CA . THR A 1 423 ? -13.309 -8.226 -3.975 1.00 98.75 423 THR A CA 1
ATOM 3253 C C . THR A 1 423 ? -11.989 -8.213 -3.204 1.00 98.75 423 THR A C 1
ATOM 3255 O O . THR A 1 423 ? -11.253 -9.196 -3.247 1.00 98.75 423 THR A O 1
ATOM 3258 N N . LEU A 1 424 ? -11.673 -7.132 -2.481 1.00 98.81 424 LEU A N 1
ATOM 3259 C CA . LEU A 1 424 ? -10.385 -6.999 -1.785 1.00 98.81 424 LEU A CA 1
ATOM 3260 C C . LEU A 1 424 ? -10.311 -7.843 -0.508 1.00 98.81 424 LEU A C 1
ATOM 3262 O O . LEU A 1 424 ? -9.288 -8.469 -0.252 1.00 98.81 424 LEU A O 1
ATOM 3266 N N . ALA A 1 425 ? -11.396 -7.938 0.263 1.00 98.44 425 ALA A N 1
ATOM 3267 C CA . ALA A 1 425 ? -11.452 -8.790 1.451 1.00 98.44 425 ALA A CA 1
ATOM 3268 C C . ALA A 1 425 ? -11.341 -10.296 1.137 1.00 98.44 425 ALA A C 1
ATOM 3270 O O . ALA A 1 425 ? -11.017 -11.070 2.037 1.00 98.44 425 ALA A O 1
ATOM 3271 N N . ALA A 1 426 ? -11.585 -10.719 -0.109 1.00 98.44 426 ALA A N 1
ATOM 3272 C CA . ALA A 1 426 ? -11.383 -12.102 -0.544 1.00 98.44 426 ALA A CA 1
ATOM 3273 C C . ALA A 1 426 ? -9.910 -12.440 -0.836 1.00 98.44 426 ALA A C 1
ATOM 3275 O O . ALA A 1 426 ? -9.583 -13.609 -1.051 1.00 98.44 426 ALA A O 1
ATOM 3276 N N . LEU A 1 427 ? -9.018 -11.444 -0.855 1.00 98.62 427 LEU A N 1
ATOM 3277 C CA . LEU A 1 427 ? -7.583 -11.686 -0.944 1.00 98.62 427 LEU A CA 1
ATOM 3278 C C . LEU A 1 427 ? -7.057 -12.344 0.342 1.00 98.62 427 LEU A C 1
ATOM 3280 O O . LEU A 1 427 ? -7.644 -12.154 1.412 1.00 98.62 427 LEU A O 1
ATOM 3284 N N . PRO A 1 428 ? -5.942 -13.097 0.260 1.00 98.62 428 PRO A N 1
ATOM 3285 C CA . PRO A 1 428 ? -5.273 -13.638 1.439 1.00 98.62 428 PRO A CA 1
ATOM 3286 C C . PRO A 1 428 ? -4.946 -12.542 2.457 1.00 98.62 428 PRO A C 1
ATOM 3288 O O . PRO A 1 428 ? -4.492 -11.462 2.075 1.00 98.62 428 PRO A O 1
ATOM 3291 N N . ASP A 1 429 ? -5.148 -12.826 3.745 1.00 98.50 429 ASP A N 1
ATOM 3292 C CA . ASP A 1 429 ? -4.971 -11.839 4.818 1.00 98.50 429 ASP A CA 1
ATOM 3293 C C . ASP A 1 429 ? -3.548 -11.272 4.877 1.00 98.50 429 ASP A C 1
ATOM 3295 O O . ASP A 1 429 ? -3.377 -10.104 5.202 1.00 98.50 429 ASP A O 1
ATOM 3299 N N . ASP A 1 430 ? -2.537 -12.054 4.496 1.00 98.12 430 ASP A N 1
ATOM 3300 C CA . ASP A 1 430 ? -1.131 -11.642 4.442 1.00 98.12 430 ASP A CA 1
ATOM 3301 C C . ASP A 1 430 ? -0.781 -10.758 3.228 1.00 98.12 430 ASP A C 1
ATOM 3303 O O . ASP A 1 430 ? 0.376 -10.372 3.059 1.00 98.12 430 ASP A O 1
ATOM 3307 N N . THR A 1 431 ? -1.761 -10.396 2.392 1.00 98.75 431 THR A N 1
ATOM 3308 C CA . THR A 1 431 ? -1.558 -9.511 1.237 1.00 98.75 431 THR A CA 1
ATOM 3309 C C . THR A 1 431 ? -1.282 -8.080 1.688 1.00 98.75 431 THR A C 1
ATOM 3311 O O . THR A 1 431 ? -2.172 -7.404 2.202 1.00 98.75 431 THR A O 1
ATOM 3314 N N . VAL A 1 432 ? -0.065 -7.592 1.456 1.00 98.81 432 VAL A N 1
ATOM 3315 C CA . VAL A 1 432 ? 0.375 -6.245 1.847 1.00 98.81 432 VAL A CA 1
ATOM 3316 C C . VAL A 1 432 ? -0.270 -5.173 0.961 1.00 98.81 432 VAL A C 1
ATOM 3318 O O . VAL A 1 432 ? -0.299 -5.301 -0.262 1.00 98.81 432 VAL A O 1
ATOM 3321 N N . VAL A 1 433 ? -0.765 -4.093 1.565 1.00 98.81 433 VAL A N 1
ATOM 3322 C CA . VAL A 1 433 ? -1.515 -3.036 0.869 1.00 98.81 433 VAL A CA 1
ATOM 3323 C C . VAL A 1 433 ? -0.616 -1.841 0.529 1.00 98.81 433 VAL A C 1
ATOM 3325 O O . VAL A 1 433 ? 0.111 -1.323 1.380 1.00 98.81 433 VAL A O 1
ATOM 3328 N N . PHE A 1 434 ? -0.704 -1.378 -0.721 1.00 98.81 434 PHE A N 1
ATOM 3329 C CA . PHE A 1 434 ? -0.023 -0.193 -1.250 1.00 98.81 434 PHE A CA 1
ATOM 3330 C C . PHE A 1 434 ? -1.053 0.800 -1.828 1.00 98.81 434 PHE A C 1
ATOM 3332 O O . PHE A 1 434 ? -1.496 0.635 -2.971 1.00 98.81 434 PHE A O 1
ATOM 3339 N N . PRO A 1 435 ? -1.482 1.800 -1.039 1.00 98.62 435 PRO A N 1
ATOM 3340 C CA . PRO A 1 435 ? -2.537 2.731 -1.434 1.00 98.62 435 PRO A CA 1
ATOM 3341 C C . PRO A 1 435 ? -2.054 3.917 -2.282 1.00 98.62 435 PRO A C 1
ATOM 3343 O O . PRO A 1 435 ? -0.884 4.263 -2.278 1.00 98.62 435 PRO A O 1
ATOM 3346 N N . GLY A 1 436 ? -2.967 4.622 -2.953 1.00 97.88 436 GLY A N 1
ATOM 3347 C CA . GLY A 1 436 ? -2.630 5.789 -3.782 1.00 97.88 436 GLY A CA 1
ATOM 3348 C C . GLY A 1 436 ? -2.084 6.999 -3.013 1.00 97.88 436 GLY A C 1
ATOM 3349 O O . GLY A 1 436 ? -1.298 7.775 -3.556 1.00 97.88 436 GLY A O 1
ATOM 3350 N N . HIS A 1 437 ? -2.463 7.145 -1.737 1.00 97.69 437 HIS A N 1
ATOM 3351 C CA . HIS A 1 437 ? -2.171 8.328 -0.926 1.00 97.69 437 HIS A CA 1
ATOM 3352 C C . HIS A 1 437 ? -1.809 8.011 0.525 1.00 97.69 437 HIS A C 1
ATOM 3354 O O . HIS A 1 437 ? -2.334 7.079 1.139 1.00 97.69 437 HIS A O 1
ATOM 3360 N N . GLU A 1 438 ? -1.025 8.907 1.124 1.00 96.69 438 GLU A N 1
ATOM 3361 C CA . GLU A 1 438 ? -0.749 8.946 2.560 1.00 96.69 438 GLU A CA 1
ATOM 3362 C C . GLU A 1 438 ? -1.862 9.684 3.326 1.00 96.69 438 GLU A C 1
ATOM 3364 O O . GLU A 1 438 ? -1.710 10.830 3.765 1.00 96.69 438 GLU A O 1
ATOM 3369 N N . TYR A 1 439 ? -3.027 9.040 3.446 1.00 96.94 439 TYR A N 1
ATOM 3370 C CA . TYR A 1 439 ? -4.168 9.532 4.234 1.00 96.94 439 TYR A CA 1
ATOM 3371 C C . TYR A 1 439 ? -4.299 8.867 5.607 1.00 96.94 439 TYR A C 1
ATOM 3373 O O . TYR A 1 439 ? -5.245 9.153 6.343 1.00 96.94 439 TYR A O 1
ATOM 3381 N N . THR A 1 440 ? -3.361 8.007 5.998 1.00 97.56 440 THR A N 1
ATOM 3382 C CA . THR A 1 440 ? -3.510 7.119 7.158 1.00 97.56 440 THR A CA 1
ATOM 3383 C C . THR A 1 440 ? -3.782 7.885 8.449 1.00 97.56 440 THR A C 1
ATOM 3385 O O . THR A 1 440 ? -4.697 7.534 9.190 1.00 97.56 440 THR A O 1
ATOM 3388 N N . LYS A 1 441 ? -3.083 9.006 8.681 1.00 96.19 441 LYS A N 1
ATOM 3389 C CA . LYS A 1 441 ? -3.297 9.868 9.860 1.00 96.19 441 LYS A CA 1
ATOM 3390 C C . LYS A 1 441 ? -4.712 10.434 9.958 1.00 96.19 441 LYS A C 1
ATOM 3392 O O . LYS A 1 441 ? -5.264 10.505 11.052 1.00 96.19 441 LYS A O 1
ATOM 3397 N N . SER A 1 442 ? -5.293 10.894 8.851 1.00 96.44 442 SER A N 1
ATOM 3398 C CA . SER A 1 442 ? -6.652 11.455 8.869 1.00 96.44 442 SER A CA 1
ATOM 3399 C C . SER A 1 442 ? -7.705 10.348 8.903 1.00 96.44 442 SER A C 1
ATOM 3401 O O . SER A 1 442 ? -8.720 10.478 9.586 1.00 96.44 442 SER A O 1
ATOM 3403 N N . ASN A 1 443 ? -7.438 9.233 8.224 1.00 98.31 443 ASN A N 1
ATOM 3404 C CA . ASN A 1 443 ? -8.288 8.052 8.209 1.00 98.31 443 ASN A CA 1
ATOM 3405 C C . ASN A 1 443 ? -8.433 7.431 9.597 1.00 98.31 443 ASN A C 1
ATOM 3407 O O . ASN A 1 443 ? -9.556 7.241 10.052 1.00 98.31 443 ASN A O 1
ATOM 3411 N N . VAL A 1 444 ? -7.322 7.194 10.296 1.00 97.94 444 VAL A N 1
ATOM 3412 C CA . VAL A 1 444 ? -7.353 6.552 11.613 1.00 97.94 444 VAL A CA 1
ATOM 3413 C C . VAL A 1 444 ? -7.993 7.445 12.679 1.00 97.94 444 VAL A C 1
ATOM 3415 O O . VAL A 1 444 ? -8.708 6.942 13.538 1.00 97.94 444 VAL A O 1
ATOM 3418 N N . LYS A 1 445 ? -7.847 8.776 12.579 1.00 97.69 445 LYS A N 1
ATOM 3419 C CA . LYS A 1 445 ? -8.587 9.726 13.430 1.00 97.69 445 LYS A CA 1
ATOM 3420 C C . LYS A 1 445 ? -10.098 9.609 13.240 1.00 97.69 445 LYS A C 1
ATOM 3422 O O . LYS A 1 445 ? -10.838 9.612 14.219 1.00 97.69 445 LYS A O 1
ATOM 3427 N N . PHE A 1 446 ? -10.555 9.493 11.992 1.00 98.50 446 PHE A N 1
ATOM 3428 C CA . PHE A 1 446 ? -11.968 9.251 11.709 1.00 98.50 446 PHE A CA 1
ATOM 3429 C C . PHE A 1 446 ? -12.407 7.878 12.230 1.00 98.50 446 PHE A C 1
ATOM 3431 O O . PHE A 1 446 ? -13.419 7.790 12.920 1.00 98.50 446 PHE A O 1
ATOM 3438 N N . ALA A 1 447 ? -11.636 6.823 11.962 1.00 98.19 447 ALA A N 1
ATOM 3439 C CA . ALA A 1 447 ? -11.942 5.478 12.437 1.00 98.19 447 ALA A CA 1
ATOM 3440 C C . ALA A 1 447 ? -12.084 5.439 13.967 1.00 98.19 447 ALA A C 1
ATOM 3442 O O . ALA A 1 447 ? -13.095 4.949 14.454 1.00 98.19 447 ALA A O 1
ATOM 3443 N N . ALA A 1 448 ? -11.165 6.069 14.707 1.00 97.38 448 ALA A N 1
ATOM 3444 C CA . ALA A 1 448 ? -11.205 6.179 16.168 1.00 97.38 448 ALA A CA 1
ATOM 3445 C C . ALA A 1 448 ? -12.407 6.980 16.712 1.00 97.38 448 ALA A C 1
ATOM 3447 O O . ALA A 1 448 ? -12.761 6.842 17.884 1.00 97.38 448 ALA A O 1
ATOM 3448 N N . SER A 1 449 ? -13.042 7.819 15.884 1.00 97.00 449 SER A N 1
ATOM 3449 C CA . SER A 1 449 ? -14.294 8.510 16.233 1.00 97.00 449 SER A CA 1
ATOM 3450 C C . SER A 1 449 ? -15.538 7.628 16.070 1.00 97.00 449 SER A C 1
ATOM 3452 O O . SER A 1 449 ? -16.573 7.916 16.664 1.00 97.00 449 SER A O 1
ATOM 3454 N N . VAL A 1 450 ? -15.433 6.560 15.273 1.00 97.50 450 VAL A N 1
ATOM 3455 C CA . VAL A 1 450 ? -16.516 5.609 14.988 1.00 97.50 450 VAL A CA 1
ATOM 3456 C C . VAL A 1 450 ? -16.403 4.372 15.875 1.00 97.50 450 VAL A C 1
ATOM 3458 O O . VAL A 1 450 ? -17.394 3.931 16.441 1.00 97.50 450 VAL A O 1
ATOM 3461 N N . LEU A 1 451 ? -15.203 3.810 15.994 1.00 96.00 451 LEU A N 1
ATOM 3462 C CA . LEU A 1 451 ? -14.926 2.588 16.735 1.00 96.00 451 LEU A CA 1
ATOM 3463 C C . LEU A 1 451 ? -13.540 2.691 17.372 1.00 96.00 451 LEU A C 1
ATOM 3465 O O . LEU A 1 451 ? -12.568 3.018 16.696 1.00 96.00 451 LEU A O 1
ATOM 3469 N N . GLN A 1 452 ? -13.429 2.377 18.660 1.00 93.06 452 GLN A N 1
ATOM 3470 C CA . GLN A 1 452 ? -12.138 2.312 19.344 1.00 93.06 452 GLN A CA 1
ATOM 3471 C C . GLN A 1 452 ? -11.823 0.870 19.703 1.00 93.06 452 GLN A C 1
ATOM 3473 O O . GLN A 1 452 ? -12.474 0.267 20.549 1.00 93.06 452 GLN A O 1
ATOM 3478 N N . ASN A 1 453 ? -10.800 0.318 19.059 1.00 95.19 453 ASN A N 1
ATOM 3479 C CA . ASN A 1 453 ? -10.260 -0.989 19.398 1.00 95.19 453 ASN A CA 1
ATOM 3480 C C . ASN A 1 453 ? -8.731 -0.980 19.324 1.00 95.19 453 ASN A C 1
ATOM 3482 O O . ASN A 1 453 ? -8.115 -0.043 18.813 1.00 95.19 453 ASN A O 1
ATOM 3486 N N . GLU A 1 454 ? -8.122 -2.061 19.803 1.00 97.62 454 GLU A N 1
ATOM 3487 C CA . GLU A 1 454 ? -6.668 -2.220 19.832 1.00 97.62 454 GLU A CA 1
ATOM 3488 C C . GLU A 1 454 ? -6.020 -2.018 18.451 1.00 97.62 454 GLU A C 1
ATOM 3490 O O . GLU A 1 454 ? -5.002 -1.339 18.333 1.00 97.62 454 GLU A O 1
ATOM 3495 N N . ALA A 1 455 ? -6.635 -2.543 17.385 1.00 97.75 455 ALA A N 1
ATOM 3496 C CA . ALA A 1 455 ? -6.100 -2.436 16.029 1.00 97.75 455 ALA A CA 1
ATOM 3497 C C . ALA A 1 455 ? -6.066 -0.982 15.517 1.00 97.75 455 ALA A C 1
ATOM 3499 O O . ALA A 1 455 ? -5.070 -0.564 14.926 1.00 97.75 455 ALA A O 1
ATOM 3500 N N . ILE A 1 456 ? -7.118 -0.195 15.776 1.00 98.19 456 ILE A N 1
ATOM 3501 C CA . ILE A 1 456 ? -7.182 1.232 15.423 1.00 98.19 456 ILE A CA 1
ATOM 3502 C C . ILE A 1 456 ? -6.169 2.032 16.244 1.00 98.19 456 ILE A C 1
ATOM 3504 O O . ILE A 1 456 ? -5.453 2.854 15.679 1.00 98.19 456 ILE A O 1
ATOM 3508 N N . LEU A 1 457 ? -6.039 1.755 17.546 1.00 96.38 457 LEU A N 1
ATOM 3509 C CA . LEU A 1 457 ? -5.062 2.424 18.412 1.00 96.38 457 LEU A CA 1
ATOM 3510 C C . LEU A 1 457 ? -3.617 2.126 17.983 1.00 96.38 457 LEU A C 1
ATOM 3512 O O . LEU A 1 457 ? -2.785 3.033 17.917 1.00 96.38 457 LEU A O 1
ATOM 3516 N N . LYS A 1 458 ? -3.321 0.870 17.624 1.00 97.12 458 LYS A N 1
ATOM 3517 C CA . LYS A 1 458 ? -2.012 0.460 17.100 1.00 97.12 458 LYS A CA 1
ATOM 3518 C C . LYS A 1 458 ? -1.685 1.179 15.794 1.00 97.12 458 LYS A C 1
ATOM 3520 O O . LYS A 1 458 ? -0.575 1.693 15.647 1.00 97.12 458 LYS A O 1
ATOM 3525 N N . LEU A 1 459 ? -2.642 1.249 14.867 1.00 97.56 459 LEU A N 1
ATOM 3526 C CA . LEU A 1 459 ? -2.468 2.003 13.628 1.00 97.56 459 LEU A CA 1
ATOM 3527 C C . LEU A 1 459 ? -2.290 3.499 13.902 1.00 97.56 459 LEU A C 1
ATOM 3529 O O . LEU A 1 459 ? -1.454 4.130 13.262 1.00 97.56 459 LEU A O 1
ATOM 3533 N N . GLN A 1 460 ? -3.040 4.070 14.847 1.00 97.25 460 GLN A N 1
ATOM 3534 C CA . GLN A 1 460 ? -2.948 5.488 15.182 1.00 97.25 460 GLN A CA 1
ATOM 3535 C C . GLN A 1 460 ? -1.548 5.834 15.681 1.00 97.25 460 GLN A C 1
ATOM 3537 O O . GLN A 1 460 ? -0.917 6.743 15.143 1.00 97.25 460 GLN A O 1
ATOM 3542 N N . LYS A 1 461 ? -1.036 5.058 16.639 1.00 97.06 461 LYS A N 1
ATOM 3543 C CA . LYS A 1 461 ? 0.329 5.211 17.145 1.00 97.06 461 LYS A CA 1
ATOM 3544 C C . LYS A 1 461 ? 1.359 5.069 16.024 1.00 97.06 461 LYS A C 1
ATOM 3546 O O . LYS A 1 461 ? 2.234 5.919 15.876 1.00 97.06 461 LYS A O 1
ATOM 3551 N N . PHE A 1 462 ? 1.225 4.035 15.189 1.00 97.31 462 PHE A N 1
ATOM 3552 C CA . PHE A 1 462 ? 2.126 3.833 14.055 1.00 97.31 462 PHE A CA 1
ATOM 3553 C C . PHE A 1 462 ? 2.111 5.032 13.101 1.00 97.31 462 PHE A C 1
ATOM 3555 O O . PHE A 1 462 ? 3.166 5.509 12.687 1.00 97.31 462 PHE A O 1
ATOM 3562 N N . ALA A 1 463 ? 0.926 5.542 12.771 1.00 95.94 463 ALA A N 1
ATOM 3563 C CA . ALA A 1 463 ? 0.776 6.699 11.909 1.00 95.94 463 ALA A CA 1
ATOM 3564 C C . ALA A 1 463 ? 1.405 7.945 12.546 1.00 95.94 463 ALA A C 1
ATOM 3566 O O . ALA A 1 463 ? 2.073 8.693 11.850 1.00 95.94 463 ALA A O 1
ATOM 3567 N N . GLU A 1 464 ? 1.256 8.182 13.850 1.00 95.62 464 GLU A N 1
ATOM 3568 C CA . GLU A 1 464 ? 1.874 9.321 14.549 1.00 95.62 464 GLU A CA 1
ATOM 3569 C C . GLU A 1 464 ? 3.410 9.276 14.516 1.00 95.62 464 GLU A C 1
ATOM 3571 O O . GLU A 1 464 ? 4.052 10.306 14.289 1.00 95.62 464 GLU A O 1
ATOM 3576 N N . GLU A 1 465 ? 3.990 8.084 14.657 1.00 96.31 465 GLU A N 1
ATOM 3577 C CA . GLU A 1 465 ? 5.439 7.859 14.689 1.00 96.31 465 GLU A CA 1
ATOM 3578 C C . GLU A 1 465 ? 6.091 7.826 13.295 1.00 96.31 465 GLU A C 1
ATOM 3580 O O . GLU A 1 465 ? 7.303 8.027 13.174 1.00 96.31 465 GLU A O 1
ATOM 3585 N N . ASN A 1 466 ? 5.308 7.617 12.231 1.00 93.69 466 ASN A N 1
ATOM 3586 C CA . ASN A 1 466 ? 5.816 7.445 10.872 1.00 93.69 466 ASN A CA 1
ATOM 3587 C C . ASN A 1 466 ? 5.302 8.528 9.912 1.00 93.69 466 ASN A C 1
ATOM 3589 O O . ASN A 1 466 ? 4.206 9.078 10.034 1.00 93.69 466 ASN A O 1
ATOM 3593 N N . LYS A 1 467 ? 6.138 8.886 8.933 1.00 89.19 467 LYS A N 1
ATOM 3594 C CA . LYS A 1 467 ? 5.733 9.798 7.849 1.00 89.19 467 LYS A CA 1
ATOM 3595 C C . LYS A 1 467 ? 5.021 9.073 6.712 1.00 89.19 467 LYS A C 1
ATOM 3597 O O . LYS A 1 467 ? 4.230 9.700 6.025 1.00 89.19 467 LYS A O 1
ATOM 3602 N N . GLU A 1 468 ? 5.342 7.799 6.539 1.00 90.50 468 GLU A N 1
ATOM 3603 C CA . GLU A 1 468 ? 4.943 6.946 5.429 1.00 90.50 468 GLU A CA 1
ATOM 3604 C C . GLU A 1 468 ? 4.477 5.603 5.994 1.00 90.50 468 GLU A C 1
ATOM 3606 O O . GLU A 1 468 ? 5.113 5.053 6.900 1.00 90.50 468 GLU A O 1
ATOM 3611 N N . THR A 1 469 ? 3.362 5.096 5.487 1.00 95.88 469 THR A N 1
ATOM 3612 C CA . THR A 1 469 ? 2.651 3.934 6.038 1.00 95.88 469 THR A CA 1
ATOM 3613 C C . THR A 1 469 ? 2.363 2.848 5.006 1.00 95.88 469 THR A C 1
ATOM 3615 O O . THR A 1 469 ? 2.075 1.714 5.385 1.00 95.88 469 THR A O 1
ATOM 3618 N N . GLN A 1 470 ? 2.510 3.156 3.718 1.00 95.38 470 GLN A N 1
ATOM 3619 C CA . GLN A 1 470 ? 2.332 2.216 2.620 1.00 95.38 470 GLN A CA 1
ATOM 3620 C C . GLN A 1 470 ? 3.236 0.986 2.762 1.00 95.38 470 GLN A C 1
ATOM 3622 O O . GLN A 1 470 ? 4.407 1.081 3.146 1.00 95.38 470 GLN A O 1
ATOM 3627 N N . GLY A 1 471 ? 2.698 -0.189 2.437 1.00 95.44 471 GLY A N 1
ATOM 3628 C CA . GLY A 1 471 ? 3.450 -1.437 2.510 1.00 95.44 471 GLY A CA 1
ATOM 3629 C C . GLY A 1 471 ? 3.725 -1.938 3.933 1.00 95.44 471 GLY A C 1
ATOM 3630 O O . GLY A 1 471 ? 4.598 -2.788 4.112 1.00 95.44 471 GLY A O 1
ATOM 3631 N N . LYS A 1 472 ? 3.051 -1.388 4.956 1.00 96.50 472 LYS A N 1
ATOM 3632 C CA . LYS A 1 472 ? 3.247 -1.764 6.373 1.00 96.50 472 LYS A CA 1
ATOM 3633 C C . LYS A 1 472 ? 2.110 -2.588 6.964 1.00 96.50 472 LYS A C 1
ATOM 3635 O O . LYS A 1 472 ? 2.340 -3.282 7.948 1.00 96.50 472 LYS A O 1
ATOM 3640 N N . PHE A 1 473 ? 0.931 -2.532 6.353 1.00 97.94 473 PHE A N 1
ATOM 3641 C CA . PHE A 1 473 ? -0.262 -3.261 6.777 1.00 97.94 473 PHE A CA 1
ATOM 3642 C C . PHE A 1 473 ? -0.787 -4.122 5.633 1.00 97.94 473 PHE A C 1
ATOM 3644 O O . PHE A 1 473 ? -0.542 -3.837 4.455 1.00 97.94 473 PHE A O 1
ATOM 3651 N N . ASN A 1 474 ? -1.490 -5.188 5.990 1.00 98.56 474 ASN A N 1
ATOM 3652 C CA . ASN A 1 474 ? -2.060 -6.145 5.048 1.00 98.56 474 ASN A CA 1
ATOM 3653 C C . ASN A 1 474 ? -3.597 -6.154 5.095 1.00 98.56 474 ASN A C 1
ATOM 3655 O O . ASN A 1 474 ? -4.220 -5.496 5.926 1.00 98.56 474 ASN A O 1
ATOM 3659 N N . ILE A 1 475 ? -4.222 -6.907 4.189 1.00 98.75 475 ILE A N 1
ATOM 3660 C CA . ILE A 1 475 ? -5.683 -7.059 4.119 1.00 98.75 475 ILE A CA 1
ATOM 3661 C C . ILE A 1 475 ? -6.273 -7.563 5.447 1.00 98.75 475 ILE A C 1
ATOM 3663 O O . ILE A 1 475 ? -7.344 -7.108 5.852 1.00 98.75 475 ILE A O 1
ATOM 3667 N N . GLY A 1 476 ? -5.578 -8.460 6.150 1.00 98.69 476 GLY A N 1
ATOM 3668 C CA . GLY A 1 476 ? -5.984 -8.947 7.468 1.00 98.69 476 GLY A CA 1
ATOM 3669 C C . GLY A 1 476 ? -5.990 -7.857 8.544 1.00 98.69 476 GLY A C 1
ATOM 3670 O O . GLY A 1 476 ? -6.869 -7.852 9.408 1.00 98.69 476 GLY A O 1
ATOM 3671 N N . ASP A 1 477 ? -5.049 -6.915 8.488 1.00 98.62 477 ASP A N 1
ATOM 3672 C CA . ASP A 1 477 ? -5.016 -5.740 9.362 1.00 98.62 477 ASP A CA 1
ATOM 3673 C C . ASP A 1 477 ? -6.159 -4.772 9.026 1.00 98.62 477 ASP A C 1
ATOM 3675 O O . ASP A 1 477 ? -6.887 -4.347 9.929 1.00 98.62 477 ASP A O 1
ATOM 3679 N N . GLU A 1 478 ? -6.404 -4.496 7.739 1.00 98.75 478 GLU A N 1
ATOM 3680 C CA . GLU A 1 478 ? -7.498 -3.614 7.307 1.00 98.75 478 GLU A CA 1
ATOM 3681 C C . GLU A 1 478 ? -8.862 -4.119 7.784 1.00 98.75 478 GLU A C 1
ATOM 3683 O O . GLU A 1 478 ? -9.653 -3.345 8.322 1.00 98.75 478 GLU A O 1
ATOM 3688 N N . LYS A 1 479 ? -9.117 -5.431 7.708 1.00 98.62 479 LYS A N 1
ATOM 3689 C CA . LYS A 1 479 ? -10.337 -6.050 8.259 1.00 98.62 479 LYS A CA 1
ATOM 3690 C C . LYS A 1 479 ? -10.523 -5.790 9.760 1.00 98.62 479 LYS A C 1
ATOM 3692 O O . LYS A 1 479 ? -11.642 -5.870 10.259 1.00 98.62 479 LYS A O 1
ATOM 3697 N N . LYS A 1 480 ? -9.453 -5.466 10.496 1.00 98.56 480 LYS A N 1
ATOM 3698 C CA . LYS A 1 480 ? -9.487 -5.185 11.941 1.00 98.56 480 LYS A CA 1
ATOM 3699 C C . LYS A 1 480 ? -9.579 -3.699 12.268 1.00 98.56 480 LYS A C 1
ATOM 3701 O O . LYS A 1 480 ? -10.192 -3.364 13.280 1.00 98.56 480 LYS A O 1
ATOM 3706 N N . HIS A 1 481 ? -8.992 -2.806 11.474 1.00 98.12 481 HIS A N 1
ATOM 3707 C CA . HIS A 1 481 ? -8.924 -1.373 11.809 1.00 98.12 481 HIS A CA 1
ATOM 3708 C C . HIS A 1 481 ? -9.597 -0.429 10.803 1.00 98.12 481 HIS A C 1
ATOM 3710 O O . HIS A 1 481 ? -9.646 0.781 11.029 1.00 98.12 481 HIS A O 1
ATOM 3716 N N . ASN A 1 482 ? -10.094 -0.927 9.674 1.00 98.75 482 ASN A N 1
ATOM 3717 C CA . ASN A 1 482 ? -10.775 -0.120 8.670 1.00 98.75 482 ASN A CA 1
ATOM 3718 C C . ASN A 1 482 ? -12.289 -0.223 8.846 1.00 98.75 482 ASN A C 1
ATOM 3720 O O . ASN A 1 482 ? -12.894 -1.249 8.548 1.00 98.75 482 ASN A O 1
ATOM 3724 N N . VAL A 1 483 ? -12.916 0.860 9.306 1.00 98.62 483 VAL A N 1
ATOM 3725 C CA . VAL A 1 483 ? -14.366 0.897 9.563 1.00 98.62 483 VAL A CA 1
ATOM 3726 C C . VAL A 1 483 ? -15.203 0.633 8.304 1.00 98.62 483 VAL A C 1
ATOM 3728 O O . VAL A 1 483 ? -16.296 0.089 8.402 1.00 98.62 483 VAL A O 1
ATOM 3731 N N . PHE A 1 484 ? -14.675 0.923 7.108 1.00 98.81 484 PHE A N 1
ATOM 3732 C CA . PHE A 1 484 ? -15.342 0.618 5.834 1.00 98.81 484 PHE A CA 1
ATOM 3733 C C . PHE A 1 484 ? -15.275 -0.874 5.459 1.00 98.81 484 PHE A C 1
ATOM 3735 O O . PHE A 1 484 ? -16.059 -1.337 4.630 1.00 98.81 484 PHE A O 1
ATOM 3742 N N . MET A 1 485 ? -14.367 -1.637 6.075 1.00 98.69 485 MET A N 1
ATOM 3743 C CA . MET A 1 485 ? -14.267 -3.095 5.923 1.00 98.69 485 MET A CA 1
ATOM 3744 C C . MET A 1 485 ? -14.979 -3.870 7.044 1.00 98.69 485 MET A C 1
ATOM 3746 O O . MET A 1 485 ? -14.822 -5.081 7.172 1.00 98.69 485 MET A O 1
ATOM 3750 N N . ARG A 1 486 ? -15.731 -3.161 7.895 1.00 98.38 486 ARG A N 1
ATOM 3751 C CA . ARG A 1 486 ? -16.386 -3.695 9.098 1.00 98.38 486 ARG A CA 1
ATOM 3752 C C . ARG A 1 486 ? -17.850 -3.265 9.182 1.00 98.38 486 ARG A C 1
ATOM 3754 O O . ARG A 1 486 ? -18.366 -2.965 10.248 1.00 98.38 486 ARG A O 1
ATOM 3761 N N . VAL A 1 487 ? -18.521 -3.207 8.038 1.00 98.12 487 VAL A N 1
ATOM 3762 C CA . VAL A 1 487 ? -19.907 -2.716 7.934 1.00 98.12 487 VAL A CA 1
ATOM 3763 C C . VAL A 1 487 ? -20.942 -3.598 8.650 1.00 98.12 487 VAL A C 1
ATOM 3765 O O . VAL A 1 487 ? -22.036 -3.127 8.941 1.00 98.12 487 VAL A O 1
ATOM 3768 N N . ASP A 1 488 ? -20.580 -4.840 8.976 1.00 97.50 488 ASP A N 1
ATOM 3769 C CA . ASP A 1 488 ? -21.388 -5.773 9.774 1.00 97.50 488 ASP A CA 1
ATOM 3770 C C . ASP A 1 488 ? -21.115 -5.677 11.288 1.00 97.50 488 ASP A C 1
ATOM 3772 O O . ASP A 1 488 ? -21.671 -6.443 12.074 1.00 97.50 488 ASP A O 1
ATOM 3776 N N . ASP A 1 489 ? -20.216 -4.786 11.717 1.00 98.00 489 ASP A N 1
ATOM 3777 C CA . ASP A 1 489 ? -19.864 -4.647 13.126 1.00 98.00 489 ASP A CA 1
ATOM 3778 C C . ASP A 1 489 ? -21.009 -3.980 13.918 1.00 98.00 489 ASP A C 1
ATOM 3780 O O . ASP A 1 489 ? -21.409 -2.860 13.576 1.00 98.00 489 ASP A O 1
ATOM 3784 N N . PRO A 1 490 ? -21.518 -4.605 14.999 1.00 97.75 490 PRO A N 1
ATOM 3785 C CA . PRO A 1 490 ? -22.652 -4.073 15.754 1.00 97.75 490 PRO A CA 1
ATOM 3786 C C . PRO A 1 490 ? -22.415 -2.685 16.362 1.00 97.75 490 PRO A C 1
ATOM 3788 O O . PRO A 1 490 ? -23.358 -1.902 16.504 1.00 97.75 490 PRO A O 1
ATOM 3791 N N . GLU A 1 491 ? -21.178 -2.354 16.740 1.00 97.38 491 GLU A N 1
ATOM 3792 C CA . GLU A 1 491 ? -20.857 -1.036 17.292 1.00 97.38 491 GLU A CA 1
ATOM 3793 C C . GLU A 1 491 ? -20.872 0.028 16.192 1.00 97.38 491 GLU A C 1
ATOM 3795 O O . GLU A 1 491 ? -21.406 1.121 16.392 1.00 97.38 491 GLU A O 1
ATOM 3800 N N . ILE A 1 492 ? -20.389 -0.317 14.996 1.00 98.19 492 ILE A N 1
ATOM 3801 C CA . ILE A 1 492 ? -20.440 0.562 13.822 1.00 98.19 492 ILE A CA 1
ATOM 3802 C C . ILE A 1 492 ? -21.886 0.760 13.347 1.00 98.19 492 ILE A C 1
ATOM 3804 O O . ILE A 1 492 ? -22.299 1.891 13.079 1.00 98.19 492 ILE A O 1
ATOM 3808 N N . GLN A 1 493 ? -22.687 -0.304 13.297 1.00 98.50 493 GLN A N 1
ATOM 3809 C CA . GLN A 1 493 ? -24.121 -0.236 12.992 1.00 98.50 493 GLN A CA 1
ATOM 3810 C C . GLN A 1 493 ? -24.860 0.672 13.983 1.00 98.50 493 GLN A C 1
ATOM 3812 O O . GLN A 1 493 ? -25.640 1.541 13.595 1.00 98.50 493 GLN A O 1
ATOM 3817 N N . LYS A 1 494 ? -24.542 0.568 15.278 1.00 97.88 494 LYS A N 1
ATOM 3818 C CA . LYS A 1 494 ? -25.100 1.449 16.312 1.00 97.88 494 LYS A CA 1
ATOM 3819 C C . LYS A 1 494 ? -24.713 2.918 16.112 1.00 97.88 494 LYS A C 1
ATOM 3821 O O . LYS A 1 494 ? -25.560 3.789 16.294 1.00 97.88 494 LYS A O 1
ATOM 3826 N N . VAL A 1 495 ? -23.456 3.201 15.765 1.00 97.56 495 VAL A N 1
ATOM 3827 C CA . VAL A 1 495 ? -22.965 4.572 15.528 1.00 97.56 495 VAL A CA 1
ATOM 3828 C C . VAL A 1 495 ? -23.574 5.181 14.265 1.00 97.56 495 VAL A C 1
ATOM 3830 O O . VAL A 1 495 ? -23.892 6.370 14.245 1.00 97.56 495 VAL A O 1
ATOM 3833 N N . THR A 1 496 ? -23.765 4.377 13.222 1.00 97.88 496 THR A N 1
ATOM 3834 C CA . THR A 1 496 ? -24.372 4.828 11.962 1.00 97.88 496 THR A CA 1
ATOM 3835 C C . THR A 1 496 ? -25.897 4.909 12.028 1.00 97.88 496 THR A C 1
ATOM 3837 O O . THR A 1 496 ? -26.486 5.723 11.319 1.00 97.88 496 THR A O 1
ATOM 3840 N N . GLY A 1 497 ? -26.533 4.121 12.898 1.00 98.06 497 GLY A N 1
ATOM 3841 C CA . GLY A 1 497 ? -27.986 3.968 12.962 1.00 98.06 497 GLY A CA 1
ATOM 3842 C C . GLY A 1 497 ? -28.553 3.058 11.868 1.00 98.06 497 GLY A C 1
ATOM 3843 O O . GLY A 1 497 ? -29.770 2.996 11.715 1.00 98.06 497 GLY A O 1
ATOM 3844 N N . GLU A 1 498 ? -27.690 2.359 11.130 1.00 98.12 498 GLU A N 1
ATOM 3845 C CA . GLU A 1 498 ? -28.041 1.507 9.995 1.00 98.12 498 GLU A CA 1
ATOM 3846 C C . GLU A 1 498 ? -27.677 0.047 10.287 1.00 98.12 498 GLU A C 1
ATOM 3848 O O . GLU A 1 498 ? -26.756 -0.230 11.049 1.00 98.12 498 GLU A O 1
ATOM 3853 N N . GLN A 1 499 ? -28.403 -0.891 9.676 1.00 96.56 499 GLN A N 1
ATOM 3854 C CA . GLN A 1 499 ? -28.168 -2.339 9.828 1.00 96.56 499 GLN A CA 1
ATOM 3855 C C . GLN A 1 499 ? -27.786 -3.016 8.511 1.00 96.56 499 GLN A C 1
ATOM 3857 O O . GLN A 1 499 ? -27.097 -4.032 8.506 1.00 96.56 499 GLN A O 1
ATOM 3862 N N . ASP A 1 500 ? -28.244 -2.467 7.386 1.00 98.25 500 ASP A N 1
ATOM 3863 C CA . ASP A 1 500 ? -27.870 -2.968 6.070 1.00 98.25 500 ASP A CA 1
ATOM 3864 C C . ASP A 1 500 ? -26.419 -2.555 5.742 1.00 98.25 500 ASP A C 1
ATOM 3866 O O . ASP A 1 500 ? -26.103 -1.365 5.820 1.00 98.25 500 ASP A O 1
ATOM 3870 N N . PRO A 1 501 ? -25.528 -3.484 5.348 1.00 98.25 501 PRO A N 1
ATOM 3871 C CA . PRO A 1 501 ? -24.114 -3.186 5.098 1.00 98.25 501 PRO A CA 1
ATOM 3872 C C . PRO A 1 501 ? -23.862 -2.077 4.072 1.00 98.25 501 PRO A C 1
ATOM 3874 O O . PRO A 1 501 ? -22.895 -1.317 4.192 1.00 98.25 501 PRO A O 1
ATOM 3877 N N . VAL A 1 502 ? -24.729 -1.957 3.062 1.00 98.62 502 VAL A N 1
ATOM 3878 C CA . VAL A 1 502 ? -24.632 -0.911 2.037 1.00 98.62 502 VAL A CA 1
ATOM 3879 C C . VAL A 1 502 ? -25.074 0.438 2.607 1.00 98.62 502 VAL A C 1
ATOM 3881 O O . VAL A 1 502 ? -24.403 1.447 2.373 1.00 98.62 502 VAL A O 1
ATOM 3884 N N . ALA A 1 503 ? -26.139 0.470 3.411 1.00 98.69 503 ALA A N 1
ATOM 3885 C CA . ALA A 1 503 ? -26.557 1.670 4.139 1.00 98.69 503 ALA A CA 1
ATOM 3886 C C . ALA A 1 503 ? -25.491 2.136 5.152 1.00 98.69 503 ALA A C 1
ATOM 3888 O O . ALA A 1 503 ? -25.152 3.321 5.186 1.00 98.69 503 ALA A O 1
ATOM 3889 N N . VAL A 1 504 ? -24.877 1.210 5.899 1.00 98.75 504 VAL A N 1
ATOM 3890 C CA . VAL A 1 504 ? -23.753 1.494 6.811 1.00 98.75 504 VAL A CA 1
ATOM 3891 C C . VAL A 1 504 ? -22.572 2.091 6.039 1.00 98.75 504 VAL A C 1
ATOM 3893 O O . VAL A 1 504 ? -22.039 3.128 6.437 1.00 98.75 504 VAL A O 1
ATOM 3896 N N . MET A 1 505 ? -22.192 1.500 4.898 1.00 98.81 505 MET A N 1
ATOM 3897 C CA . MET A 1 505 ? -21.141 2.029 4.016 1.00 98.81 505 MET A CA 1
ATOM 3898 C C . MET A 1 505 ? -21.445 3.464 3.561 1.00 98.81 505 MET A C 1
ATOM 3900 O O . MET A 1 505 ? -20.582 4.344 3.656 1.00 98.81 505 MET A O 1
ATOM 3904 N N . ALA A 1 506 ? -22.671 3.718 3.092 1.00 98.69 506 ALA A N 1
ATOM 3905 C CA . ALA A 1 506 ? -23.110 5.048 2.672 1.00 98.69 506 ALA A CA 1
ATOM 3906 C C . ALA A 1 506 ? -22.996 6.056 3.823 1.00 98.69 506 ALA A C 1
ATOM 3908 O O . ALA A 1 506 ? -22.448 7.150 3.645 1.00 98.69 506 ALA A O 1
ATOM 3909 N N . LYS A 1 507 ? -23.447 5.663 5.021 1.00 98.69 507 LYS A N 1
ATOM 3910 C CA . LYS A 1 507 ? -23.445 6.533 6.192 1.00 98.69 507 LYS A CA 1
ATOM 3911 C C . LYS A 1 507 ? -22.039 6.849 6.684 1.00 98.69 507 LYS A C 1
ATOM 3913 O O . LYS A 1 507 ? -21.720 8.018 6.895 1.00 98.69 507 LYS A O 1
ATOM 3918 N N . LEU A 1 508 ? -21.165 5.848 6.788 1.00 98.69 508 LEU A N 1
ATOM 3919 C CA . LEU A 1 508 ? -19.754 6.053 7.129 1.00 98.69 508 LEU A CA 1
ATOM 3920 C C . LEU A 1 508 ? -19.067 6.992 6.138 1.00 98.69 508 LEU A C 1
ATOM 3922 O O . LEU A 1 508 ? -18.283 7.859 6.534 1.00 98.69 508 LEU A O 1
ATOM 3926 N N . ARG A 1 509 ? -19.365 6.843 4.842 1.00 98.50 509 ARG A N 1
ATOM 3927 C CA . ARG A 1 509 ? -18.774 7.689 3.807 1.00 98.50 509 ARG A CA 1
ATOM 3928 C C . ARG A 1 509 ? -19.206 9.142 3.962 1.00 98.50 509 ARG A C 1
ATOM 3930 O O . ARG A 1 509 ? -18.352 10.027 3.877 1.00 98.50 509 ARG A O 1
ATOM 3937 N N . GLU A 1 510 ? -20.493 9.377 4.213 1.00 98.25 510 GLU A N 1
ATOM 3938 C CA . GLU A 1 510 ? -21.052 10.699 4.509 1.00 98.25 510 GLU A CA 1
ATOM 3939 C C . GLU A 1 510 ? -20.421 11.302 5.772 1.00 98.25 510 GLU A C 1
ATOM 3941 O O . GLU A 1 510 ? -19.966 12.448 5.746 1.00 98.25 510 GLU A O 1
ATOM 3946 N N . MET A 1 511 ? -20.326 10.527 6.856 1.00 98.44 511 MET A N 1
ATOM 3947 C CA . MET A 1 511 ? -19.694 10.962 8.102 1.00 98.44 511 MET A CA 1
ATOM 3948 C C . MET A 1 511 ? -18.247 11.396 7.859 1.00 98.44 511 MET A C 1
ATOM 3950 O O . MET A 1 511 ? -17.871 12.503 8.240 1.00 98.44 511 MET A O 1
ATOM 3954 N N . LYS A 1 512 ? -17.449 10.588 7.146 1.00 98.06 512 LYS A N 1
ATOM 3955 C CA . LYS A 1 512 ? -16.050 10.923 6.836 1.00 98.06 512 LYS A CA 1
ATOM 3956 C C . LYS A 1 512 ? -15.915 12.128 5.910 1.00 98.06 512 LYS A C 1
ATOM 3958 O O . LYS A 1 512 ? -14.940 12.863 6.012 1.00 98.06 512 LYS A O 1
ATOM 3963 N N . ASN A 1 513 ? -16.861 12.341 4.995 1.00 95.44 513 ASN A N 1
ATOM 3964 C CA . ASN A 1 513 ? -16.849 13.510 4.111 1.00 95.44 513 ASN A CA 1
ATOM 3965 C C . ASN A 1 513 ? -17.052 14.825 4.878 1.00 95.44 513 ASN A C 1
ATOM 3967 O O . ASN A 1 513 ? -16.543 15.854 4.441 1.00 95.44 513 ASN A O 1
ATOM 3971 N N . ASN A 1 514 ? -17.762 14.773 6.008 1.00 96.25 514 ASN A N 1
ATOM 3972 C CA . ASN A 1 514 ? -18.056 15.920 6.866 1.00 96.25 514 ASN A CA 1
ATOM 3973 C C . ASN A 1 514 ? -17.168 15.991 8.125 1.00 96.25 514 ASN A C 1
ATOM 3975 O O . ASN A 1 514 ? -17.313 16.916 8.926 1.00 96.25 514 ASN A O 1
ATOM 3979 N N . PHE A 1 515 ? -16.266 15.024 8.308 1.00 94.19 515 PHE A N 1
ATOM 3980 C CA . PHE A 1 515 ? -15.357 14.945 9.447 1.00 94.19 515 PHE A CA 1
ATOM 3981 C C . PHE A 1 515 ? -14.245 15.992 9.325 1.00 94.19 515 PHE A C 1
ATOM 3983 O O . PHE A 1 515 ? -13.669 16.163 8.248 1.00 94.19 515 PHE A O 1
ATOM 3990 N N . LYS A 1 516 ? -13.967 16.704 10.421 1.00 79.25 516 LYS A N 1
ATOM 3991 C CA . LYS A 1 516 ? -13.004 17.811 10.477 1.00 79.25 516 LYS A CA 1
ATOM 3992 C C . LYS A 1 516 ? -11.794 17.463 11.321 1.00 79.25 516 LYS A C 1
ATOM 3994 O O . LYS A 1 516 ? -12.004 16.925 12.429 1.00 79.25 516 LYS A O 1
#

Foldseek 3Di:
DVQLLVQLVVLVVLLVVDDDPVSQVVSLLSLLVSLLCLLCVVQVVQADPVDGDDSQVSCVVLVNDVVSVVQNCCSPPHPRDHPVVSNVVSVVSNVVCCVRPVVVVPVPVPPPCPVVVVVVLVVVLCLLVCLLPDDDDDVNVVSVVVVVPDDLVSLLVSLVVCCVPPPDPSSNVSSVVVNVVSVVVVVVVVVVVVVVVVVVVVVVVVVVVVVVVPPDDDDDDDDDDDDDDDDPDDDDDDDPDDDDDPPDPDPDDPPDQWDFDWDWFFPPPPNFFFTKIWTATQVVLFIEIFQPLPCVRVLVVVVVCVVVVSHDYQAYEYQDADNSRQVCPCVSCVSNVNNPRAYEFFPNGPPHDYDDDAQDWDDRVQKIWGWHQQPFLHNRGTKIWIDDPPAIEIEREQLDDQLDHHQRPPHALVSSLCRLQPGQLPDDQNYFYAYGGDCQQLNLVLLCVQDDDPLSVVSNVVSVVDPDCGRPGGSNSCCVRHLLNPLCPPSLCVSQVHRDSSSSSRSSSVSSVPPD

pLDDT: mean 80.92, std 21.83, range [28.0, 98.94]

InterPro domains:
  IPR001279 Metallo-beta-lactamase [PF00753] (274-334)
  IPR001279 Metallo-beta-lactamase [PF00753] (359-437)
  IPR001279 Metallo-beta-lactamase [SM00849] (273-437)
  IPR007174 Las1 [PF04031] (1-103)
  IPR017782 Hydroxyacylglutathione hydrolase [MF_01374] (263-515)
  IPR017782 Hydroxyacylglutathione hydrolase [TIGR03413] (272-515)
  IPR032282 Hydroxyacylglutathione hydrolase, C-terminal domain [PF16123] (438-515)
  IPR035680 Hydroxyacylglutathione hydrolase, MBL domain [cd07723] (265-437)
  IPR036866 Ribonuclease Z/Hydroxyacylglutathione hydrolase-like [G3DSA:3.60.15.10] (260-516)
  IPR036866 Ribonuclease Z/Hydroxyacylglutathione hydrolase-like [SSF56281] (262-515)

Radius of gyration: 31.27 Å; chains: 1; bounding box: 76×63×93 Å

Organism: NCBI:txid2175906

Sequence (516 aa):
MVESTALLTAAILCDGESSGSAGTYAVRAAYAAAFSRFVTGLLDGHQDKQRKLSMYSVAKTIGLPATFVELRHQATHEQLPSLAKLRSAARKALEWIWTYYWRHLGADEQQDDFARGDAAVGGYHELVMGYLGEPEGARKNERRKLLDRLDEREMLLTLAHIADEPPNDVVLTGALRLAKDVLRRGQELQEEATEDLDRVKGELLQRRDALLSNDEAGEAQEGSGIGWAKYEGTWKPRPIGVAYCDSCSDASQLTFTNAMHIQSIPMWVGSSNNYAYLVKDEKTNEAVIIDPANPPEVTPVLKKAIAGNEIKLTAIVNTHHHWDHAGGNKKLLGDLGQPKLPIIGGKSCEGVTSTPAHGESFTIGSIAVKALHTPCHTQDSICWFMQDGDQKVVFTGDTLFHSGCGKFFEGNAEEMHTALNKTLAALPDDTVVFPGHEYTKSNVKFAASVLQNEAILKLQKFAEENKETQGKFNIGDEKKHNVFMRVDDPEIQKVTGEQDPVAVMAKLREMKNNFK

Secondary structure (DSSP, 8-state):
-HHHHHHHHHHHHHHTT--SHHHHHHHHHHHHHHHHHHHHHHHHTT--SSS---HHHHHHHTT--HHHHHHHHHHHHSSPPPHHHHHHHHHHHHHHHHHHTGGGTT-TTS---TT-HHHHHHHHHHHHHHHHSSPSSHHHHHHHHHHTTS-HHHHHHHHHHHHHS-SSHHHHHHHHHHHHHHHHHHHHHHHHHHHHHHHHHHHHHHHHHHHTT--S--------SSSPPP--S---PPPTT----TT------------EEEEEEEESBTTB-EEEEEEEETTT-EEEEE----HHHHHHHHHHHHHTTS-EEEEEE-S---HHHHTTHHHHHHHHT-TT--EES-TTSTT--B-PPTT-EEEETTEEEEEEE--SSSTT-EEEEEEETTEEEEEEETTEETTEE---SS--HHHHHIIIIIIITTS-TT-EEEESB--HHHHHHHHHHH---HHHHHHHHHHHH-S--TTS-BHHHHHHH-GGG-TT-HHHHHHHT--SHHHHHHHHHHHHHH--